Protein AF-A0A151I3L3-F1 (afdb_monomer_lite)

Radius of gyration: 30.47 Å; chains: 1; bounding box: 82×76×74 Å

Secondary structure (DSSP, 8-state):
-HHHHHHHHHHHHHHHHTTT----HHHHHHHHHHHHHHHHHHHHHHHHHHHHHHHHHH-----HHHHHHHHHHHHHHHHHHHHHHHHHHHHHHHGGG-TTHHHHHHHHHHHHHHHHHHHHHHHHHHHHHHHHHHHHHGGG--S---HHHHHHHHHHHHHHHHHHHHHHHHHHHHHHHHHHHHHHHHS-----HHHHHHHHHHHHHHHHT----SSTT----HHHHHHHHHHHHHHHHHHHHHHHHTT----HHHHHHHHHHHHHHHHHHHHHHHHHHHHHHHHHH-----HHHHHHHHHHHHHHHHHHHHHHHHHHHHHHHHHHHHHHHHHHHHHHHHHHGGGSSS-HHHHHHHHTTTT-HHHHHHHHHHHHHHHHHHHHHHHHHHHHHHHHHHHHHHHHHHHHHHHHHHHHHHHHHHTT------HHHHHHHHHHHHHHHHHHHHHHHHHHHHHHHHHHHHHHHHHHHHHHTTTS-HHHHHHHHHHTTTHHHHHHHHHHHHTT--

Sequence (506 aa):
ELKMCLHELSIVDDTLEALGVPKEYQQLRNWIIRIIIGWIVYIFFDIAPSFYHSFLMYNLPINFVTLYRLFMRFHAQFIIVLSALIWGSILRHVHLQLCLISRKLNKIFNIQMLSLMLWSFFHTVVSYANIYLILADENKQIEIWTFKLIYTILYKILLFILHSAFFLTLNYICQTIYLTILDELSNYNLDEVNLREQILQFMLQIKLKEVKFSIGFFHFGYNFVHAELKMCLHELSVIDDTLEALGAPKEYLRLRKWIIRIIIGWIAYIFCRVALGVYSMFLWFYIPINFVNIYQTFLIFYPEFVIILSSLIWATILRYTSSRFHQVNDRLQVLYSDLFENNADRRQNKCILVCQRMMGVKDCKQYIWIIMHVHLQLCLISRKLNKIFNVQMLLLMLWNFCLTLYFYMDIYTMLAKENKQIQIWTFKLFFNYLYSFSLFILISTFFLILNYICQIIYRKVNETVAILYKLSNCNLNKDLHEQVNNYDVTRNLTILCVILLAFMEV

Foldseek 3Di:
DVVVVLVVVVVVQVVVVVVVHDRPVVVLVVVLVVLVVVLVVVLCVLLVLVLVLCCVPPVDPPDPVVSVVSCVVCVVVSVLVSVVVNVLSCCLVCVVPDPPVLVVVLVVVLVVVVVVVVVLVVVLLVLVVVLVVVVVVCVVDPDDPDPSNVSSNVSSVVVNVVSVVVVVVVLVSVVVSVVVVVVVLVPPPDPDPVVVVVSVVVVVVCVVVPSDPDSQQDDPDPVVLVVLVVVLLVLVQVLLVLVVVVPDDRCSVVLVVVLVVLVVVLVVVLVVQLVVQLVLCCVPVVDDDDPVSSVVSSVVCVVVSVLVSVLSNLLSVLLVLLVSLVSLLVVLVVLVCLVPVVPPDDDPVVSVVVVVVVPDPVVNVVVVVSSVVSLVSSVVSVVSSCSSCVVSVVVLVVVLVSLVVVLVVVVVVVVVVCVPDVDDPDPSNVVVVVVSVVVNCVSVVSLVSSLVSLVSSVVSNVSVLVSLVVVLVPPSDPVSVVVSVVCVVVCVSVVSNCVSVVVVVD

Structure (mmCIF, N/CA/C/O backbone):
data_AF-A0A151I3L3-F1
#
_entry.id   AF-A0A151I3L3-F1
#
loop_
_atom_site.group_PDB
_atom_site.id
_atom_site.type_symbol
_atom_site.label_atom_id
_atom_site.label_alt_id
_atom_site.label_comp_id
_atom_site.label_asym_id
_atom_site.label_entity_id
_atom_site.label_seq_id
_atom_site.pdbx_PDB_ins_code
_atom_site.Cartn_x
_atom_site.Cartn_y
_atom_site.Cartn_z
_atom_site.occupancy
_atom_site.B_iso_or_equiv
_atom_site.auth_seq_id
_atom_site.auth_comp_id
_atom_site.auth_asym_id
_atom_site.auth_atom_id
_atom_site.pdbx_PDB_model_num
ATOM 1 N N . GLU A 1 1 ? 27.061 -22.843 19.562 1.00 46.72 1 GLU A N 1
ATOM 2 C CA . GLU A 1 1 ? 25.584 -22.757 19.601 1.00 46.72 1 GLU A CA 1
ATOM 3 C C . GLU A 1 1 ? 24.905 -23.845 18.768 1.00 46.72 1 GLU A C 1
ATOM 5 O O . GLU A 1 1 ? 24.276 -24.698 19.373 1.00 46.72 1 GLU A O 1
ATOM 10 N N . LEU A 1 2 ? 25.107 -23.935 17.441 1.00 48.75 2 LEU A N 1
ATOM 11 C CA . LEU A 1 2 ? 24.470 -24.976 16.599 1.00 48.75 2 LEU A CA 1
ATOM 12 C C . LEU A 1 2 ? 24.684 -26.419 17.104 1.00 48.75 2 LEU A C 1
ATOM 14 O O . LEU A 1 2 ? 23.735 -27.188 17.184 1.00 48.75 2 LEU A O 1
ATOM 18 N N . LYS A 1 3 ? 25.911 -26.775 17.510 1.00 58.38 3 LYS A N 1
ATOM 19 C CA . LYS A 1 3 ? 26.229 -28.100 18.082 1.00 58.38 3 LYS A CA 1
ATOM 20 C C . LYS A 1 3 ? 25.439 -28.405 19.366 1.00 58.38 3 LYS A C 1
ATOM 22 O O . LYS A 1 3 ? 25.111 -29.556 19.614 1.00 58.38 3 LYS A O 1
ATOM 27 N N . MET A 1 4 ? 25.139 -27.376 20.157 1.00 62.06 4 MET A N 1
ATOM 28 C CA . MET A 1 4 ? 24.379 -27.483 21.404 1.00 62.06 4 MET A CA 1
ATOM 29 C C . MET A 1 4 ? 22.884 -27.671 21.101 1.00 62.06 4 MET A C 1
ATOM 31 O O . MET A 1 4 ? 22.279 -28.591 21.629 1.00 62.06 4 MET A O 1
ATOM 35 N N . CYS A 1 5 ? 22.331 -26.910 20.145 1.00 55.47 5 CYS A N 1
ATOM 36 C CA . CYS A 1 5 ? 20.962 -27.122 19.655 1.00 55.47 5 CYS A CA 1
ATOM 37 C C . CYS A 1 5 ? 20.759 -28.510 19.036 1.00 55.47 5 CYS A C 1
ATOM 39 O O . CYS A 1 5 ? 19.732 -29.134 19.269 1.00 55.47 5 CYS A O 1
ATOM 41 N N . LEU A 1 6 ? 21.720 -29.002 18.247 1.00 57.16 6 LEU A N 1
ATOM 42 C CA . LEU A 1 6 ? 21.634 -30.339 17.650 1.00 57.16 6 LEU A CA 1
ATOM 43 C C . LEU A 1 6 ? 21.667 -31.449 18.711 1.00 57.16 6 LEU A C 1
ATOM 45 O O . LEU A 1 6 ? 21.012 -32.468 18.536 1.00 57.16 6 LEU A O 1
ATOM 49 N N . HIS A 1 7 ? 22.390 -31.236 19.811 1.00 75.56 7 HIS A N 1
ATOM 50 C CA . HIS A 1 7 ? 22.421 -32.157 20.946 1.00 75.56 7 HIS A CA 1
ATOM 51 C C . HIS A 1 7 ? 21.116 -32.125 21.758 1.00 75.56 7 HIS A C 1
ATOM 53 O O . HIS A 1 7 ? 20.612 -33.164 22.165 1.00 75.56 7 HIS A O 1
ATOM 59 N N . GLU A 1 8 ? 20.534 -30.947 21.989 1.00 67.38 8 GLU A N 1
ATOM 60 C CA . GLU A 1 8 ? 19.213 -30.846 22.627 1.00 67.38 8 GLU A CA 1
ATOM 61 C C . GLU A 1 8 ? 18.119 -31.491 21.766 1.00 67.38 8 GLU A C 1
ATOM 63 O O . GLU A 1 8 ? 17.262 -32.197 22.290 1.00 67.38 8 GLU A O 1
ATOM 68 N N . LEU A 1 9 ? 18.185 -31.323 20.441 1.00 57.88 9 LEU A N 1
ATOM 69 C CA . LEU A 1 9 ? 17.274 -31.983 19.504 1.00 57.88 9 LEU A CA 1
ATOM 70 C C . LEU A 1 9 ? 17.405 -33.504 19.518 1.00 57.88 9 LEU A C 1
ATOM 72 O O . LEU A 1 9 ? 16.382 -34.177 19.467 1.00 57.88 9 LEU A O 1
ATOM 76 N N . SER A 1 10 ? 18.620 -34.051 19.628 1.00 71.75 10 SER A N 1
ATOM 77 C CA . SER A 1 10 ? 18.784 -35.506 19.716 1.00 71.75 10 SER A CA 1
ATOM 78 C C . SER A 1 10 ? 18.201 -36.076 21.011 1.00 71.75 10 SER A C 1
ATOM 80 O O . SER A 1 10 ? 17.596 -37.136 20.968 1.00 71.75 10 SER A O 1
ATOM 82 N N . ILE A 1 11 ? 18.302 -35.355 22.137 1.00 72.81 11 ILE A N 1
ATOM 83 C CA . ILE A 1 11 ? 17.671 -35.765 23.407 1.00 72.81 11 ILE A CA 1
ATOM 84 C C . ILE A 1 11 ? 16.140 -35.801 23.279 1.00 72.81 11 ILE A C 1
ATOM 86 O O . ILE A 1 11 ? 15.496 -36.725 23.776 1.00 72.81 11 ILE A O 1
ATOM 90 N N . VAL A 1 12 ? 15.546 -34.804 22.614 1.00 65.75 12 VAL A N 1
ATOM 91 C CA . VAL A 1 12 ? 14.094 -34.765 22.366 1.00 65.75 12 VAL A CA 1
ATOM 92 C C . VAL A 1 12 ? 13.665 -35.927 21.469 1.00 65.75 12 VAL A C 1
ATOM 94 O O . VAL A 1 12 ? 12.661 -36.571 21.761 1.00 65.75 12 VAL A O 1
ATOM 97 N N . ASP A 1 13 ? 14.445 -36.239 20.434 1.00 61.97 13 ASP A N 1
ATOM 98 C CA . ASP A 1 13 ? 14.165 -37.354 19.523 1.00 61.97 13 ASP A CA 1
ATOM 99 C C . ASP A 1 13 ? 14.287 -38.720 20.224 1.00 61.97 13 ASP A C 1
ATOM 101 O O . ASP A 1 13 ? 13.432 -39.580 20.038 1.00 61.97 13 ASP A O 1
ATOM 105 N N . ASP A 1 14 ? 15.278 -38.903 21.107 1.00 76.31 14 ASP A N 1
ATOM 106 C CA . ASP A 1 14 ? 15.412 -40.113 21.939 1.00 76.31 14 ASP A CA 1
ATOM 107 C C . ASP A 1 14 ? 14.229 -40.264 22.921 1.00 76.31 14 ASP A C 1
ATOM 109 O O . ASP A 1 14 ? 13.777 -41.373 23.212 1.00 76.31 14 ASP A O 1
ATOM 113 N N . THR A 1 15 ? 13.675 -39.145 23.398 1.00 68.00 15 THR A N 1
ATOM 114 C CA . THR A 1 15 ? 12.481 -39.141 24.261 1.00 68.00 15 THR A CA 1
ATOM 115 C C . THR A 1 15 ? 11.208 -39.468 23.468 1.00 68.00 15 THR A C 1
ATOM 117 O O . THR A 1 15 ? 10.331 -40.165 23.972 1.00 68.00 15 THR A O 1
ATOM 120 N N . LEU A 1 16 ? 11.100 -38.997 22.221 1.00 53.22 16 LEU A N 1
ATOM 121 C CA . LEU A 1 16 ? 9.992 -39.313 21.310 1.00 53.22 16 LEU A CA 1
ATOM 122 C C . LEU A 1 16 ? 10.033 -40.770 20.826 1.00 53.22 16 LEU A C 1
ATOM 124 O O . LEU A 1 16 ? 8.985 -41.406 20.716 1.00 53.22 16 LEU A O 1
ATOM 128 N N . GLU A 1 17 ? 11.227 -41.329 20.623 1.00 74.44 17 GLU A N 1
ATOM 129 C CA . GLU A 1 17 ? 11.413 -42.749 20.312 1.00 74.44 17 GLU A CA 1
ATOM 130 C C . GLU A 1 17 ? 10.936 -43.644 21.461 1.00 74.44 17 GLU A C 1
ATOM 132 O O . GLU A 1 17 ? 10.231 -44.627 21.228 1.00 74.44 17 GLU A O 1
ATOM 137 N N . ALA A 1 18 ? 11.220 -43.264 22.712 1.00 71.19 18 ALA A N 1
ATOM 138 C CA . ALA A 1 18 ? 10.688 -43.954 23.888 1.00 71.19 18 ALA A CA 1
ATOM 139 C C . ALA A 1 18 ? 9.145 -43.908 23.976 1.00 71.19 18 ALA A C 1
ATOM 141 O O . ALA A 1 18 ? 8.545 -44.746 24.649 1.00 71.19 18 ALA A O 1
ATOM 142 N N . LEU A 1 19 ? 8.499 -42.968 23.272 1.00 50.97 19 LEU A N 1
ATOM 143 C CA . LEU A 1 19 ? 7.042 -42.843 23.136 1.00 50.97 19 LEU A CA 1
ATOM 144 C C . LEU A 1 19 ? 6.486 -43.533 21.873 1.00 50.97 19 LEU A C 1
ATOM 146 O O . LEU A 1 19 ? 5.305 -43.385 21.565 1.00 50.97 19 LEU A O 1
ATOM 150 N N . GLY A 1 20 ? 7.310 -44.298 21.148 1.00 62.66 20 GLY A N 1
ATOM 151 C CA . GLY A 1 20 ? 6.902 -45.059 19.964 1.00 62.66 20 GLY A CA 1
ATOM 152 C C . GLY A 1 20 ? 6.868 -44.257 18.659 1.00 62.66 20 GLY A C 1
ATOM 153 O O . GLY A 1 20 ? 6.372 -44.763 17.652 1.00 62.66 20 GLY A O 1
ATOM 154 N N . VAL A 1 21 ? 7.392 -43.026 18.647 1.00 54.91 21 VAL A N 1
ATOM 155 C CA . VAL A 1 21 ? 7.494 -42.198 17.437 1.00 54.91 21 VAL A CA 1
ATOM 156 C C . VAL A 1 21 ? 8.817 -42.513 16.717 1.00 54.91 21 VAL A C 1
ATOM 158 O O . VAL A 1 21 ? 9.872 -42.476 17.347 1.00 54.91 21 VAL A O 1
ATOM 161 N N . PRO A 1 22 ? 8.814 -42.851 15.414 1.00 62.38 22 PRO A N 1
ATOM 162 C CA . PRO A 1 22 ? 10.035 -43.215 14.696 1.00 62.38 22 PRO A CA 1
ATOM 163 C C . PRO A 1 22 ? 11.024 -42.042 14.588 1.00 62.38 22 PRO A C 1
ATOM 165 O O . PRO A 1 22 ? 10.622 -40.908 14.343 1.00 62.38 22 PRO A O 1
ATOM 168 N N . LYS A 1 23 ? 12.330 -42.336 14.712 1.00 65.56 23 LYS A N 1
ATOM 169 C CA . LYS A 1 23 ? 13.428 -41.351 14.671 1.00 65.56 23 LYS A CA 1
ATOM 170 C C . LYS A 1 23 ? 13.454 -40.545 13.378 1.00 65.56 23 LYS A C 1
ATOM 172 O O . LYS A 1 23 ? 13.909 -40.999 12.322 1.00 65.56 23 LYS A O 1
ATOM 177 N N . GLU A 1 24 ? 13.018 -39.305 13.493 1.00 66.38 24 GLU A N 1
ATOM 178 C CA . GLU A 1 24 ? 12.879 -38.364 12.396 1.00 66.38 24 GLU A CA 1
ATOM 179 C C . GLU A 1 24 ? 14.192 -37.574 12.178 1.00 66.38 24 GLU A C 1
ATOM 181 O O . GLU A 1 24 ? 14.548 -37.224 11.043 1.00 66.38 24 GLU A O 1
ATOM 186 N N . TYR A 1 25 ? 15.030 -37.457 13.218 1.00 65.56 25 TYR A N 1
ATOM 187 C CA . TYR A 1 25 ? 16.333 -36.787 13.173 1.00 65.56 25 TYR A CA 1
ATOM 188 C C . TYR A 1 25 ? 17.312 -37.389 12.155 1.00 65.56 25 TYR A C 1
ATOM 190 O O . TYR A 1 25 ? 18.069 -36.663 11.500 1.00 65.56 25 TYR A O 1
ATOM 198 N N . GLN A 1 26 ? 17.295 -38.713 11.967 1.00 68.62 26 GLN A N 1
ATOM 199 C CA . GLN A 1 26 ? 18.151 -39.385 10.981 1.00 68.62 26 GLN A CA 1
ATOM 200 C C . GLN A 1 26 ? 17.837 -38.884 9.557 1.00 68.62 26 GLN A C 1
ATOM 202 O O . GLN A 1 26 ? 18.741 -38.719 8.731 1.00 68.62 26 GLN A O 1
ATOM 207 N N . GLN A 1 27 ? 16.563 -38.585 9.277 1.00 72.19 27 GLN A N 1
ATOM 208 C CA . GLN A 1 27 ? 16.124 -38.042 7.995 1.00 72.19 27 GLN A CA 1
ATOM 209 C C . GLN A 1 27 ? 16.533 -36.575 7.836 1.00 72.19 27 GLN A C 1
ATOM 211 O O . GLN A 1 27 ? 17.043 -36.216 6.772 1.00 72.19 27 GLN A O 1
ATOM 216 N N . LEU A 1 28 ? 16.407 -35.749 8.886 1.00 72.62 28 LEU A N 1
ATOM 217 C CA . LEU A 1 28 ? 16.897 -34.364 8.877 1.00 72.62 28 LEU A CA 1
ATOM 218 C C . LEU A 1 28 ? 18.410 -34.307 8.648 1.00 72.62 28 LEU A C 1
ATOM 220 O O . LEU A 1 28 ? 18.882 -33.537 7.811 1.00 72.62 28 LEU A O 1
ATOM 224 N N . ARG A 1 29 ? 19.181 -35.148 9.346 1.00 76.38 29 ARG A N 1
ATOM 225 C CA . ARG A 1 29 ? 20.635 -35.242 9.172 1.00 76.38 29 ARG A CA 1
ATOM 226 C C . ARG A 1 29 ? 20.996 -35.591 7.729 1.00 76.38 29 ARG A C 1
ATOM 228 O O . ARG A 1 29 ? 21.852 -34.933 7.139 1.00 76.38 29 ARG A O 1
ATOM 235 N N . ASN A 1 30 ? 20.314 -36.570 7.137 1.00 77.94 30 ASN A N 1
ATOM 236 C CA . ASN A 1 30 ? 20.517 -36.943 5.735 1.00 77.94 30 ASN A CA 1
ATOM 237 C C . ASN A 1 30 ? 20.127 -35.811 4.768 1.00 77.94 30 ASN A C 1
ATOM 239 O O . ASN A 1 30 ? 20.805 -35.605 3.760 1.00 77.94 30 ASN A O 1
ATOM 243 N N . TRP A 1 31 ? 19.087 -35.038 5.083 1.00 77.25 31 TRP A N 1
ATOM 244 C CA . TRP A 1 31 ? 18.680 -33.859 4.313 1.00 77.25 31 TRP A CA 1
ATOM 245 C C . TRP A 1 31 ? 19.707 -32.728 4.371 1.00 77.25 31 TRP A C 1
ATOM 247 O O . TRP A 1 31 ? 20.084 -32.195 3.328 1.00 77.25 31 TRP A O 1
ATOM 257 N N . ILE A 1 32 ? 20.215 -32.400 5.561 1.00 75.56 32 ILE A N 1
ATOM 258 C CA . ILE A 1 32 ? 21.265 -31.388 5.744 1.00 75.56 32 ILE A CA 1
ATOM 259 C C . ILE A 1 32 ? 22.528 -31.796 4.977 1.00 75.56 32 ILE A C 1
ATOM 261 O O . ILE A 1 32 ? 23.110 -30.969 4.279 1.00 75.56 32 ILE A O 1
ATOM 265 N N . ILE A 1 33 ? 22.917 -33.075 5.031 1.00 80.31 33 ILE A N 1
ATOM 266 C CA . ILE A 1 33 ? 24.059 -33.594 4.264 1.00 80.31 33 ILE A CA 1
ATOM 267 C C . ILE A 1 33 ? 23.829 -33.422 2.754 1.00 80.31 33 ILE A C 1
ATOM 269 O O . ILE A 1 33 ? 24.718 -32.933 2.059 1.00 80.31 33 ILE A O 1
ATOM 273 N N . ARG A 1 34 ? 22.637 -33.751 2.237 1.00 77.88 34 ARG A N 1
ATOM 274 C CA . ARG A 1 34 ? 22.297 -33.557 0.813 1.00 77.88 34 ARG A CA 1
ATOM 275 C C . ARG A 1 34 ? 22.327 -32.085 0.398 1.00 77.88 34 ARG A C 1
ATOM 277 O O . ARG A 1 34 ? 22.833 -31.784 -0.679 1.00 77.88 34 ARG A O 1
ATOM 284 N N . ILE A 1 35 ? 21.845 -31.177 1.249 1.00 73.06 35 ILE A N 1
ATOM 285 C CA . ILE A 1 35 ? 21.904 -29.727 1.011 1.00 73.06 35 ILE A CA 1
ATOM 286 C C . ILE A 1 35 ? 23.351 -29.244 0.970 1.00 73.06 35 ILE A C 1
ATOM 288 O O . ILE A 1 35 ? 23.709 -28.521 0.049 1.00 73.06 35 ILE A O 1
ATOM 292 N N . ILE A 1 36 ? 24.196 -29.670 1.913 1.00 79.69 36 ILE A N 1
ATOM 293 C CA . ILE A 1 36 ? 25.615 -29.293 1.936 1.00 79.69 36 ILE A CA 1
ATOM 294 C C . ILE A 1 36 ? 26.322 -29.792 0.670 1.00 79.69 36 ILE A C 1
ATOM 296 O O . ILE A 1 36 ? 27.025 -29.018 0.027 1.00 79.69 36 ILE A O 1
ATOM 300 N N . ILE A 1 37 ? 26.102 -31.049 0.269 1.00 83.69 37 ILE A N 1
ATOM 301 C CA . ILE A 1 37 ? 26.701 -31.619 -0.949 1.00 83.69 37 ILE A CA 1
ATOM 302 C C . ILE A 1 37 ? 26.224 -30.865 -2.197 1.00 83.69 37 ILE A C 1
ATOM 304 O O . ILE A 1 37 ? 27.047 -30.438 -3.005 1.00 83.69 37 ILE A O 1
ATOM 308 N N . GLY A 1 38 ? 24.912 -30.651 -2.342 1.00 78.56 38 GLY A N 1
ATOM 309 C CA . GLY A 1 38 ? 24.350 -29.897 -3.465 1.00 78.56 38 GLY A CA 1
ATOM 310 C C . GLY A 1 38 ? 24.856 -28.455 -3.513 1.00 78.56 38 GLY A C 1
ATOM 311 O O . GLY A 1 38 ? 25.147 -27.937 -4.588 1.00 78.56 38 GLY A O 1
ATOM 312 N N . TRP A 1 39 ? 25.043 -27.828 -2.350 1.00 81.12 39 TRP A N 1
ATOM 313 C CA . TRP A 1 39 ? 25.572 -26.473 -2.253 1.00 81.12 39 TRP A CA 1
ATOM 314 C C . TRP A 1 39 ? 27.047 -26.386 -2.644 1.00 81.12 39 TRP A C 1
ATOM 316 O O . TRP A 1 39 ? 27.433 -25.459 -3.347 1.00 81.12 39 TRP A O 1
ATOM 326 N N . ILE A 1 40 ? 27.866 -27.370 -2.264 1.00 79.38 40 ILE A N 1
ATOM 327 C CA . ILE A 1 40 ? 29.263 -27.454 -2.710 1.00 79.38 40 ILE A CA 1
ATOM 328 C C . ILE A 1 40 ? 29.324 -27.545 -4.241 1.00 79.38 40 ILE A C 1
ATOM 330 O O . ILE A 1 40 ? 30.074 -26.798 -4.866 1.00 79.38 40 ILE A O 1
ATOM 334 N N . VAL A 1 41 ? 28.496 -28.397 -4.857 1.00 79.50 41 VAL A N 1
ATOM 335 C CA . VAL A 1 41 ? 28.412 -28.516 -6.326 1.00 79.50 41 VAL A CA 1
ATOM 336 C C . VAL A 1 41 ? 27.956 -27.201 -6.967 1.00 79.50 41 VAL A C 1
ATOM 338 O O . VAL A 1 41 ? 28.550 -26.765 -7.952 1.00 79.50 41 VAL A O 1
ATOM 341 N N . TYR A 1 42 ? 26.955 -26.535 -6.386 1.00 76.88 42 TYR A N 1
ATOM 342 C CA . TYR A 1 42 ? 26.481 -25.230 -6.847 1.00 76.88 42 TYR A CA 1
ATOM 343 C C . TYR A 1 42 ? 27.576 -24.156 -6.782 1.00 76.88 42 TYR A C 1
ATOM 345 O O . TYR A 1 42 ? 27.752 -23.422 -7.747 1.00 76.88 42 TYR A O 1
ATOM 353 N N . ILE A 1 43 ? 28.361 -24.092 -5.700 1.00 78.06 43 ILE A N 1
ATOM 354 C CA . ILE A 1 43 ? 29.484 -23.147 -5.572 1.00 78.06 43 ILE A CA 1
ATOM 355 C C . ILE A 1 43 ? 30.494 -23.354 -6.706 1.00 78.06 43 ILE A C 1
ATOM 357 O O . ILE A 1 43 ? 30.933 -22.385 -7.322 1.00 78.06 43 ILE A O 1
ATOM 361 N N . PHE A 1 44 ? 30.849 -24.603 -7.020 1.00 77.44 44 PHE A N 1
ATOM 362 C CA . PHE A 1 44 ? 31.750 -24.883 -8.141 1.00 77.44 44 PHE A CA 1
ATOM 363 C C . PHE A 1 44 ? 31.140 -24.478 -9.486 1.00 77.44 44 PHE A C 1
ATOM 365 O O . PHE A 1 44 ? 31.843 -23.914 -10.327 1.00 77.44 44 PHE A O 1
ATOM 372 N N . PHE A 1 45 ? 29.840 -24.711 -9.672 1.00 74.69 45 PHE A N 1
ATOM 373 C CA . PHE A 1 45 ? 29.119 -24.309 -10.875 1.00 74.69 45 PHE A CA 1
ATOM 374 C C . PHE A 1 45 ? 29.003 -22.784 -11.025 1.00 74.69 45 PHE A C 1
ATOM 376 O O . PHE A 1 45 ? 29.118 -22.291 -12.136 1.00 74.69 45 PHE A O 1
ATOM 383 N N . ASP A 1 46 ? 28.825 -22.032 -9.938 1.00 74.38 46 ASP A N 1
ATOM 384 C CA . ASP A 1 46 ? 28.704 -20.564 -9.936 1.00 74.38 46 ASP A CA 1
ATOM 385 C C . ASP A 1 46 ? 30.069 -19.867 -10.109 1.00 74.38 46 ASP A C 1
ATOM 387 O O . ASP A 1 46 ? 30.215 -18.868 -10.821 1.00 74.38 46 ASP A O 1
ATOM 391 N N . ILE A 1 47 ? 31.123 -20.445 -9.521 1.00 78.19 47 ILE A N 1
ATOM 392 C CA . ILE A 1 47 ? 32.496 -19.947 -9.661 1.00 78.19 47 ILE A CA 1
ATOM 393 C C . ILE A 1 47 ? 33.042 -20.214 -11.067 1.00 78.19 47 ILE A C 1
ATOM 395 O O . ILE A 1 47 ? 33.766 -19.367 -11.590 1.00 78.19 47 ILE A O 1
ATOM 399 N N . ALA A 1 48 ? 32.712 -21.342 -11.705 1.00 77.88 48 ALA A N 1
ATOM 400 C CA . ALA A 1 48 ? 33.294 -21.730 -12.994 1.00 77.88 48 ALA A CA 1
ATOM 401 C C . ALA A 1 48 ? 33.086 -20.689 -14.128 1.00 77.88 48 ALA A C 1
ATOM 403 O O . ALA A 1 48 ? 34.076 -20.338 -14.774 1.00 77.88 48 ALA A O 1
ATOM 404 N N . PRO A 1 49 ? 31.889 -20.105 -14.346 1.00 73.25 49 PRO A N 1
ATOM 405 C CA . PRO A 1 49 ? 31.671 -19.028 -15.315 1.00 73.25 49 PRO A CA 1
ATOM 406 C C . PRO A 1 49 ? 32.443 -17.749 -14.982 1.00 73.25 49 PRO A C 1
ATOM 408 O O . PRO A 1 49 ? 32.983 -17.103 -15.880 1.00 73.25 49 PRO A O 1
ATOM 411 N N . SER A 1 50 ? 32.524 -17.383 -13.699 1.00 74.19 50 SER A N 1
ATOM 412 C CA . SER A 1 50 ? 33.287 -16.212 -13.236 1.00 74.19 50 SER A CA 1
ATOM 413 C C . SER A 1 50 ? 34.799 -16.413 -13.389 1.00 74.19 50 SER A C 1
ATOM 415 O O . SER A 1 50 ? 35.548 -15.476 -13.688 1.00 74.19 50 SER A O 1
ATOM 417 N N . PHE A 1 51 ? 35.248 -17.653 -13.213 1.00 75.19 51 PHE A N 1
ATOM 418 C CA . PHE A 1 51 ? 36.624 -18.087 -13.394 1.00 75.19 51 PHE A CA 1
ATOM 419 C C . PHE A 1 51 ? 37.018 -18.088 -14.875 1.00 75.19 51 PHE A C 1
ATOM 421 O O . PHE A 1 51 ? 38.023 -17.483 -15.245 1.00 75.19 51 PHE A O 1
ATOM 428 N N . TYR A 1 52 ? 36.178 -18.671 -15.733 1.00 72.38 52 TYR A N 1
ATOM 429 C CA . TYR A 1 52 ? 36.347 -18.665 -17.187 1.00 72.38 52 TYR A CA 1
ATOM 430 C C . TYR A 1 52 ? 36.320 -17.241 -17.757 1.00 72.38 52 TYR A C 1
ATOM 432 O O . TYR A 1 52 ? 37.144 -16.887 -18.598 1.00 72.38 52 TYR A O 1
ATOM 440 N N . HIS A 1 53 ? 35.442 -16.383 -17.227 1.00 72.50 53 HIS A N 1
ATOM 441 C CA . HIS A 1 53 ? 35.423 -14.963 -17.562 1.00 72.50 53 HIS A CA 1
ATOM 442 C C . HIS A 1 53 ? 36.740 -14.282 -17.180 1.00 72.50 53 HIS A C 1
ATOM 444 O O . HIS A 1 53 ? 37.351 -13.620 -18.009 1.00 72.50 53 HIS A O 1
ATOM 450 N N . SER A 1 54 ? 37.222 -14.469 -15.950 1.00 74.56 54 SER A N 1
ATOM 451 C CA . SER A 1 54 ? 38.471 -13.847 -15.493 1.00 74.56 54 SER A CA 1
ATOM 452 C C . SER A 1 54 ? 39.689 -14.316 -16.304 1.00 74.56 54 SER A C 1
ATOM 454 O O . SER A 1 54 ? 40.575 -13.513 -16.595 1.00 74.56 54 SER A O 1
ATOM 456 N N . PHE A 1 55 ? 39.704 -15.581 -16.732 1.00 77.38 55 PHE A N 1
ATOM 457 C CA . PHE A 1 55 ? 40.710 -16.122 -17.646 1.00 77.38 55 PHE A CA 1
ATOM 458 C C . PHE A 1 55 ? 40.672 -15.430 -19.018 1.00 77.38 55 PHE A C 1
ATOM 460 O O . PHE A 1 55 ? 41.680 -14.865 -19.441 1.00 77.38 55 PHE A O 1
ATOM 467 N N . LEU A 1 56 ? 39.501 -15.389 -19.665 1.00 67.25 56 LEU A N 1
ATOM 468 C CA . LEU A 1 56 ? 39.322 -14.746 -20.973 1.00 67.25 56 LEU A CA 1
ATOM 469 C C . LEU A 1 56 ? 39.587 -13.234 -20.944 1.00 67.25 56 LEU A C 1
ATOM 471 O O . LEU A 1 56 ? 40.038 -12.667 -21.935 1.00 67.25 56 LEU A O 1
ATOM 475 N N . MET A 1 57 ? 39.291 -12.566 -19.824 1.00 70.19 57 MET A N 1
ATOM 476 C CA . MET A 1 57 ? 39.348 -11.105 -19.741 1.00 70.19 57 MET A CA 1
ATOM 477 C C . MET A 1 57 ? 40.711 -10.527 -19.422 1.00 70.19 57 MET A C 1
ATOM 479 O O . MET A 1 57 ? 40.941 -9.367 -19.770 1.00 70.19 57 MET A O 1
ATOM 483 N N . TYR A 1 58 ? 41.560 -11.279 -18.731 1.00 77.44 58 TYR A N 1
ATOM 484 C CA . TYR A 1 58 ? 42.801 -10.745 -18.177 1.00 77.44 58 TYR A CA 1
ATOM 485 C C . TYR A 1 58 ? 44.036 -11.555 -18.575 1.00 77.44 58 TYR A C 1
ATOM 487 O O . TYR A 1 58 ? 45.129 -11.198 -18.142 1.00 77.44 58 TYR A O 1
ATOM 495 N N . ASN A 1 59 ? 43.885 -12.636 -19.358 1.00 82.56 59 ASN A N 1
ATOM 496 C CA . ASN A 1 59 ? 44.956 -13.603 -19.645 1.00 82.56 59 ASN A CA 1
ATOM 497 C C . ASN A 1 59 ? 45.706 -14.042 -18.371 1.00 82.56 59 ASN A C 1
ATOM 499 O O . ASN A 1 59 ? 46.899 -14.345 -18.399 1.00 82.56 59 ASN A O 1
ATOM 503 N N . LEU A 1 60 ? 45.015 -14.043 -17.225 1.00 79.12 60 LEU A N 1
ATOM 504 C CA . LEU A 1 60 ? 45.609 -14.430 -15.955 1.00 79.12 60 LEU A CA 1
ATOM 505 C C . LEU A 1 60 ? 45.835 -15.946 -15.976 1.00 79.12 60 LEU A C 1
ATOM 507 O O . LEU A 1 60 ? 44.884 -16.688 -16.238 1.00 79.12 60 LEU A O 1
ATOM 511 N N . PRO A 1 61 ? 47.056 -16.430 -15.690 1.00 79.69 61 PRO A N 1
ATOM 512 C CA . PRO A 1 61 ? 47.312 -17.859 -15.628 1.00 79.69 61 PRO A CA 1
ATOM 513 C C . PRO A 1 61 ? 46.413 -18.497 -14.566 1.00 79.69 61 PRO A C 1
ATOM 515 O O . PRO A 1 61 ? 46.304 -18.002 -13.441 1.00 79.69 61 PRO A O 1
ATOM 518 N N . ILE A 1 62 ? 45.773 -19.607 -14.938 1.00 77.50 62 ILE A N 1
ATOM 519 C CA . ILE A 1 62 ? 44.920 -20.412 -14.060 1.00 77.50 62 ILE A CA 1
ATOM 520 C C . ILE A 1 62 ? 45.805 -20.999 -12.960 1.00 77.50 62 ILE A C 1
ATOM 522 O O . ILE A 1 62 ? 46.423 -22.047 -13.116 1.00 77.50 62 ILE A O 1
ATOM 526 N N . ASN A 1 63 ? 45.903 -20.285 -11.843 1.00 85.50 63 ASN A N 1
ATOM 527 C CA . ASN A 1 63 ? 46.607 -20.745 -10.660 1.00 85.50 63 ASN A CA 1
ATOM 528 C C . ASN A 1 63 ? 45.682 -20.736 -9.442 1.00 85.50 63 ASN A C 1
ATOM 530 O O . ASN A 1 63 ? 44.672 -20.028 -9.380 1.00 85.50 63 ASN A O 1
ATOM 534 N N . PHE A 1 64 ? 46.051 -21.544 -8.452 1.00 77.44 64 PHE A N 1
ATOM 535 C CA . PHE A 1 64 ? 45.283 -21.721 -7.222 1.00 77.44 64 PHE A CA 1
ATOM 536 C C . PHE A 1 64 ? 45.027 -20.395 -6.485 1.00 77.44 64 PHE A C 1
ATOM 538 O O . PHE A 1 64 ? 43.959 -20.199 -5.913 1.00 77.44 64 PHE A O 1
ATOM 545 N N . VAL A 1 65 ? 45.963 -19.442 -6.565 1.00 80.81 65 VAL A N 1
ATOM 546 C CA . VAL A 1 65 ? 45.842 -18.115 -5.936 1.00 80.81 65 VAL A CA 1
ATOM 547 C C . VAL A 1 65 ? 44.674 -17.316 -6.521 1.00 80.81 65 VAL A C 1
ATOM 549 O O . VAL A 1 65 ? 43.933 -16.670 -5.778 1.00 80.81 65 VAL A O 1
ATOM 552 N N . THR A 1 66 ? 44.473 -17.376 -7.838 1.00 78.62 66 THR A N 1
ATOM 553 C CA . THR A 1 66 ? 43.372 -16.681 -8.519 1.00 78.62 66 THR A CA 1
ATOM 554 C C . THR A 1 66 ? 42.029 -17.318 -8.175 1.00 78.62 66 THR A C 1
ATOM 556 O O . THR A 1 66 ? 41.080 -16.607 -7.843 1.00 78.62 66 THR A O 1
ATOM 559 N N . LEU A 1 67 ? 41.971 -18.655 -8.158 1.00 80.19 67 LEU A N 1
ATOM 560 C CA . LEU A 1 67 ? 40.780 -19.402 -7.749 1.00 80.19 67 LEU A CA 1
ATOM 561 C C . LEU A 1 67 ? 40.394 -19.076 -6.298 1.00 80.19 67 LEU A C 1
ATOM 563 O O . LEU A 1 67 ? 39.236 -18.775 -6.015 1.00 80.19 67 LEU A O 1
ATOM 567 N N . TYR A 1 68 ? 41.377 -19.052 -5.397 1.00 81.50 68 TYR A N 1
ATOM 568 C CA . TYR A 1 68 ? 41.168 -18.749 -3.986 1.00 81.50 68 TYR A CA 1
ATOM 569 C C . TYR A 1 68 ? 40.668 -17.317 -3.761 1.00 81.50 68 TYR A C 1
ATOM 571 O O . TYR A 1 68 ? 39.727 -17.109 -3.001 1.00 81.50 68 TYR A O 1
ATOM 579 N N . ARG A 1 69 ? 41.226 -16.313 -4.455 1.00 75.12 69 ARG A N 1
ATOM 580 C CA . ARG A 1 69 ? 40.734 -14.923 -4.360 1.00 75.12 69 ARG A CA 1
ATOM 581 C C . ARG A 1 69 ? 39.280 -14.793 -4.808 1.00 75.12 69 ARG A C 1
ATOM 583 O O . ARG A 1 69 ? 38.514 -14.061 -4.184 1.00 75.12 69 ARG A O 1
ATOM 590 N N . LEU A 1 70 ? 38.906 -15.495 -5.874 1.00 76.19 70 LEU A N 1
ATOM 591 C CA . LEU A 1 70 ? 37.552 -15.463 -6.417 1.00 76.19 70 LEU A CA 1
ATOM 592 C C . LEU A 1 70 ? 36.570 -16.162 -5.465 1.00 76.19 70 LEU A C 1
ATOM 594 O O . LEU A 1 70 ? 35.525 -15.601 -5.152 1.00 76.19 70 LEU A O 1
ATOM 598 N N . PHE A 1 71 ? 36.964 -17.305 -4.897 1.00 80.75 71 PHE A N 1
ATOM 599 C CA . PHE A 1 71 ? 36.222 -17.974 -3.828 1.00 80.75 71 PHE A CA 1
ATOM 600 C C . PHE A 1 71 ? 36.029 -17.066 -2.604 1.00 80.75 71 PHE A C 1
ATOM 602 O O . PHE A 1 71 ? 34.903 -16.886 -2.147 1.00 80.75 71 PHE A O 1
ATOM 609 N N . MET A 1 72 ? 37.091 -16.417 -2.114 1.00 75.62 72 MET A N 1
ATOM 610 C CA . MET A 1 72 ? 37.023 -15.519 -0.952 1.00 75.62 72 MET A CA 1
ATOM 611 C C . MET A 1 72 ? 36.113 -14.306 -1.181 1.00 75.62 72 MET A C 1
ATOM 613 O O . MET A 1 72 ? 35.473 -13.841 -0.240 1.00 75.62 72 MET A O 1
ATOM 617 N N . ARG A 1 73 ? 35.998 -13.822 -2.425 1.00 77.44 73 ARG A N 1
ATOM 618 C CA . ARG A 1 73 ? 35.089 -12.723 -2.786 1.00 77.44 73 ARG A CA 1
ATOM 619 C C . ARG A 1 73 ? 33.614 -13.094 -2.610 1.00 77.44 73 ARG A C 1
ATOM 621 O O . ARG A 1 73 ? 32.830 -12.248 -2.192 1.00 77.44 73 ARG A O 1
ATOM 628 N N . PHE A 1 74 ? 33.246 -14.339 -2.905 1.00 77.19 74 PHE A N 1
ATOM 629 C CA . PHE A 1 74 ? 31.864 -14.831 -2.805 1.00 77.19 74 PHE A CA 1
ATOM 630 C C . PHE A 1 74 ? 31.590 -15.633 -1.524 1.00 77.19 74 PHE A C 1
ATOM 632 O O . PHE A 1 74 ? 30.441 -15.927 -1.203 1.00 77.19 74 PHE A O 1
ATOM 639 N N . HIS A 1 75 ? 32.628 -15.934 -0.744 1.00 75.06 75 HIS A N 1
ATOM 640 C CA . HIS A 1 75 ? 32.565 -16.744 0.470 1.00 75.06 75 HIS A CA 1
ATOM 641 C C . HIS A 1 75 ? 31.487 -16.280 1.459 1.00 75.06 75 HIS A C 1
ATOM 643 O O . HIS A 1 75 ? 30.704 -17.094 1.946 1.00 75.06 75 HIS A O 1
ATOM 649 N N . ALA A 1 76 ? 31.388 -14.970 1.714 1.00 66.25 76 ALA A N 1
ATOM 650 C CA . ALA A 1 76 ? 30.366 -14.427 2.609 1.00 66.25 76 ALA A CA 1
ATOM 651 C C . ALA A 1 76 ? 28.942 -14.722 2.103 1.00 66.25 76 ALA A C 1
ATOM 653 O O . ALA A 1 76 ? 28.081 -15.133 2.878 1.00 66.25 76 ALA A O 1
ATOM 654 N N . GLN A 1 77 ? 28.709 -14.587 0.796 1.00 69.81 77 GLN A N 1
ATOM 655 C CA . GLN A 1 77 ? 27.418 -14.874 0.174 1.00 69.81 77 GLN A CA 1
ATOM 656 C C . GLN A 1 77 ? 27.083 -16.369 0.242 1.00 69.81 77 GLN A C 1
ATOM 658 O O . GLN A 1 77 ? 25.965 -16.730 0.609 1.00 69.81 77 GLN A O 1
ATOM 663 N N . PHE A 1 78 ? 28.054 -17.243 -0.032 1.00 79.12 78 PHE A N 1
ATOM 664 C CA . PHE A 1 78 ? 27.861 -18.690 0.054 1.00 79.12 78 PHE A CA 1
ATOM 665 C C . PHE A 1 78 ? 27.560 -19.164 1.474 1.00 79.12 78 PHE A C 1
ATOM 667 O O . PHE A 1 78 ? 26.693 -20.020 1.646 1.00 79.12 78 PHE A O 1
ATOM 674 N N . ILE A 1 79 ? 28.221 -18.591 2.486 1.00 75.62 79 ILE A N 1
ATOM 675 C CA . ILE A 1 79 ? 27.936 -18.889 3.895 1.00 75.62 79 ILE A CA 1
ATOM 676 C C . ILE A 1 79 ? 26.525 -18.441 4.271 1.00 75.62 79 ILE A C 1
ATOM 678 O O . ILE A 1 79 ? 25.806 -19.198 4.921 1.00 75.62 79 ILE A O 1
ATOM 682 N N . ILE A 1 80 ? 26.110 -17.239 3.862 1.00 68.81 80 ILE A N 1
ATOM 683 C CA . ILE A 1 80 ? 24.781 -16.706 4.190 1.00 68.81 80 ILE A CA 1
ATOM 684 C C . ILE A 1 80 ? 23.680 -17.590 3.596 1.00 68.81 80 ILE A C 1
ATOM 686 O O . ILE A 1 80 ? 22.738 -17.950 4.303 1.00 68.81 80 ILE A O 1
ATOM 690 N N . VAL A 1 81 ? 23.808 -17.990 2.328 1.00 71.81 81 VAL A N 1
ATOM 691 C CA . VAL A 1 81 ? 22.786 -18.814 1.667 1.00 71.81 81 VAL A CA 1
ATOM 692 C C . VAL A 1 81 ? 22.779 -20.248 2.203 1.00 71.81 81 VAL A C 1
ATOM 694 O O . VAL A 1 81 ? 21.705 -20.776 2.484 1.00 71.81 81 VAL A O 1
ATOM 697 N N . LEU A 1 82 ? 23.947 -20.862 2.436 1.00 78.69 82 LEU A N 1
ATOM 698 C CA . LEU A 1 82 ? 24.022 -22.189 3.060 1.00 78.69 82 LEU A CA 1
ATOM 699 C C . LEU A 1 82 ? 23.404 -22.183 4.460 1.00 78.69 82 LEU A C 1
ATOM 701 O O . LEU A 1 82 ? 22.641 -23.083 4.805 1.00 78.69 82 LEU A O 1
ATOM 705 N N . SER A 1 83 ? 23.707 -21.149 5.247 1.00 71.88 83 SER A N 1
ATOM 706 C CA . SER A 1 83 ? 23.115 -20.943 6.566 1.00 71.88 83 SER A CA 1
ATOM 707 C C . SER A 1 83 ? 21.591 -20.873 6.458 1.00 71.88 83 SER A C 1
ATOM 709 O O . SER A 1 83 ? 20.907 -21.632 7.137 1.00 71.88 83 SER A O 1
ATOM 711 N N . ALA A 1 84 ? 21.045 -20.065 5.542 1.00 70.25 84 ALA A N 1
ATOM 712 C CA . ALA A 1 84 ? 19.600 -19.959 5.330 1.00 70.25 84 ALA A CA 1
ATOM 713 C C . ALA A 1 84 ? 18.943 -21.293 4.919 1.00 70.25 84 ALA A C 1
ATOM 715 O O . ALA A 1 84 ? 17.877 -21.630 5.433 1.00 70.25 84 ALA A O 1
ATOM 716 N N . LEU A 1 85 ? 19.580 -22.079 4.042 1.00 71.12 85 LEU A N 1
ATOM 717 C CA . LEU A 1 85 ? 19.074 -23.384 3.593 1.00 71.12 85 LEU A CA 1
ATOM 718 C C . LEU A 1 85 ? 19.079 -24.437 4.711 1.00 71.12 85 LEU A C 1
ATOM 720 O O . LEU A 1 85 ? 18.085 -25.144 4.909 1.00 71.12 85 LEU A O 1
ATOM 724 N N . ILE A 1 86 ? 20.175 -24.526 5.470 1.00 75.19 86 ILE A N 1
ATOM 725 C CA . ILE A 1 86 ? 20.278 -25.416 6.634 1.00 75.19 86 ILE A CA 1
ATOM 726 C C . ILE A 1 86 ? 19.240 -25.004 7.684 1.00 75.19 86 ILE A C 1
ATOM 728 O O . ILE A 1 86 ? 18.524 -25.857 8.205 1.00 75.19 86 ILE A O 1
ATOM 732 N N . TRP A 1 87 ? 19.084 -23.702 7.933 1.00 65.19 87 TRP A N 1
ATOM 733 C CA . TRP A 1 87 ? 18.099 -23.186 8.879 1.00 65.19 87 TRP A CA 1
ATOM 734 C C . TRP A 1 87 ? 16.660 -23.450 8.452 1.00 65.19 87 TRP A C 1
ATOM 736 O O . TRP A 1 87 ? 15.887 -23.897 9.289 1.00 65.19 87 TRP A O 1
ATOM 746 N N . GLY A 1 88 ? 16.292 -23.248 7.184 1.00 65.81 88 GLY A N 1
ATOM 747 C CA . GLY A 1 88 ? 14.946 -23.566 6.691 1.00 65.81 88 GLY A CA 1
ATOM 748 C C . GLY A 1 88 ? 14.599 -25.051 6.840 1.00 65.81 88 GLY A C 1
ATOM 749 O O . GLY A 1 88 ? 13.467 -25.402 7.171 1.00 65.81 88 GLY A O 1
ATOM 750 N N . SER A 1 89 ? 15.597 -25.920 6.683 1.00 71.19 89 SER A N 1
ATOM 751 C CA . SER A 1 89 ? 15.455 -27.374 6.837 1.00 71.19 89 SER A CA 1
ATOM 752 C C . SER A 1 89 ? 15.291 -27.788 8.298 1.00 71.19 89 SER A C 1
ATOM 754 O O . SER A 1 89 ? 14.414 -28.584 8.620 1.00 71.19 89 SER A O 1
ATOM 756 N N . ILE A 1 90 ? 16.091 -27.198 9.192 1.00 67.69 90 ILE A N 1
ATOM 757 C CA . ILE A 1 90 ? 15.949 -27.369 10.642 1.00 67.69 90 ILE A CA 1
ATOM 758 C C . ILE A 1 90 ? 14.589 -26.821 11.093 1.00 67.69 90 ILE A C 1
ATOM 760 O O . ILE A 1 90 ? 13.871 -27.500 11.813 1.00 67.69 90 ILE A O 1
ATOM 764 N N . LEU A 1 91 ? 14.178 -25.642 10.617 1.00 57.44 91 LEU A N 1
ATOM 765 C CA . LEU A 1 91 ? 12.901 -25.017 10.971 1.00 57.44 91 LEU A CA 1
ATOM 766 C C . LEU A 1 91 ? 11.705 -25.900 10.593 1.00 57.44 91 LEU A C 1
ATOM 768 O O . LEU A 1 91 ? 10.781 -26.026 11.389 1.00 57.44 91 LEU A O 1
ATOM 772 N N . ARG A 1 92 ? 11.744 -26.538 9.415 1.00 64.06 92 ARG A N 1
ATOM 773 C CA . ARG A 1 92 ? 10.711 -27.480 8.955 1.00 64.06 92 ARG A CA 1
ATOM 774 C C . ARG A 1 92 ? 10.538 -28.666 9.907 1.00 64.06 92 ARG A C 1
ATOM 776 O O . ARG A 1 92 ? 9.418 -29.117 10.097 1.00 64.06 92 ARG A O 1
ATOM 783 N N . HIS A 1 93 ? 11.628 -29.160 10.484 1.00 59.47 93 HIS A N 1
ATOM 784 C CA . HIS A 1 93 ? 11.628 -30.375 11.300 1.00 59.47 93 HIS A CA 1
ATOM 785 C C . HIS A 1 93 ? 11.370 -30.101 12.782 1.00 59.47 93 HIS A C 1
ATOM 787 O O . HIS A 1 93 ? 10.594 -30.775 13.444 1.00 59.47 93 HIS A O 1
ATOM 793 N N . VAL A 1 94 ? 11.976 -29.035 13.294 1.00 55.47 94 VAL A N 1
ATOM 794 C CA . VAL A 1 94 ? 11.864 -28.627 14.692 1.00 55.47 94 VAL A CA 1
ATOM 795 C C . VAL A 1 94 ? 10.439 -28.143 15.015 1.00 55.47 94 VAL A C 1
ATOM 797 O O . VAL A 1 94 ? 10.025 -28.198 16.168 1.00 55.47 94 VAL A O 1
ATOM 800 N N . HIS A 1 95 ? 9.648 -27.736 14.014 1.00 53.38 95 HIS A N 1
ATOM 801 C CA . HIS A 1 95 ? 8.299 -27.177 14.167 1.00 53.38 95 HIS A CA 1
ATOM 802 C C . HIS A 1 95 ? 7.308 -28.058 14.957 1.00 53.38 95 HIS A C 1
ATOM 804 O O . HIS A 1 95 ? 6.438 -27.502 15.630 1.00 53.38 95 HIS A O 1
ATOM 810 N N . LEU A 1 96 ? 7.455 -29.392 14.967 1.00 50.75 96 LEU A N 1
ATOM 811 C CA . LEU A 1 96 ? 6.548 -30.282 15.713 1.00 50.75 96 LEU A CA 1
ATOM 812 C C . LEU A 1 96 ? 6.640 -30.105 17.248 1.00 50.75 96 LEU A C 1
ATOM 814 O O . LEU A 1 96 ? 5.705 -30.440 17.964 1.00 50.75 96 LEU A O 1
ATOM 818 N N . GLN A 1 97 ? 7.732 -29.523 17.763 1.00 54.12 97 GLN A N 1
ATOM 819 C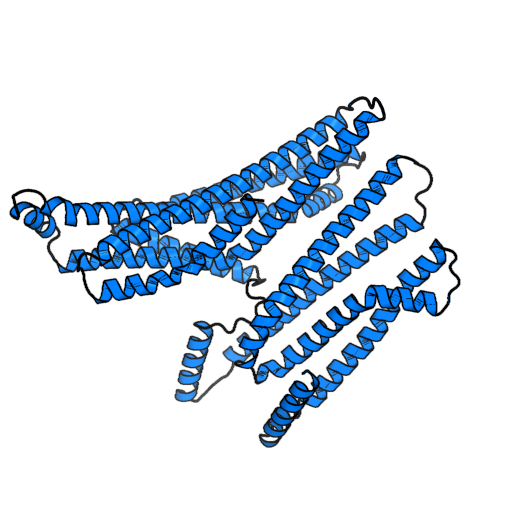 CA . GLN A 1 97 ? 8.011 -29.390 19.205 1.00 54.12 97 GLN A CA 1
ATOM 820 C C . GLN A 1 97 ? 8.054 -27.925 19.711 1.00 54.12 97 GLN A C 1
ATOM 822 O O . GLN A 1 97 ? 8.418 -27.674 20.859 1.00 54.12 97 GLN A O 1
ATOM 827 N N . LEU A 1 98 ? 7.709 -26.908 18.897 1.00 52.78 98 LEU A N 1
ATOM 828 C CA . LEU A 1 98 ? 8.344 -25.585 19.058 1.00 52.78 98 LEU A CA 1
ATOM 829 C C . LEU A 1 98 ? 7.503 -24.300 19.073 1.00 52.78 98 LEU A C 1
ATOM 831 O O . LEU A 1 98 ? 7.992 -23.235 18.676 1.00 52.78 98 LEU A O 1
ATOM 835 N N . CYS A 1 99 ? 6.304 -24.303 19.650 1.00 52.09 99 CYS A N 1
ATOM 836 C CA . CYS A 1 99 ? 5.602 -23.035 19.916 1.00 52.09 99 CYS A CA 1
ATOM 837 C C . CYS A 1 99 ? 6.408 -22.065 20.827 1.00 52.09 99 CYS A C 1
ATOM 839 O O . CYS A 1 99 ? 6.215 -20.848 20.767 1.00 52.09 99 CYS A O 1
ATOM 841 N N . LEU A 1 100 ? 7.353 -22.569 21.638 1.00 49.19 100 LEU A N 1
ATOM 842 C CA . LEU A 1 100 ? 8.139 -21.769 22.592 1.00 49.19 100 LEU A CA 1
ATOM 843 C C . LEU A 1 100 ? 9.456 -21.199 22.036 1.00 49.19 100 LEU A C 1
ATOM 845 O O . LEU A 1 100 ? 9.754 -20.028 22.279 1.00 49.19 100 LEU A O 1
ATOM 849 N N . ILE A 1 101 ? 10.235 -21.957 21.258 1.00 51.19 101 ILE A N 1
ATOM 850 C CA . ILE A 1 101 ? 11.496 -21.445 20.680 1.00 51.19 101 ILE A CA 1
ATOM 851 C C . ILE A 1 101 ? 11.223 -20.618 19.403 1.00 51.19 101 ILE A C 1
ATOM 853 O O . ILE A 1 101 ? 11.975 -19.683 19.125 1.00 51.19 101 ILE A O 1
ATOM 857 N N . SER A 1 102 ? 10.081 -20.824 18.724 1.00 45.19 102 SER A N 1
ATOM 858 C CA . SER A 1 102 ? 9.553 -19.942 17.662 1.00 45.19 102 SER A CA 1
ATOM 859 C C . SER A 1 102 ? 9.636 -18.454 18.024 1.00 45.19 102 SER A C 1
ATOM 861 O O . SER A 1 102 ? 10.145 -17.644 17.250 1.00 45.19 102 SER A O 1
ATOM 863 N N . ARG A 1 103 ? 9.218 -18.081 19.243 1.00 52.97 103 ARG A N 1
ATOM 864 C CA . ARG A 1 103 ? 9.209 -16.680 19.700 1.00 52.97 103 ARG A CA 1
ATOM 865 C C . ARG A 1 103 ? 10.607 -16.081 19.870 1.00 52.97 103 ARG A C 1
ATOM 867 O O . ARG A 1 103 ? 10.780 -14.891 19.610 1.00 52.97 103 ARG A O 1
ATOM 874 N N . LYS A 1 104 ? 11.600 -16.872 20.295 1.00 51.50 104 LYS A N 1
ATOM 875 C CA . LYS A 1 104 ? 12.996 -16.410 20.422 1.00 51.50 104 LYS A CA 1
ATOM 876 C C . LYS A 1 104 ? 13.665 -16.297 19.052 1.00 51.50 104 LYS A C 1
ATOM 878 O O . LYS A 1 104 ? 14.345 -15.308 18.792 1.00 51.50 104 LYS A O 1
ATOM 883 N N . LEU A 1 105 ? 13.400 -17.254 18.163 1.00 46.28 105 LEU A N 1
ATOM 884 C CA . LEU A 1 105 ? 13.931 -17.266 16.801 1.00 46.28 105 LEU A CA 1
ATOM 885 C C . LEU A 1 105 ? 13.340 -16.125 15.958 1.00 46.28 105 LEU A C 1
ATOM 887 O O . LEU A 1 105 ? 14.088 -15.405 15.302 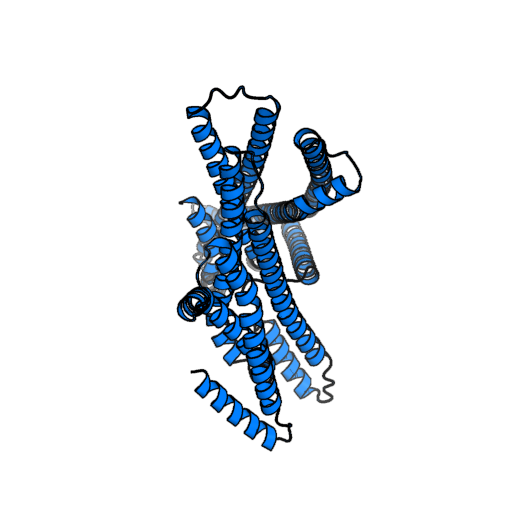1.00 46.28 105 LEU A O 1
ATOM 891 N N . ASN A 1 106 ? 12.035 -15.859 16.051 1.00 49.00 106 ASN A N 1
ATOM 892 C CA . ASN A 1 106 ? 11.386 -14.799 15.274 1.00 49.00 106 ASN A CA 1
ATOM 893 C C . ASN A 1 106 ? 11.955 -13.396 15.573 1.00 49.00 106 ASN A C 1
ATOM 895 O O . ASN A 1 106 ? 12.018 -12.541 14.695 1.00 49.00 106 ASN A O 1
ATOM 899 N N . LYS A 1 107 ? 12.451 -13.155 16.796 1.00 53.66 107 LYS A N 1
ATOM 900 C CA . LYS A 1 107 ? 13.083 -11.878 17.171 1.00 53.66 107 LYS A CA 1
ATOM 901 C C . LYS A 1 107 ? 14.446 -11.664 16.496 1.00 53.66 107 LYS A C 1
ATOM 903 O O . LYS A 1 107 ? 14.770 -10.535 16.141 1.00 53.66 107 LYS A O 1
ATOM 908 N N . ILE A 1 108 ? 15.224 -12.730 16.310 1.00 49.91 108 ILE A N 1
ATOM 909 C CA . ILE A 1 108 ? 16.556 -12.683 15.683 1.00 49.91 108 ILE A CA 1
ATOM 910 C C . ILE A 1 108 ? 16.423 -12.693 14.153 1.00 49.91 108 ILE A C 1
ATOM 912 O O . ILE A 1 108 ? 17.065 -11.904 13.458 1.00 49.91 108 ILE A O 1
ATOM 916 N N . PHE A 1 109 ? 15.531 -13.528 13.620 1.00 54.06 109 PHE A N 1
ATOM 917 C CA . PHE A 1 109 ? 15.419 -13.741 12.178 1.00 54.06 109 PHE A CA 1
ATOM 918 C C . PHE A 1 109 ? 14.638 -12.668 11.435 1.00 54.06 109 PHE A C 1
ATOM 920 O O . PHE A 1 109 ? 14.912 -12.449 10.259 1.00 54.06 109 PHE A O 1
ATOM 927 N N . ASN A 1 110 ? 13.721 -11.950 12.088 1.00 56.59 110 ASN A N 1
ATOM 928 C CA . ASN A 1 110 ? 12.999 -10.868 11.422 1.00 56.59 110 ASN A CA 1
ATOM 929 C C . ASN A 1 110 ? 13.960 -9.762 10.941 1.00 56.59 110 ASN A C 1
ATOM 931 O O . ASN A 1 110 ? 13.821 -9.251 9.835 1.00 56.59 110 ASN A O 1
ATOM 935 N N . ILE A 1 111 ? 15.004 -9.469 11.726 1.00 57.25 111 ILE A N 1
ATOM 936 C CA . ILE A 1 111 ? 16.050 -8.504 11.357 1.00 57.25 111 ILE A CA 1
ATOM 937 C C . ILE A 1 111 ? 16.969 -9.078 10.272 1.00 57.25 111 ILE A C 1
ATOM 939 O O . ILE A 1 111 ? 17.291 -8.376 9.319 1.00 57.25 111 ILE A O 1
ATOM 943 N N . GLN A 1 112 ? 17.370 -10.348 10.374 1.00 50.00 112 GLN A N 1
ATOM 944 C CA . GLN A 1 112 ? 18.258 -10.976 9.386 1.00 50.00 112 GLN A CA 1
ATOM 945 C C . GLN A 1 112 ? 17.587 -11.155 8.019 1.00 50.00 112 GLN A C 1
ATOM 947 O O . GLN A 1 112 ? 18.219 -10.897 7.000 1.00 50.00 112 GLN A O 1
ATOM 952 N N . MET A 1 113 ? 16.305 -11.521 7.980 1.00 55.91 113 MET A N 1
ATOM 953 C CA . MET A 1 113 ? 15.539 -11.641 6.738 1.00 55.91 113 MET A CA 1
ATOM 954 C C . MET A 1 113 ? 15.197 -10.281 6.133 1.00 55.91 113 MET A C 1
ATOM 956 O O . MET A 1 113 ? 15.304 -10.123 4.920 1.00 55.91 113 MET A O 1
ATOM 960 N N . LEU A 1 114 ? 14.858 -9.278 6.951 1.00 61.84 114 LEU A N 1
ATOM 961 C CA . LEU A 1 114 ? 14.693 -7.903 6.473 1.00 61.84 114 LEU A CA 1
ATOM 962 C C . LEU A 1 114 ? 16.014 -7.350 5.918 1.00 61.84 114 LEU A C 1
ATOM 964 O O . LEU A 1 114 ? 16.019 -6.731 4.859 1.00 61.84 114 LEU A O 1
ATOM 968 N N . SER A 1 115 ? 17.132 -7.623 6.595 1.00 63.81 115 SER A N 1
ATOM 969 C CA . SER A 1 115 ? 18.478 -7.278 6.132 1.00 63.81 115 SER A CA 1
ATOM 970 C C . SER A 1 115 ? 18.821 -7.993 4.823 1.00 63.81 115 SER A C 1
ATOM 972 O O . SER A 1 115 ? 19.303 -7.355 3.895 1.00 63.81 115 SER A O 1
ATOM 974 N N . LEU A 1 116 ? 18.483 -9.280 4.685 1.00 60.62 116 LEU A N 1
ATOM 975 C CA . LEU A 1 116 ? 18.679 -10.041 3.448 1.00 60.62 116 LEU A CA 1
ATOM 976 C C . LEU A 1 116 ? 17.823 -9.491 2.295 1.00 60.62 116 LEU A C 1
ATOM 978 O O . LEU A 1 116 ? 18.309 -9.379 1.171 1.00 60.62 116 LEU A O 1
ATOM 982 N N . MET A 1 117 ? 16.578 -9.092 2.572 1.00 57.06 117 MET A N 1
ATOM 983 C CA . MET A 1 117 ? 15.701 -8.441 1.595 1.00 57.06 117 MET A CA 1
ATOM 984 C C . MET A 1 117 ? 16.251 -7.077 1.167 1.00 57.06 117 MET A C 1
ATOM 986 O O . MET A 1 117 ? 16.406 -6.840 -0.030 1.00 57.06 117 MET A O 1
ATOM 990 N N . LEU A 1 118 ? 16.612 -6.213 2.120 1.00 65.88 118 LEU A N 1
ATOM 991 C CA . LEU A 1 118 ? 17.229 -4.910 1.851 1.00 65.88 118 LEU A CA 1
ATOM 992 C C . LEU A 1 118 ? 18.544 -5.058 1.080 1.00 65.88 118 LEU A C 1
ATOM 994 O O . LEU A 1 118 ? 18.778 -4.320 0.128 1.00 65.88 118 LEU A O 1
ATOM 998 N N . TRP A 1 119 ? 19.366 -6.047 1.435 1.00 70.50 119 TRP A N 1
ATOM 999 C CA . TRP A 1 119 ? 20.610 -6.366 0.743 1.00 70.50 119 TRP A CA 1
ATOM 1000 C C . TRP A 1 119 ? 20.364 -6.825 -0.695 1.00 70.50 119 TRP A C 1
ATOM 1002 O O . TRP A 1 119 ? 20.996 -6.315 -1.615 1.00 70.50 119 TRP A O 1
ATOM 1012 N N . SER A 1 120 ? 19.418 -7.744 -0.913 1.00 57.72 120 SER A N 1
ATOM 1013 C CA . SER A 1 120 ? 19.068 -8.222 -2.258 1.00 57.72 120 SER A CA 1
ATOM 1014 C C . SER A 1 120 ? 18.526 -7.097 -3.147 1.00 57.72 120 SER A C 1
ATOM 1016 O O . SER A 1 120 ? 18.889 -6.994 -4.322 1.00 57.72 120 SER A O 1
ATOM 1018 N N . PHE A 1 121 ? 17.734 -6.193 -2.569 1.00 59.84 121 PHE A N 1
ATOM 1019 C CA . PHE A 1 121 ? 17.210 -5.018 -3.252 1.00 59.84 121 PHE A CA 1
ATOM 1020 C C . PHE A 1 121 ? 18.321 -4.017 -3.581 1.00 59.84 121 PHE A C 1
ATOM 1022 O O . PHE A 1 121 ? 18.468 -3.617 -4.733 1.00 59.84 121 PHE A O 1
ATOM 1029 N N . PHE A 1 122 ? 19.166 -3.676 -2.606 1.00 68.06 122 PHE A N 1
ATOM 1030 C CA . PHE A 1 122 ? 20.311 -2.790 -2.806 1.00 68.06 122 PHE A CA 1
ATOM 1031 C C . PHE A 1 122 ? 21.266 -3.334 -3.874 1.00 68.06 122 PHE A C 1
ATOM 1033 O O . PHE A 1 122 ? 21.658 -2.613 -4.787 1.00 68.06 122 PHE A O 1
ATOM 1040 N N . HIS A 1 123 ? 21.578 -4.630 -3.823 1.00 62.19 123 HIS A N 1
ATOM 1041 C CA . HIS A 1 123 ? 22.424 -5.286 -4.815 1.00 62.19 123 HIS A CA 1
ATOM 1042 C C . HIS A 1 123 ? 21.798 -5.256 -6.218 1.00 62.19 123 HIS A C 1
ATOM 1044 O O . HIS A 1 123 ? 22.507 -5.080 -7.211 1.00 62.19 123 HIS A O 1
ATOM 1050 N N . THR A 1 124 ? 20.471 -5.366 -6.311 1.00 55.66 124 THR A N 1
ATOM 1051 C CA . THR A 1 124 ? 19.728 -5.207 -7.569 1.00 55.66 124 THR A CA 1
ATOM 1052 C C . THR A 1 124 ? 19.867 -3.782 -8.105 1.00 55.66 124 THR A C 1
ATOM 1054 O O . THR A 1 124 ? 20.262 -3.605 -9.255 1.00 55.66 124 THR A O 1
ATOM 1057 N N . VAL A 1 125 ? 19.641 -2.764 -7.271 1.00 61.56 125 VAL A N 1
ATOM 1058 C CA . VAL A 1 125 ? 19.776 -1.344 -7.648 1.00 61.56 125 VAL A CA 1
ATOM 1059 C C . VAL A 1 125 ? 21.204 -1.014 -8.093 1.00 61.56 125 VAL A C 1
ATOM 1061 O O . VAL A 1 125 ? 21.397 -0.414 -9.147 1.00 61.56 125 VAL A O 1
ATOM 1064 N N . VAL A 1 126 ? 22.217 -1.468 -7.350 1.00 66.94 126 VAL A N 1
ATOM 1065 C CA . VAL A 1 126 ? 23.634 -1.303 -7.716 1.00 66.94 126 VAL A CA 1
ATOM 1066 C C . VAL A 1 126 ? 23.954 -2.021 -9.029 1.00 66.94 126 VAL A C 1
ATOM 1068 O O . VAL A 1 126 ? 24.700 -1.500 -9.857 1.00 66.94 126 VAL A O 1
ATOM 1071 N N . SER A 1 127 ? 23.381 -3.202 -9.265 1.00 60.19 127 SER A N 1
ATOM 1072 C CA . SER A 1 127 ? 23.565 -3.931 -10.524 1.00 60.19 127 SER A CA 1
ATOM 1073 C C . SER A 1 127 ? 22.955 -3.179 -11.708 1.00 60.19 127 SER A C 1
ATOM 1075 O O . SER A 1 127 ? 23.615 -3.070 -12.742 1.00 60.19 127 SER A O 1
ATOM 1077 N N . TYR A 1 128 ? 21.767 -2.589 -11.539 1.00 57.41 128 TYR A N 1
ATOM 1078 C CA . TYR A 1 128 ? 21.132 -1.716 -12.533 1.00 57.41 128 TYR A CA 1
ATOM 1079 C C . TYR A 1 128 ? 21.952 -0.453 -12.801 1.00 57.41 128 TYR A C 1
ATOM 1081 O O . TYR A 1 128 ? 22.232 -0.151 -13.959 1.00 57.41 128 TYR A O 1
ATOM 1089 N N . ALA A 1 129 ? 22.401 0.242 -11.753 1.00 63.62 129 ALA A N 1
ATOM 1090 C CA . ALA A 1 129 ? 23.243 1.429 -11.882 1.00 63.62 129 ALA A CA 1
ATOM 1091 C C . ALA A 1 129 ? 24.555 1.111 -12.615 1.00 63.62 129 ALA A C 1
ATOM 1093 O O . ALA A 1 129 ? 24.976 1.860 -13.489 1.00 63.62 129 ALA A O 1
ATOM 1094 N N . ASN A 1 130 ? 25.166 -0.041 -12.331 1.00 62.25 130 ASN A N 1
ATOM 1095 C CA . ASN A 1 130 ? 26.374 -0.482 -13.021 1.00 62.25 130 ASN A CA 1
ATOM 1096 C C . ASN A 1 130 ? 26.120 -0.871 -14.483 1.00 62.25 130 ASN A C 1
ATOM 1098 O O . ASN A 1 130 ? 26.971 -0.604 -15.321 1.00 62.25 130 ASN A O 1
ATOM 1102 N N . ILE A 1 131 ? 24.996 -1.519 -14.810 1.00 59.94 131 ILE A N 1
ATOM 1103 C CA . ILE A 1 131 ? 24.619 -1.781 -16.213 1.00 59.94 131 ILE A CA 1
ATOM 1104 C C . ILE A 1 131 ? 24.411 -0.451 -16.942 1.00 59.94 131 ILE A C 1
ATOM 1106 O O . ILE A 1 131 ? 24.914 -0.277 -18.045 1.00 59.94 131 ILE A O 1
ATOM 1110 N N . TYR A 1 132 ? 23.741 0.506 -16.301 1.00 56.12 132 TYR A N 1
ATOM 1111 C CA . TYR A 1 132 ? 23.506 1.832 -16.858 1.00 56.12 132 TYR A CA 1
ATOM 1112 C C . TYR A 1 132 ? 24.803 2.616 -17.083 1.00 56.12 132 TYR A C 1
ATOM 1114 O O . TYR A 1 132 ? 24.992 3.159 -18.162 1.00 56.12 132 TYR A O 1
ATOM 1122 N N . LEU A 1 133 ? 25.720 2.636 -16.110 1.00 65.94 133 LEU A N 1
ATOM 1123 C CA . LEU A 1 133 ? 27.027 3.289 -16.249 1.00 65.94 133 LEU A CA 1
ATOM 1124 C C . LEU A 1 133 ? 27.846 2.680 -17.388 1.00 65.94 133 LEU A C 1
ATOM 1126 O O . LEU A 1 133 ? 28.433 3.417 -18.168 1.00 65.94 133 LEU A O 1
ATOM 1130 N N . ILE A 1 134 ? 27.828 1.352 -17.515 1.00 62.75 134 ILE A N 1
ATOM 1131 C CA . ILE A 1 134 ? 28.487 0.642 -18.615 1.00 62.75 134 ILE A CA 1
ATOM 1132 C C . ILE A 1 134 ? 27.883 1.059 -19.967 1.00 62.75 134 ILE A C 1
ATOM 1134 O O . ILE A 1 134 ? 28.617 1.440 -20.871 1.00 62.75 134 ILE A O 1
ATOM 1138 N N . LEU A 1 135 ? 26.552 1.074 -20.088 1.00 55.31 135 LEU A N 1
ATOM 1139 C CA . LEU A 1 135 ? 25.864 1.523 -21.305 1.00 55.31 135 LEU A CA 1
ATOM 1140 C C . LEU A 1 135 ? 26.079 3.022 -21.596 1.00 55.31 135 LEU A C 1
ATOM 1142 O O . LEU A 1 135 ? 26.069 3.444 -22.750 1.00 55.31 135 LEU A O 1
ATOM 1146 N N . ALA A 1 136 ? 26.253 3.844 -20.559 1.00 58.91 136 ALA A N 1
ATOM 1147 C CA . ALA A 1 136 ? 26.435 5.287 -20.681 1.00 58.91 136 ALA A CA 1
ATOM 1148 C C . ALA A 1 136 ? 27.862 5.682 -21.094 1.00 58.91 136 ALA A C 1
ATOM 1150 O O . ALA A 1 136 ? 28.020 6.705 -21.768 1.00 58.91 136 ALA A O 1
ATOM 1151 N N . ASP A 1 137 ? 28.872 4.899 -20.705 1.00 58.78 137 ASP A N 1
ATOM 1152 C CA . ASP A 1 137 ? 30.283 5.131 -21.046 1.00 58.78 137 ASP A CA 1
ATOM 1153 C C . ASP A 1 137 ? 30.593 4.717 -22.501 1.00 58.78 137 ASP A C 1
ATOM 1155 O O . ASP A 1 137 ? 31.354 5.385 -23.201 1.00 58.78 137 ASP A O 1
ATOM 1159 N N . GLU A 1 138 ? 29.902 3.694 -23.019 1.00 53.06 138 GLU A N 1
ATOM 1160 C CA . GLU A 1 138 ? 30.072 3.192 -24.395 1.00 53.06 138 GLU A CA 1
ATOM 1161 C C . GLU A 1 138 ? 29.530 4.117 -25.495 1.00 53.06 138 GLU A C 1
ATOM 1163 O O . GLU A 1 138 ? 29.907 3.994 -26.660 1.00 53.06 138 GLU A O 1
ATOM 1168 N N . ASN A 1 139 ? 28.736 5.131 -25.146 1.00 51.25 139 ASN A N 1
ATOM 1169 C CA . ASN A 1 139 ? 28.256 6.132 -26.107 1.00 51.25 139 ASN A CA 1
ATOM 1170 C C . ASN A 1 139 ? 29.366 7.061 -26.656 1.00 51.25 139 ASN A C 1
ATOM 1172 O O . ASN A 1 139 ? 29.075 7.948 -27.457 1.00 51.25 139 ASN A O 1
ATOM 1176 N N . LYS A 1 140 ? 30.630 6.889 -26.237 1.00 54.00 140 LYS A N 1
ATOM 1177 C CA . LYS A 1 140 ? 31.789 7.645 -26.750 1.00 54.00 140 LYS A CA 1
ATOM 1178 C C . LYS A 1 140 ? 32.665 6.895 -27.755 1.00 54.00 140 LYS A C 1
ATOM 1180 O O . LYS A 1 140 ? 33.457 7.551 -28.426 1.00 54.00 140 LYS A O 1
ATOM 1185 N N . GLN A 1 141 ? 32.521 5.579 -27.909 1.00 49.62 141 GLN A N 1
ATOM 1186 C CA . GLN A 1 141 ? 33.213 4.808 -28.948 1.00 49.62 141 GLN A CA 1
ATOM 1187 C C . GLN A 1 141 ? 32.270 3.731 -29.489 1.00 49.62 141 GLN A C 1
ATOM 1189 O O . GLN A 1 141 ? 32.193 2.621 -28.972 1.00 49.62 141 GLN A O 1
ATOM 1194 N N . ILE A 1 142 ? 31.541 4.085 -30.551 1.00 52.44 142 ILE A N 1
ATOM 1195 C CA . ILE A 1 142 ? 30.782 3.144 -31.379 1.00 52.44 142 ILE A CA 1
ATOM 1196 C C . ILE A 1 142 ? 31.801 2.341 -32.185 1.00 52.44 142 ILE A C 1
ATOM 1198 O O . ILE A 1 142 ? 32.009 2.616 -33.356 1.00 52.44 142 ILE A O 1
ATOM 1202 N N . GLU A 1 143 ? 32.487 1.385 -31.573 1.00 49.16 143 GLU A N 1
ATOM 1203 C CA . GLU A 1 143 ? 33.119 0.321 -32.344 1.00 49.16 143 GLU A CA 1
ATOM 1204 C C . GLU A 1 143 ? 33.326 -0.916 -31.470 1.00 49.16 143 GLU A C 1
ATOM 1206 O O . GLU A 1 143 ? 34.162 -0.963 -30.574 1.00 49.16 143 GLU A O 1
ATOM 1211 N N . ILE A 1 144 ? 32.529 -1.935 -31.806 1.00 53.59 144 ILE A N 1
ATOM 1212 C CA . ILE A 1 144 ? 32.605 -3.325 -31.357 1.00 53.59 144 ILE A CA 1
ATOM 1213 C C . ILE A 1 144 ? 32.109 -3.538 -29.918 1.00 53.59 144 ILE A C 1
ATOM 1215 O O . ILE A 1 144 ? 32.863 -3.502 -28.949 1.00 53.59 144 ILE A O 1
ATOM 1219 N N . TRP A 1 145 ? 30.824 -3.905 -29.809 1.00 51.62 145 TRP A N 1
ATOM 1220 C CA . TRP A 1 145 ? 30.291 -4.643 -28.661 1.00 51.62 145 TRP A CA 1
ATOM 1221 C C . TRP A 1 145 ? 31.117 -5.915 -28.494 1.00 51.62 145 TRP A C 1
ATOM 1223 O O . TRP A 1 145 ? 30.866 -6.938 -29.134 1.00 51.62 145 TRP A O 1
ATOM 1233 N N . THR A 1 146 ? 32.163 -5.846 -27.679 1.00 67.31 146 THR A N 1
ATOM 1234 C CA . THR A 1 146 ? 32.993 -7.016 -27.431 1.00 67.31 146 THR A CA 1
ATOM 1235 C C . THR A 1 146 ? 32.124 -8.071 -26.752 1.00 67.31 146 THR A C 1
ATOM 1237 O O . THR A 1 146 ? 31.322 -7.770 -25.866 1.00 67.31 146 THR A O 1
ATOM 1240 N N . PHE A 1 147 ? 32.288 -9.335 -27.144 1.00 56.81 147 PHE A N 1
ATOM 1241 C CA . PHE A 1 147 ? 31.625 -10.491 -26.525 1.00 56.81 147 PHE A CA 1
ATOM 1242 C C . PHE A 1 147 ? 31.673 -10.443 -24.980 1.00 56.81 147 PHE A C 1
ATOM 1244 O O . PHE A 1 147 ? 30.733 -10.840 -24.294 1.00 56.81 147 PHE A O 1
ATOM 1251 N N . LYS A 1 148 ? 32.742 -9.843 -24.438 1.00 58.09 148 LYS A N 1
ATOM 1252 C CA . LYS A 1 148 ? 32.951 -9.495 -23.027 1.00 58.09 148 LYS A CA 1
ATOM 1253 C C . LYS A 1 148 ? 31.809 -8.716 -22.384 1.00 58.09 148 LYS A C 1
ATOM 1255 O O . LYS A 1 148 ? 31.396 -9.053 -21.272 1.00 58.09 148 LYS A O 1
ATOM 1260 N N . LEU A 1 149 ? 31.309 -7.686 -23.051 1.00 61.62 149 LEU A N 1
ATOM 1261 C CA . LEU A 1 149 ? 30.273 -6.822 -22.511 1.00 61.62 149 LEU A CA 1
ATOM 1262 C C . LEU A 1 149 ? 28.915 -7.522 -22.494 1.00 61.62 149 LEU A C 1
ATOM 1264 O O . LEU A 1 149 ? 28.254 -7.563 -21.457 1.00 61.62 149 LEU A O 1
ATOM 1268 N N . ILE A 1 150 ? 28.553 -8.146 -23.619 1.00 67.31 150 ILE A N 1
ATOM 1269 C CA . ILE A 1 150 ? 27.311 -8.913 -23.761 1.00 67.31 150 ILE A CA 1
ATOM 1270 C C . ILE A 1 150 ? 27.264 -10.011 -22.696 1.00 67.31 150 ILE A C 1
ATOM 1272 O O . ILE A 1 150 ? 26.269 -10.136 -21.987 1.00 67.31 150 ILE A O 1
ATOM 1276 N N . TYR A 1 151 ? 28.367 -10.739 -22.505 1.00 66.25 151 TYR A N 1
ATOM 1277 C CA . TYR A 1 151 ? 28.484 -11.756 -21.464 1.00 66.25 151 TYR A CA 1
ATOM 1278 C C . TYR A 1 151 ? 28.338 -11.177 -20.047 1.00 66.25 151 TYR A C 1
ATOM 1280 O O . TYR A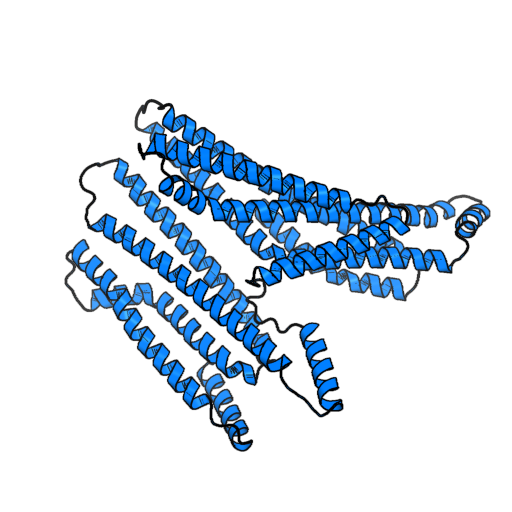 1 151 ? 27.661 -11.765 -19.206 1.00 66.25 151 TYR A O 1
ATOM 1288 N N . THR A 1 152 ? 28.925 -10.008 -19.769 1.00 62.62 152 THR A N 1
ATOM 1289 C CA . THR A 1 152 ? 28.817 -9.348 -18.454 1.00 62.62 152 THR A CA 1
ATOM 1290 C C . THR A 1 152 ? 27.380 -8.920 -18.151 1.00 62.62 152 THR A C 1
ATOM 1292 O O . THR A 1 152 ? 26.916 -9.061 -17.018 1.00 62.62 152 THR A O 1
ATOM 1295 N N . ILE A 1 153 ? 26.660 -8.422 -19.158 1.00 64.62 153 ILE A N 1
ATOM 1296 C CA . ILE A 1 153 ? 25.242 -8.064 -19.048 1.00 64.62 153 ILE A CA 1
ATOM 1297 C C . ILE A 1 153 ? 24.397 -9.327 -18.836 1.00 64.62 153 ILE A C 1
ATOM 1299 O O . ILE A 1 153 ? 23.602 -9.371 -17.898 1.00 64.62 153 ILE A O 1
ATOM 1303 N N . LEU A 1 154 ? 24.621 -10.382 -19.630 1.00 66.81 154 LEU A N 1
ATOM 1304 C CA . LEU A 1 154 ? 23.917 -11.662 -19.494 1.00 66.81 154 LEU A CA 1
ATOM 1305 C C . LEU A 1 154 ? 24.121 -12.296 -18.114 1.00 66.81 154 LEU A C 1
ATOM 1307 O O . LEU A 1 154 ? 23.154 -12.737 -17.501 1.00 66.81 154 LEU A O 1
ATOM 1311 N N . TYR A 1 155 ? 25.352 -12.296 -17.596 1.00 71.81 155 TYR A N 1
ATOM 1312 C CA . TYR A 1 155 ? 25.669 -12.824 -16.268 1.00 71.81 155 TYR A CA 1
ATOM 1313 C C . TYR A 1 155 ? 24.927 -12.067 -15.159 1.00 71.81 155 TYR A C 1
ATOM 1315 O O . TYR A 1 155 ? 24.340 -12.683 -14.271 1.00 71.81 155 TYR A O 1
ATOM 1323 N N . LYS A 1 156 ? 24.884 -10.729 -15.230 1.00 64.81 156 LYS A N 1
ATOM 1324 C CA . LYS A 1 156 ? 24.145 -9.907 -14.258 1.00 64.81 156 LYS A CA 1
ATOM 1325 C C . LYS A 1 156 ? 22.634 -10.153 -14.321 1.00 64.81 156 LYS A C 1
ATOM 1327 O O . LYS A 1 156 ? 21.993 -10.215 -13.274 1.00 64.81 156 LYS A O 1
ATOM 1332 N N . ILE A 1 157 ? 22.076 -10.330 -15.521 1.00 66.00 157 ILE A N 1
ATOM 1333 C CA . ILE A 1 157 ? 20.659 -10.678 -15.713 1.00 66.00 157 ILE A CA 1
ATOM 1334 C C . ILE A 1 157 ? 20.364 -12.075 -15.147 1.00 66.00 157 ILE A C 1
ATOM 1336 O O . ILE A 1 157 ? 19.389 -12.244 -14.418 1.00 66.00 157 ILE A O 1
ATOM 1340 N N . LEU A 1 158 ? 21.218 -13.066 -15.422 1.00 68.19 158 LEU A N 1
ATOM 1341 C CA . LEU A 1 158 ? 21.068 -14.429 -14.905 1.00 68.19 158 LEU A CA 1
ATOM 1342 C C . LEU A 1 158 ? 21.116 -14.457 -13.369 1.00 68.19 158 LEU A C 1
ATOM 1344 O O . LEU A 1 158 ? 20.272 -15.087 -12.735 1.00 68.19 158 LEU A O 1
ATOM 1348 N N . LEU A 1 159 ? 22.058 -13.721 -12.770 1.00 65.38 159 LEU A N 1
ATOM 1349 C CA . LEU A 1 159 ? 22.195 -13.595 -11.320 1.00 65.38 159 LEU A CA 1
ATOM 1350 C C . LEU A 1 159 ? 20.941 -12.963 -10.686 1.00 65.38 159 LEU A C 1
ATOM 1352 O O . LEU A 1 159 ? 20.460 -13.439 -9.659 1.00 65.38 159 LEU A O 1
ATOM 1356 N N . PHE A 1 160 ? 20.359 -11.951 -11.335 1.00 62.12 160 PHE A N 1
ATOM 1357 C CA . PHE A 1 160 ? 19.097 -11.339 -10.911 1.00 62.12 160 PHE A CA 1
ATOM 1358 C C . PHE A 1 160 ? 17.915 -12.320 -10.959 1.00 62.12 160 PHE A C 1
ATOM 1360 O O . PHE A 1 160 ? 17.136 -12.402 -10.003 1.00 62.12 160 PHE A O 1
ATOM 1367 N N . ILE A 1 161 ? 17.790 -13.083 -12.051 1.00 64.94 161 ILE A N 1
ATOM 1368 C CA . ILE A 1 161 ? 16.751 -14.114 -12.200 1.00 64.94 161 ILE A CA 1
ATOM 1369 C C . ILE A 1 161 ? 16.893 -15.157 -11.089 1.00 64.94 161 ILE A C 1
ATOM 1371 O O . ILE A 1 161 ? 15.901 -15.536 -10.468 1.00 64.94 161 ILE A O 1
ATOM 1375 N N . LEU A 1 162 ? 18.125 -15.569 -10.785 1.00 68.75 162 LEU A N 1
ATOM 1376 C CA . LEU A 1 162 ? 18.410 -16.560 -9.757 1.00 68.75 162 LEU A CA 1
ATOM 1377 C C . LEU A 1 162 ? 18.080 -16.057 -8.344 1.00 68.75 162 LEU A C 1
ATOM 1379 O O . LEU A 1 162 ? 17.428 -16.770 -7.581 1.00 68.75 162 LEU A O 1
ATOM 1383 N N . HIS A 1 163 ? 18.458 -14.820 -7.995 1.00 64.19 163 HIS A N 1
ATOM 1384 C CA . HIS A 1 163 ? 18.095 -14.214 -6.705 1.00 64.19 163 HIS A CA 1
ATOM 1385 C C . HIS A 1 163 ? 16.583 -14.041 -6.552 1.00 64.19 163 HIS A C 1
ATOM 1387 O O . HIS A 1 163 ? 16.038 -14.319 -5.483 1.00 64.19 163 HIS A O 1
ATOM 1393 N N . SER A 1 164 ? 15.895 -13.656 -7.627 1.00 58.62 164 SER A N 1
ATOM 1394 C CA . SER A 1 164 ? 14.434 -13.532 -7.643 1.00 58.62 164 SER A CA 1
ATOM 1395 C C . SER A 1 164 ? 13.744 -14.893 -7.489 1.00 58.62 164 SER A C 1
ATOM 1397 O O . SER A 1 164 ? 12.812 -15.028 -6.696 1.00 58.62 164 SER A O 1
ATOM 1399 N N . ALA A 1 165 ? 14.227 -15.928 -8.184 1.00 65.94 165 ALA A N 1
ATOM 1400 C CA . ALA A 1 165 ? 13.712 -17.291 -8.067 1.00 65.94 165 ALA A CA 1
ATOM 1401 C C . ALA A 1 165 ? 13.938 -17.869 -6.662 1.00 65.94 165 ALA A C 1
ATOM 1403 O O . ALA A 1 165 ? 13.031 -18.478 -6.093 1.00 65.94 165 ALA A O 1
ATOM 1404 N N . PHE A 1 166 ? 15.110 -17.631 -6.066 1.00 63.78 166 PHE A N 1
ATOM 1405 C CA . PHE A 1 166 ? 15.406 -18.030 -4.690 1.00 63.78 166 PHE A CA 1
ATOM 1406 C C . PHE A 1 166 ? 14.447 -17.365 -3.693 1.00 63.78 166 PHE A C 1
ATOM 1408 O O . PHE A 1 166 ? 13.859 -18.048 -2.856 1.00 63.78 166 PHE A O 1
ATOM 1415 N N . PHE A 1 167 ? 14.217 -16.056 -3.831 1.00 59.56 167 PHE A N 1
ATOM 1416 C CA . PHE A 1 167 ? 13.266 -15.312 -3.003 1.00 59.56 167 PHE A CA 1
ATOM 1417 C C . PHE A 1 167 ? 11.834 -15.860 -3.114 1.00 59.56 167 PHE A C 1
ATOM 1419 O O . PHE A 1 167 ? 11.173 -16.094 -2.100 1.00 59.56 167 PHE A O 1
ATOM 1426 N N . LEU A 1 168 ? 11.360 -16.112 -4.338 1.00 58.03 168 LEU A N 1
ATOM 1427 C CA . LEU A 1 168 ? 10.030 -16.676 -4.583 1.00 58.03 168 LEU A CA 1
ATOM 1428 C C . LEU A 1 168 ? 9.891 -18.091 -4.011 1.00 58.03 168 LEU A C 1
ATOM 1430 O O . LEU A 1 168 ? 8.877 -18.403 -3.391 1.00 58.03 168 LEU A O 1
ATOM 1434 N N . THR A 1 169 ? 10.924 -18.922 -4.161 1.00 66.12 169 THR A N 1
ATOM 1435 C CA . THR A 1 169 ? 10.943 -20.298 -3.642 1.00 66.12 169 THR A CA 1
ATOM 1436 C C . THR A 1 169 ? 10.891 -20.313 -2.117 1.00 66.12 169 THR A C 1
ATOM 1438 O O . THR A 1 169 ? 10.139 -21.087 -1.529 1.00 66.12 169 THR A O 1
ATOM 1441 N N . LEU A 1 170 ? 11.636 -19.422 -1.459 1.00 58.50 170 LEU A N 1
ATOM 1442 C CA . LEU A 1 170 ? 11.666 -19.334 -0.001 1.00 58.50 170 LEU A CA 1
ATOM 1443 C C . LEU A 1 170 ? 10.308 -18.878 0.559 1.00 58.50 170 LEU A C 1
ATOM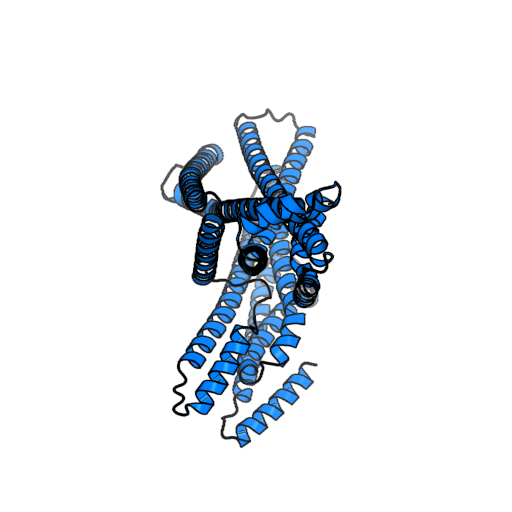 1445 O O . LEU A 1 170 ? 9.795 -19.489 1.496 1.00 58.50 170 LEU A O 1
ATOM 1449 N N . ASN A 1 171 ? 9.668 -17.893 -0.083 1.00 53.94 171 ASN A N 1
ATOM 1450 C CA . ASN A 1 171 ? 8.297 -17.487 0.246 1.00 53.94 171 ASN A CA 1
ATOM 1451 C C . ASN A 1 171 ? 7.281 -18.618 0.030 1.00 53.94 171 ASN A C 1
ATOM 1453 O O . ASN A 1 171 ? 6.427 -18.847 0.887 1.00 53.94 171 ASN A O 1
ATOM 1457 N N . TYR A 1 172 ? 7.386 -19.343 -1.086 1.00 60.31 172 TYR A N 1
ATOM 1458 C CA . TYR A 1 172 ? 6.500 -20.462 -1.404 1.00 60.31 172 TYR A CA 1
ATOM 1459 C C . TYR A 1 172 ? 6.608 -21.599 -0.378 1.00 60.31 172 TYR A C 1
ATOM 1461 O O . TYR A 1 172 ? 5.588 -22.121 0.075 1.00 60.31 172 TYR A O 1
ATOM 1469 N N . ILE A 1 173 ? 7.826 -21.948 0.048 1.00 64.06 173 ILE A N 1
ATOM 1470 C CA . ILE A 1 173 ? 8.059 -22.967 1.081 1.00 64.06 173 ILE A CA 1
ATOM 1471 C C . ILE A 1 173 ? 7.431 -22.533 2.410 1.00 64.06 173 ILE A C 1
ATOM 1473 O O . ILE A 1 173 ? 6.704 -23.315 3.022 1.00 64.06 173 ILE A O 1
ATOM 1477 N N . CYS A 1 174 ? 7.639 -21.281 2.834 1.00 54.22 174 CYS A N 1
ATOM 1478 C CA . CYS A 1 174 ? 7.030 -20.755 4.058 1.00 54.22 174 CYS A CA 1
ATOM 1479 C C . CYS A 1 174 ? 5.494 -20.794 4.009 1.00 54.22 174 CYS A C 1
ATOM 1481 O O . CYS A 1 174 ? 4.854 -21.182 4.987 1.00 54.22 174 CYS A O 1
ATOM 1483 N N . GLN A 1 175 ? 4.900 -20.428 2.871 1.00 52.84 175 GLN A N 1
ATOM 1484 C CA . GLN A 1 175 ? 3.449 -20.437 2.689 1.00 52.84 175 GLN A CA 1
ATOM 1485 C C . GLN A 1 175 ? 2.869 -21.857 2.680 1.00 52.84 175 GLN A C 1
ATOM 1487 O O . GLN A 1 175 ? 1.830 -22.098 3.294 1.00 52.84 175 GLN A O 1
ATOM 1492 N N . THR A 1 176 ? 3.539 -22.793 2.005 1.00 62.59 176 THR A N 1
ATOM 1493 C CA . THR A 1 176 ? 3.104 -24.194 1.920 1.00 62.59 176 THR A CA 1
ATOM 1494 C C . THR A 1 176 ? 3.115 -24.837 3.300 1.00 62.59 176 THR A C 1
ATOM 1496 O O . THR A 1 176 ? 2.115 -25.415 3.703 1.00 62.59 176 THR A O 1
ATOM 1499 N N . ILE A 1 177 ? 4.195 -24.645 4.066 1.00 58.09 177 ILE A N 1
ATOM 1500 C CA . ILE A 1 177 ? 4.303 -25.153 5.440 1.00 58.09 177 ILE A CA 1
ATOM 1501 C C . ILE A 1 177 ? 3.147 -24.622 6.303 1.00 58.09 177 ILE A C 1
ATOM 1503 O O . ILE A 1 177 ? 2.490 -25.404 6.982 1.00 58.09 177 ILE A O 1
ATOM 1507 N N . TYR A 1 178 ? 2.840 -23.321 6.225 1.00 56.16 178 TYR A N 1
ATOM 1508 C CA . TYR A 1 178 ? 1.727 -22.723 6.971 1.00 56.16 178 TYR A CA 1
ATOM 1509 C C . TYR A 1 178 ? 0.364 -23.338 6.618 1.00 56.16 178 TYR A C 1
ATOM 1511 O O . TYR A 1 178 ? -0.421 -23.644 7.515 1.00 56.16 178 TYR A O 1
ATOM 1519 N N . LEU A 1 179 ? 0.083 -23.521 5.324 1.00 62.56 179 LEU A N 1
ATOM 1520 C CA . LEU A 1 179 ? -1.178 -24.100 4.856 1.00 62.56 179 LEU A CA 1
ATOM 1521 C C . LEU A 1 179 ? -1.324 -25.563 5.278 1.00 62.56 179 LEU A C 1
ATOM 1523 O O . LEU A 1 179 ? -2.387 -25.934 5.762 1.00 62.56 179 LEU A O 1
ATOM 1527 N N . THR A 1 180 ? -0.263 -26.365 5.156 1.00 66.75 180 THR A N 1
ATOM 1528 C CA . THR A 1 180 ? -0.279 -27.776 5.563 1.00 66.75 180 THR A CA 1
ATOM 1529 C C . THR A 1 180 ? -0.549 -27.921 7.060 1.00 66.75 180 THR A C 1
ATOM 1531 O O . THR A 1 180 ? -1.391 -28.720 7.442 1.00 66.75 180 THR A O 1
ATOM 1534 N N . ILE A 1 181 ? 0.068 -27.086 7.903 1.00 57.34 181 ILE A N 1
ATOM 1535 C CA . ILE A 1 181 ? -0.165 -27.102 9.358 1.00 57.34 181 ILE A CA 1
ATOM 1536 C C . ILE A 1 181 ? -1.612 -26.733 9.702 1.00 57.34 181 ILE A C 1
ATOM 1538 O O . ILE A 1 181 ? -2.209 -27.326 10.598 1.00 57.34 181 ILE A O 1
ATOM 1542 N N . LEU A 1 182 ? -2.174 -25.731 9.021 1.00 54.53 182 LEU A N 1
ATOM 1543 C CA . LEU A 1 182 ? -3.544 -25.293 9.278 1.00 54.53 182 LEU A CA 1
ATOM 1544 C C . LEU A 1 182 ? -4.554 -26.382 8.902 1.00 54.53 182 LEU A C 1
ATOM 1546 O O . LEU A 1 182 ? -5.509 -26.604 9.642 1.00 54.53 182 LEU A O 1
ATOM 1550 N N . ASP A 1 183 ? -4.323 -27.048 7.773 1.00 65.19 183 ASP A N 1
ATOM 1551 C CA . ASP A 1 183 ? -5.186 -28.109 7.264 1.00 65.19 183 ASP A CA 1
ATOM 1552 C C . ASP A 1 183 ? -5.106 -29.359 8.157 1.00 65.19 183 ASP A C 1
ATOM 1554 O O . ASP A 1 183 ? -6.130 -29.889 8.587 1.00 65.19 183 ASP A O 1
ATOM 1558 N N . GLU A 1 184 ? -3.897 -29.755 8.560 1.00 66.31 184 GLU A N 1
ATOM 1559 C CA . GLU A 1 184 ? -3.652 -30.905 9.437 1.00 66.31 184 GLU A CA 1
ATOM 1560 C C . GLU A 1 184 ? -4.239 -30.691 10.843 1.00 66.31 184 GLU A C 1
ATOM 1562 O O . GLU A 1 184 ? -4.921 -31.569 11.364 1.00 66.31 184 GLU A O 1
ATOM 1567 N N . LEU A 1 185 ? -4.110 -29.487 11.419 1.00 55.81 185 LEU A N 1
ATOM 1568 C CA . LEU A 1 185 ? -4.773 -29.130 12.683 1.00 55.81 185 LEU A CA 1
ATOM 1569 C C . LEU A 1 185 ? -6.302 -29.064 12.566 1.00 55.81 185 LEU A C 1
ATOM 1571 O O . LEU A 1 185 ? -6.999 -29.291 13.554 1.00 55.81 185 LEU A O 1
ATOM 1575 N N . SER A 1 186 ? -6.835 -28.733 11.386 1.00 57.47 186 SER A N 1
ATOM 1576 C CA . SER A 1 186 ? -8.283 -28.647 11.167 1.00 57.47 186 SER A CA 1
ATOM 1577 C C . SER A 1 186 ? -8.954 -30.010 10.973 1.00 57.47 186 SER A C 1
ATOM 1579 O O . SER A 1 186 ? -10.136 -30.145 11.286 1.00 57.47 186 SER A O 1
ATOM 1581 N N . ASN A 1 187 ? -8.195 -31.014 10.519 1.00 63.31 187 ASN A N 1
ATOM 1582 C CA . ASN A 1 187 ? -8.690 -32.351 10.181 1.00 63.31 187 ASN A CA 1
ATOM 1583 C C . ASN A 1 187 ? -8.497 -33.398 11.295 1.00 63.31 187 ASN A C 1
ATOM 1585 O O . ASN A 1 187 ? -8.876 -34.556 11.113 1.00 63.31 187 ASN A O 1
ATOM 1589 N N . TYR A 1 188 ? -7.949 -33.025 12.457 1.00 60.84 188 TYR A N 1
ATOM 1590 C CA . TYR A 1 188 ? -7.878 -33.929 13.610 1.00 60.84 188 TYR A CA 1
ATOM 1591 C C . TYR A 1 188 ? -9.285 -34.200 14.174 1.00 60.84 188 TYR A C 1
ATOM 1593 O O . TYR A 1 188 ? -9.864 -33.379 14.891 1.00 60.84 188 TYR A O 1
ATOM 1601 N N . ASN A 1 189 ? -9.833 -35.376 13.851 1.00 52.34 189 ASN A N 1
ATOM 1602 C CA . ASN A 1 189 ? -11.064 -35.900 14.440 1.00 52.34 189 ASN A CA 1
ATOM 1603 C C . ASN A 1 189 ? -10.781 -36.327 15.885 1.00 52.34 189 ASN A C 1
ATOM 1605 O O . ASN A 1 189 ? -10.208 -37.382 16.144 1.00 52.34 189 ASN A O 1
ATOM 1609 N N . LEU A 1 190 ? -11.139 -35.457 16.825 1.00 55.62 190 LEU A N 1
ATOM 1610 C CA . LEU A 1 190 ? -11.032 -35.703 18.257 1.00 55.62 190 LEU A CA 1
ATOM 1611 C C . LEU A 1 190 ? -12.410 -36.101 18.791 1.00 55.62 190 LEU A C 1
ATOM 1613 O O . LEU A 1 190 ? -13.268 -35.240 18.990 1.00 55.62 190 LEU A O 1
ATOM 1617 N N . ASP A 1 191 ? -12.596 -37.402 19.023 1.00 59.09 191 ASP A N 1
ATOM 1618 C CA . ASP A 1 191 ? -13.830 -37.982 19.577 1.00 59.09 191 ASP A CA 1
ATOM 1619 C C . ASP A 1 191 ? -14.034 -37.637 21.069 1.00 59.09 191 ASP A C 1
ATOM 1621 O O . ASP A 1 191 ? -15.137 -37.755 21.603 1.00 59.09 191 ASP A O 1
ATOM 1625 N N . GLU A 1 192 ? -13.001 -37.129 21.750 1.00 59.69 192 GLU A N 1
ATOM 1626 C CA . GLU A 1 192 ? -13.097 -36.650 23.131 1.00 59.69 192 GLU A CA 1
ATOM 1627 C C . GLU A 1 192 ? -13.471 -35.166 23.211 1.00 59.69 192 GLU A C 1
ATOM 1629 O O . GLU A 1 192 ? -12.665 -34.267 22.961 1.00 59.69 192 GLU A O 1
ATOM 1634 N N . VAL A 1 193 ? -14.704 -34.906 23.652 1.00 68.69 193 VAL A N 1
ATOM 1635 C CA . VAL A 1 193 ? -15.298 -33.564 23.786 1.00 68.69 193 VAL A CA 1
ATOM 1636 C C . VAL A 1 193 ? -14.466 -32.629 24.680 1.00 68.69 193 VAL A C 1
ATOM 1638 O O . VAL A 1 193 ? -14.266 -31.469 24.324 1.00 68.69 193 VAL A O 1
ATOM 1641 N N . ASN A 1 194 ? -13.910 -33.130 25.789 1.00 64.06 194 ASN A N 1
ATOM 1642 C CA . ASN A 1 194 ? -13.096 -32.322 26.710 1.00 64.06 194 ASN A CA 1
ATOM 1643 C C . ASN A 1 194 ? -11.723 -31.959 26.129 1.00 64.06 194 ASN A C 1
ATOM 1645 O O . ASN A 1 194 ? -11.243 -30.840 26.317 1.00 64.06 194 ASN A O 1
ATOM 1649 N N . LEU A 1 195 ? -11.102 -32.884 25.394 1.00 58.16 195 LEU A N 1
ATOM 1650 C CA . LEU A 1 195 ? -9.833 -32.634 24.718 1.00 58.16 195 LEU A CA 1
ATOM 1651 C C . LEU A 1 195 ? -10.045 -31.662 23.548 1.00 58.16 195 LEU A C 1
ATOM 1653 O O . LEU A 1 195 ? -9.265 -30.731 23.360 1.00 58.16 195 LEU A O 1
ATOM 1657 N N . ARG A 1 196 ? -11.166 -31.804 22.827 1.00 62.84 196 ARG A N 1
ATOM 1658 C CA . ARG A 1 196 ? -11.591 -30.888 21.766 1.00 62.84 196 ARG A CA 1
ATOM 1659 C C . ARG A 1 196 ? -11.781 -29.469 22.284 1.00 62.84 196 ARG A C 1
ATOM 1661 O O . ARG A 1 196 ? -11.316 -28.546 21.632 1.00 62.84 196 ARG A O 1
ATOM 1668 N N . GLU A 1 197 ? -12.417 -29.276 23.436 1.00 64.25 197 GLU A N 1
ATOM 1669 C CA . GLU A 1 197 ? -12.663 -27.945 24.002 1.00 64.25 197 GLU A CA 1
ATOM 1670 C C . GLU A 1 197 ? -11.377 -27.274 24.510 1.00 64.25 197 GLU A C 1
ATOM 1672 O O . GLU A 1 197 ? -11.157 -26.091 24.244 1.00 64.25 197 GLU A O 1
ATOM 1677 N N . GLN A 1 198 ? -10.469 -28.032 25.133 1.00 62.78 198 GLN A N 1
ATOM 1678 C CA . GLN A 1 198 ? -9.147 -27.527 25.527 1.00 62.78 198 GLN A CA 1
ATOM 1679 C C . GLN A 1 198 ? -8.273 -27.194 24.313 1.00 62.78 198 GLN A C 1
ATOM 1681 O O . GLN A 1 198 ? -7.628 -26.145 24.291 1.00 62.78 198 GLN A O 1
ATOM 1686 N N . ILE A 1 199 ? -8.299 -28.024 23.267 1.00 60.25 199 ILE A N 1
ATOM 1687 C CA . ILE A 1 199 ? -7.606 -27.756 22.002 1.00 60.25 199 ILE A CA 1
ATOM 1688 C C . ILE A 1 199 ? -8.255 -26.576 21.271 1.00 60.25 199 ILE A C 1
ATOM 1690 O O . ILE A 1 199 ? -7.536 -25.760 20.703 1.00 60.25 199 ILE A O 1
ATOM 1694 N N . LEU A 1 200 ? -9.581 -26.401 21.333 1.00 59.81 200 LEU A N 1
ATOM 1695 C CA . LEU A 1 200 ? -10.272 -25.247 20.749 1.00 59.81 200 LEU A CA 1
ATOM 1696 C C . LEU A 1 200 ? -9.933 -23.956 21.498 1.00 59.81 200 LEU A C 1
ATOM 1698 O O . LEU A 1 200 ? -9.692 -22.934 20.862 1.00 59.81 200 LEU A O 1
ATOM 1702 N N . GLN A 1 201 ? -9.871 -23.992 22.832 1.00 60.38 201 GLN A N 1
ATOM 1703 C CA . GLN A 1 201 ? -9.434 -22.860 23.648 1.00 60.38 201 GLN A CA 1
ATOM 1704 C C . GLN A 1 201 ? -7.956 -22.540 23.425 1.00 60.38 201 GLN A C 1
ATOM 1706 O O . GLN A 1 201 ? -7.601 -21.369 23.306 1.00 60.38 201 GLN A O 1
ATOM 1711 N N . PHE A 1 202 ? -7.100 -23.551 23.295 1.00 56.81 202 PHE A N 1
ATOM 1712 C CA . PHE A 1 202 ? -5.691 -23.380 22.958 1.00 56.81 202 PHE A CA 1
ATOM 1713 C C . PHE A 1 202 ? -5.515 -22.834 21.532 1.00 56.81 202 PHE A C 1
ATOM 1715 O O . PHE A 1 202 ? -4.769 -21.879 21.332 1.00 56.81 202 PHE A O 1
ATOM 1722 N N . MET A 1 203 ? -6.277 -23.332 20.550 1.00 55.88 203 MET A N 1
ATOM 1723 C CA . MET A 1 203 ? -6.342 -22.792 19.187 1.00 55.88 203 MET A CA 1
ATOM 1724 C C . MET A 1 203 ? -6.891 -21.367 19.156 1.00 55.88 203 MET A C 1
ATOM 1726 O O . MET A 1 203 ? -6.395 -20.556 18.382 1.00 55.88 203 MET A O 1
ATOM 1730 N N . LEU A 1 204 ? -7.884 -21.029 19.984 1.00 57.00 204 LEU A N 1
ATOM 1731 C CA . LEU A 1 204 ? -8.416 -19.670 20.121 1.00 57.00 204 LEU A CA 1
ATOM 1732 C C . LEU A 1 204 ? -7.388 -18.745 20.770 1.00 57.00 204 LEU A C 1
ATOM 1734 O O . LEU A 1 204 ? -7.208 -17.625 20.303 1.00 57.00 204 LEU A O 1
ATOM 1738 N N . GLN A 1 205 ? -6.657 -19.209 21.784 1.00 54.78 205 GLN A N 1
ATOM 1739 C CA . GLN A 1 205 ? -5.556 -18.467 22.396 1.00 54.78 205 GLN A CA 1
ATOM 1740 C C . GLN A 1 205 ? -4.369 -18.302 21.441 1.00 54.78 205 GLN A C 1
ATOM 1742 O O . GLN A 1 205 ? -3.758 -17.237 21.437 1.00 54.78 205 GLN A O 1
ATOM 1747 N N . ILE A 1 206 ? -4.075 -19.288 20.588 1.00 51.31 206 ILE A N 1
ATOM 1748 C CA . ILE A 1 206 ? -3.082 -19.183 19.511 1.00 51.31 206 ILE A CA 1
ATOM 1749 C C . ILE A 1 206 ? -3.595 -18.288 18.377 1.00 51.31 206 ILE A C 1
ATOM 1751 O O . ILE A 1 206 ? -2.819 -17.495 17.871 1.00 51.31 206 ILE A O 1
ATOM 1755 N N . LYS A 1 207 ? -4.878 -18.316 18.000 1.00 50.69 207 LYS A N 1
ATOM 1756 C CA . LYS A 1 207 ? -5.465 -17.378 17.019 1.00 50.69 207 LYS A CA 1
ATOM 1757 C C . LYS A 1 207 ? -5.517 -15.942 17.544 1.00 50.69 207 LYS A C 1
ATOM 1759 O O . LYS A 1 207 ? -5.333 -15.006 16.776 1.00 50.69 207 LYS A O 1
ATOM 1764 N N . LEU A 1 208 ? -5.740 -15.750 18.845 1.00 47.69 208 LEU A N 1
ATOM 1765 C CA . LEU A 1 208 ? -5.735 -14.435 19.500 1.00 47.69 208 LEU A CA 1
ATOM 1766 C C . LEU A 1 208 ? -4.309 -13.930 19.779 1.00 47.69 208 LEU A C 1
ATOM 1768 O O . LEU A 1 208 ? -4.056 -12.729 19.702 1.00 47.69 208 LEU A O 1
ATOM 1772 N N . LYS A 1 209 ? -3.356 -14.833 20.050 1.00 46.38 209 LYS A N 1
ATOM 1773 C CA . LYS A 1 209 ? -1.908 -14.574 20.134 1.00 46.38 209 LYS A CA 1
ATOM 1774 C C . LYS A 1 209 ? -1.177 -15.329 19.025 1.00 46.38 209 LYS A C 1
ATOM 1776 O O . LYS A 1 209 ? -0.372 -16.211 19.325 1.00 46.38 209 LYS A O 1
ATOM 1781 N N . GLU A 1 210 ? -1.443 -14.980 17.763 1.00 41.44 210 GLU A N 1
ATOM 1782 C CA . GLU A 1 210 ? -0.817 -15.656 16.615 1.00 41.44 210 GLU A CA 1
ATOM 1783 C C . GLU A 1 210 ? 0.698 -15.759 16.825 1.00 41.44 210 GLU A C 1
ATOM 1785 O O . GLU A 1 210 ? 1.410 -14.748 16.831 1.00 41.44 210 GLU A O 1
ATOM 1790 N N . VAL A 1 211 ? 1.195 -16.988 17.000 1.00 42.72 211 VAL A N 1
ATOM 1791 C CA . VAL A 1 211 ? 2.615 -17.306 16.841 1.00 42.72 211 VAL A CA 1
ATOM 1792 C C . VAL A 1 211 ? 2.877 -17.228 15.344 1.00 42.72 211 VAL A C 1
ATOM 1794 O O . VAL A 1 211 ? 2.821 -18.203 14.604 1.00 42.72 211 VAL A O 1
ATOM 1797 N N . LYS A 1 212 ? 3.045 -15.992 14.879 1.00 48.25 212 LYS A N 1
ATOM 1798 C CA . LYS A 1 212 ? 3.303 -15.671 13.486 1.00 48.25 212 LYS A CA 1
ATOM 1799 C C . LYS A 1 212 ? 4.738 -16.049 13.169 1.00 48.25 212 LYS A C 1
ATOM 1801 O O . LYS A 1 212 ? 5.642 -15.277 13.469 1.00 48.25 212 LYS A O 1
ATOM 1806 N N . PHE A 1 213 ? 4.954 -17.175 12.504 1.00 39.34 213 PHE A N 1
ATOM 1807 C CA . PHE A 1 213 ? 6.139 -17.337 11.661 1.00 39.34 213 PHE A CA 1
ATOM 1808 C C . PHE A 1 213 ? 5.943 -16.537 10.369 1.00 39.34 213 PHE A C 1
ATOM 1810 O O . PHE A 1 213 ? 5.886 -17.070 9.269 1.00 39.34 213 PHE A O 1
ATOM 1817 N N . SER A 1 214 ? 5.778 -15.228 10.514 1.00 41.72 214 SER A N 1
ATOM 1818 C CA . SER A 1 214 ? 6.055 -14.297 9.439 1.00 41.72 214 SER A CA 1
ATOM 1819 C C . SER A 1 214 ? 7.395 -13.660 9.769 1.00 41.72 214 SER A C 1
ATOM 1821 O O . SER A 1 214 ? 7.657 -13.327 10.925 1.00 41.72 214 SER A O 1
ATOM 1823 N N . ILE A 1 215 ? 8.229 -13.435 8.753 1.00 44.41 215 ILE A N 1
ATOM 1824 C CA . ILE A 1 215 ? 9.079 -12.239 8.747 1.00 44.41 215 ILE A CA 1
ATOM 1825 C C . ILE A 1 215 ? 8.093 -11.127 9.105 1.00 44.41 215 ILE A C 1
ATOM 1827 O O . ILE A 1 215 ? 7.175 -10.912 8.320 1.00 44.41 215 ILE A O 1
ATOM 1831 N N . GLY A 1 216 ? 8.160 -10.587 10.325 1.00 43.88 216 GLY A N 1
ATOM 1832 C CA . GLY A 1 216 ? 7.062 -10.080 11.167 1.00 43.88 216 GLY A CA 1
ATOM 1833 C C . GLY A 1 216 ? 6.163 -8.970 10.610 1.00 43.88 216 GLY A C 1
ATOM 1834 O O . GLY A 1 216 ? 5.408 -8.364 11.364 1.00 43.88 216 GLY A O 1
ATOM 1835 N N . PHE A 1 217 ? 6.213 -8.719 9.308 1.00 45.88 217 PHE A N 1
ATOM 1836 C CA . PHE A 1 217 ? 5.430 -7.766 8.547 1.00 45.88 217 PHE A CA 1
ATOM 1837 C C . PHE A 1 217 ? 4.840 -8.317 7.227 1.00 45.88 217 PHE A C 1
ATOM 1839 O O . PHE A 1 217 ? 3.973 -7.661 6.663 1.00 45.88 217 PHE A O 1
ATOM 1846 N N . PHE A 1 218 ? 5.225 -9.502 6.732 1.00 47.06 218 PHE A N 1
ATOM 1847 C CA . PHE A 1 218 ? 4.866 -9.958 5.378 1.00 47.06 218 PHE A CA 1
ATOM 1848 C C . PHE A 1 218 ? 3.938 -11.185 5.396 1.00 47.06 218 PHE A C 1
ATOM 1850 O O . PHE A 1 218 ? 4.364 -12.288 5.731 1.00 47.06 218 PHE A O 1
ATOM 1857 N N . HIS A 1 219 ? 2.676 -11.012 4.991 1.00 49.50 219 HIS A N 1
ATOM 1858 C CA . HIS A 1 219 ? 1.810 -12.113 4.553 1.00 49.50 219 HIS A CA 1
ATOM 1859 C C . HIS A 1 219 ? 1.661 -12.019 3.031 1.00 49.50 219 HIS A C 1
ATOM 1861 O O . HIS A 1 219 ? 0.934 -11.164 2.526 1.00 49.50 219 HIS A O 1
ATOM 1867 N N . PHE A 1 220 ? 2.368 -12.873 2.289 1.00 48.25 220 PHE A N 1
ATOM 1868 C CA . PHE A 1 220 ? 2.222 -12.954 0.837 1.00 48.25 220 PHE A CA 1
ATOM 1869 C C . PHE A 1 220 ? 1.076 -13.905 0.489 1.00 48.25 220 PHE A C 1
ATOM 1871 O O . PHE A 1 220 ? 1.201 -15.121 0.559 1.00 48.25 220 PHE A O 1
ATOM 1878 N N . GLY A 1 221 ? -0.068 -13.327 0.137 1.00 56.34 221 GLY A N 1
ATOM 1879 C CA . GLY A 1 221 ? -1.203 -14.051 -0.419 1.00 56.34 221 GLY A CA 1
ATOM 1880 C C . GLY A 1 221 ? -2.303 -13.077 -0.813 1.00 56.34 221 GLY A C 1
ATOM 1881 O O . GLY A 1 221 ? -2.877 -12.417 0.051 1.00 56.34 221 GLY A O 1
ATOM 1882 N N . TYR A 1 222 ? -2.618 -12.991 -2.109 1.00 65.00 222 TYR A N 1
ATOM 1883 C CA . TYR A 1 222 ? -3.706 -12.138 -2.607 1.00 65.00 222 TYR A CA 1
ATOM 1884 C C . TYR A 1 222 ? -5.028 -12.429 -1.877 1.00 65.00 222 TYR A C 1
ATOM 1886 O O . TYR A 1 222 ? -5.715 -11.505 -1.453 1.00 65.00 222 TYR A O 1
ATOM 1894 N N . ASN A 1 223 ? -5.320 -13.710 -1.624 1.00 74.06 223 ASN A N 1
ATOM 1895 C CA . ASN A 1 223 ? -6.511 -14.141 -0.887 1.00 74.06 223 ASN A CA 1
ATOM 1896 C C . ASN A 1 223 ? -6.546 -13.604 0.550 1.00 74.06 223 ASN A C 1
ATOM 1898 O O . ASN A 1 223 ? -7.612 -13.223 1.026 1.00 74.06 223 ASN A O 1
ATOM 1902 N N . PHE A 1 224 ? -5.393 -13.528 1.221 1.00 74.62 224 PHE A N 1
ATOM 1903 C CA . PHE A 1 224 ? -5.295 -12.979 2.573 1.00 74.62 224 PHE A CA 1
ATOM 1904 C C . PHE A 1 224 ? -5.553 -11.470 2.572 1.00 74.62 224 PHE A C 1
ATOM 1906 O O . PHE A 1 224 ? -6.419 -10.997 3.302 1.00 74.62 224 PHE A O 1
ATOM 1913 N N . VAL A 1 225 ? -4.862 -10.724 1.701 1.00 74.00 225 VAL A N 1
ATOM 1914 C CA . VAL A 1 225 ? -5.043 -9.268 1.573 1.00 74.00 225 VAL A CA 1
ATOM 1915 C C . VAL A 1 225 ? -6.491 -8.933 1.219 1.00 74.00 225 VAL A C 1
ATOM 1917 O O . VAL A 1 225 ? -7.085 -8.042 1.821 1.00 74.00 225 VAL A O 1
ATOM 1920 N N . HIS A 1 226 ? -7.084 -9.676 0.285 1.00 83.06 226 HIS A N 1
ATOM 1921 C CA . HIS A 1 226 ? -8.474 -9.502 -0.112 1.00 83.06 226 HIS A CA 1
ATOM 1922 C C . HIS A 1 226 ? -9.452 -9.801 1.036 1.00 83.06 226 HIS A C 1
ATOM 1924 O O . HIS A 1 226 ? -10.366 -9.012 1.272 1.00 83.06 226 HIS A O 1
ATOM 1930 N N . ALA A 1 227 ? -9.265 -10.904 1.769 1.00 85.69 227 ALA A N 1
ATOM 1931 C CA . ALA A 1 227 ? -10.129 -11.264 2.894 1.00 85.69 227 ALA A CA 1
ATOM 1932 C C . ALA A 1 227 ? -10.054 -10.232 4.029 1.00 85.69 227 ALA A C 1
ATOM 1934 O O . ALA A 1 227 ? -11.087 -9.759 4.500 1.00 85.69 227 ALA A O 1
ATOM 1935 N N . GLU A 1 228 ? -8.846 -9.829 4.419 1.00 85.31 228 GLU A N 1
ATOM 1936 C CA . GLU A 1 228 ? -8.619 -8.823 5.460 1.00 85.31 228 GLU A CA 1
ATOM 1937 C C . GLU A 1 228 ? -9.165 -7.448 5.065 1.00 85.31 228 GLU A C 1
ATOM 1939 O O . GLU A 1 228 ? -9.843 -6.792 5.858 1.00 85.31 228 GLU A O 1
ATOM 1944 N N . LEU A 1 229 ? -8.950 -7.023 3.816 1.00 85.81 229 LEU A N 1
ATOM 1945 C CA . LEU A 1 229 ? -9.505 -5.770 3.311 1.00 85.81 229 LEU A CA 1
ATOM 1946 C C . LEU A 1 229 ? -11.037 -5.808 3.284 1.00 85.81 229 LEU A C 1
ATOM 1948 O O . LEU A 1 229 ? -11.680 -4.844 3.697 1.00 85.81 229 LEU A O 1
ATOM 1952 N N . LYS A 1 230 ? -11.633 -6.925 2.848 1.00 91.00 230 LYS A N 1
ATOM 1953 C CA . LYS A 1 230 ? -13.088 -7.123 2.853 1.00 91.00 230 LYS A CA 1
ATOM 1954 C C . LYS A 1 230 ? -13.657 -7.041 4.272 1.00 91.00 230 LYS A C 1
ATOM 1956 O O . LYS A 1 230 ? -14.679 -6.386 4.464 1.00 91.00 230 LYS A O 1
ATOM 1961 N N . MET A 1 231 ? -12.991 -7.648 5.256 1.00 89.88 231 MET A N 1
ATOM 1962 C CA . MET A 1 231 ? -13.378 -7.533 6.667 1.00 89.88 231 MET A CA 1
ATOM 1963 C C . MET A 1 231 ? -13.272 -6.088 7.165 1.00 89.88 231 MET A C 1
ATOM 1965 O O . MET A 1 231 ? -14.231 -5.584 7.740 1.00 89.88 231 MET A O 1
ATOM 1969 N N . CYS A 1 232 ? -12.172 -5.384 6.878 1.00 89.00 232 CYS A N 1
ATOM 1970 C CA . CYS A 1 232 ? -12.014 -3.977 7.261 1.00 89.00 232 CYS A CA 1
ATOM 1971 C C . CYS A 1 232 ? -13.115 -3.091 6.655 1.00 89.00 232 CYS A C 1
ATOM 1973 O O . CYS A 1 232 ? -13.671 -2.233 7.335 1.00 89.00 232 CYS A O 1
ATOM 1975 N N . LEU A 1 233 ? -13.459 -3.305 5.381 1.00 90.81 233 LEU A N 1
ATOM 1976 C CA . LEU A 1 233 ? -14.524 -2.560 4.706 1.00 90.81 233 LEU A CA 1
ATOM 1977 C C . LEU A 1 233 ? -15.911 -2.850 5.290 1.00 90.81 233 LEU A C 1
ATOM 1979 O O . LEU A 1 233 ? -16.745 -1.948 5.293 1.00 90.81 233 LEU A O 1
ATOM 1983 N N . HIS A 1 234 ? -16.155 -4.069 5.771 1.00 94.81 234 HIS A N 1
ATOM 1984 C CA . HIS A 1 234 ? -17.383 -4.427 6.480 1.00 94.81 234 HIS A CA 1
ATOM 1985 C C . HIS A 1 234 ? -17.432 -3.800 7.883 1.00 94.81 234 HIS A C 1
ATOM 1987 O O . HIS A 1 234 ? -18.444 -3.234 8.281 1.00 94.81 234 HIS A O 1
ATOM 1993 N N . GLU A 1 235 ? -16.333 -3.829 8.638 1.00 92.31 235 GLU A N 1
ATOM 1994 C CA . GLU A 1 235 ? -16.267 -3.160 9.946 1.00 92.31 235 GLU A CA 1
ATOM 1995 C C . GLU A 1 235 ? -16.483 -1.641 9.808 1.00 92.31 235 GLU A C 1
ATOM 1997 O O . GLU A 1 235 ? -17.210 -1.041 10.598 1.00 92.31 235 GLU A O 1
ATOM 2002 N N . LEU A 1 236 ? -15.943 -1.022 8.749 1.00 89.62 236 LEU A N 1
ATOM 2003 C CA . LEU A 1 236 ? -16.194 0.388 8.437 1.00 89.62 236 LEU A CA 1
ATOM 2004 C C . LEU A 1 236 ? -17.662 0.688 8.107 1.00 89.62 236 LEU A C 1
ATOM 2006 O O . LEU A 1 236 ? -18.116 1.786 8.432 1.00 89.62 236 LEU A O 1
ATOM 2010 N N . SER A 1 237 ? -18.402 -0.233 7.475 1.00 94.31 237 SER A N 1
ATOM 2011 C CA . SER A 1 237 ? -19.833 -0.017 7.220 1.00 94.31 237 SER A CA 1
ATOM 2012 C C . SER A 1 237 ? -20.649 -0.086 8.508 1.00 94.31 237 SER A C 1
ATOM 2014 O O . SER A 1 237 ? -21.493 0.772 8.725 1.00 94.31 237 SER A O 1
ATOM 2016 N N . VAL A 1 238 ? -20.332 -1.023 9.409 1.00 94.44 238 VAL A N 1
ATOM 2017 C CA . VAL A 1 238 ? -20.990 -1.127 10.727 1.00 94.44 238 VAL A CA 1
ATOM 2018 C C . VAL A 1 238 ? -20.751 0.129 11.574 1.00 94.44 238 VAL A C 1
ATOM 2020 O O . VAL A 1 238 ? -21.659 0.623 12.246 1.00 94.44 238 VAL A O 1
ATOM 2023 N N . ILE A 1 239 ? -19.536 0.682 11.532 1.00 92.62 239 ILE A N 1
ATOM 2024 C CA . ILE A 1 239 ? -19.233 1.951 12.206 1.00 92.62 239 ILE A CA 1
ATOM 2025 C C . ILE A 1 239 ? -20.038 3.105 11.604 1.00 92.62 239 ILE A C 1
ATOM 2027 O O . ILE A 1 239 ? -20.523 3.950 12.353 1.00 92.62 239 ILE A O 1
ATOM 2031 N N . ASP A 1 240 ? -20.189 3.151 10.278 1.00 92.62 240 ASP A N 1
ATOM 2032 C CA . ASP A 1 240 ? -20.994 4.180 9.614 1.00 92.62 240 ASP A CA 1
ATOM 2033 C C . ASP A 1 240 ? -22.464 4.101 10.045 1.00 92.62 240 ASP A C 1
ATOM 2035 O O . ASP A 1 240 ? -23.027 5.123 10.425 1.00 92.62 240 ASP A O 1
ATOM 2039 N N . ASP A 1 241 ? -23.041 2.895 10.102 1.00 95.19 241 ASP A N 1
ATOM 2040 C CA . ASP A 1 241 ? -24.408 2.662 10.593 1.00 95.19 241 ASP A CA 1
ATOM 2041 C C . ASP A 1 241 ? -24.566 3.089 12.066 1.00 95.19 241 ASP A C 1
ATOM 2043 O O . ASP A 1 241 ? -25.565 3.693 12.458 1.00 95.19 241 ASP A O 1
ATOM 2047 N N . THR A 1 242 ? -23.548 2.834 12.895 1.00 93.69 242 THR A N 1
ATOM 2048 C CA . THR A 1 242 ? -23.546 3.257 14.306 1.00 93.69 242 THR A CA 1
ATOM 2049 C C . THR A 1 242 ? -23.463 4.780 14.434 1.00 93.69 242 THR A C 1
ATOM 2051 O O . THR A 1 242 ? -24.162 5.383 15.247 1.00 93.69 242 THR A O 1
ATOM 2054 N N . LEU A 1 243 ? -22.624 5.432 13.625 1.00 89.88 243 LEU A N 1
ATOM 2055 C CA . LEU A 1 243 ? -22.527 6.891 13.595 1.00 89.88 243 LEU A CA 1
ATOM 2056 C C . LEU A 1 243 ? -23.817 7.535 13.075 1.00 89.88 243 LEU A C 1
ATOM 2058 O O . LEU A 1 243 ? -24.199 8.592 13.588 1.00 89.88 243 LEU A O 1
ATOM 2062 N N . GLU A 1 244 ? -24.488 6.898 12.115 1.00 94.56 244 GLU A N 1
ATOM 2063 C CA . GLU A 1 244 ? -25.802 7.287 11.597 1.00 94.56 244 GLU A CA 1
ATOM 2064 C C . GLU A 1 244 ? -26.879 7.225 12.681 1.00 94.56 244 GLU A C 1
ATOM 2066 O O . GLU A 1 244 ? -27.595 8.206 12.869 1.00 94.56 244 GLU A O 1
ATOM 2071 N N . ALA A 1 245 ? -26.920 6.153 13.481 1.00 93.00 245 ALA A N 1
ATOM 2072 C CA . ALA A 1 245 ? -27.822 6.048 14.633 1.00 93.00 245 ALA A CA 1
ATOM 2073 C C . ALA A 1 245 ? -27.577 7.143 15.691 1.00 93.00 245 ALA A C 1
ATOM 2075 O O . ALA A 1 245 ? -28.498 7.578 16.375 1.00 93.00 245 ALA A O 1
ATOM 2076 N N . LEU A 1 246 ? -26.340 7.635 15.787 1.00 87.38 246 LEU A N 1
ATOM 2077 C CA . LEU A 1 246 ? -25.964 8.781 16.618 1.00 87.38 246 LEU A CA 1
ATOM 2078 C C . LEU A 1 246 ? -26.228 10.142 15.925 1.00 87.38 246 LEU A C 1
ATOM 2080 O O . LEU A 1 246 ? -25.823 11.184 16.436 1.00 87.38 246 LEU A O 1
ATOM 2084 N N . GLY A 1 247 ? -26.857 10.149 14.743 1.00 90.62 247 GLY A N 1
ATOM 2085 C CA . GLY A 1 247 ? -27.292 11.331 13.987 1.00 90.62 247 GLY A CA 1
ATOM 2086 C C . GLY A 1 247 ? -26.330 11.814 12.893 1.00 90.62 247 GLY A C 1
ATOM 2087 O O . GLY A 1 247 ? -26.348 12.995 12.557 1.00 90.62 247 GLY A O 1
ATOM 2088 N N . ALA A 1 248 ? -25.387 10.980 12.422 1.00 92.25 248 ALA A N 1
ATOM 2089 C CA . ALA A 1 248 ? -24.363 11.403 11.447 1.00 92.25 248 ALA A CA 1
ATOM 2090 C C . ALA A 1 248 ? -24.846 11.082 10.036 1.00 92.25 248 ALA A C 1
ATOM 2092 O O . ALA A 1 248 ? -25.530 10.080 9.843 1.00 92.25 248 ALA A O 1
ATOM 2093 N N . PRO A 1 249 ? -24.452 11.851 9.014 1.00 93.56 249 PRO A N 1
ATOM 2094 C CA . PRO A 1 249 ? -24.717 11.437 7.650 1.00 93.56 249 PRO A CA 1
ATOM 2095 C C . PRO A 1 249 ? -23.918 10.169 7.302 1.00 93.56 249 PRO A C 1
ATOM 2097 O O . PRO A 1 249 ? -22.694 10.105 7.478 1.00 93.56 249 PRO A O 1
ATOM 2100 N N . LYS A 1 250 ? -24.619 9.185 6.734 1.00 92.12 250 LYS A N 1
ATOM 2101 C CA . LYS A 1 250 ? -24.045 7.966 6.156 1.00 92.12 250 LYS A CA 1
ATOM 2102 C C . LYS A 1 250 ? -23.150 8.320 4.963 1.00 92.12 250 LYS A C 1
ATOM 2104 O O . LYS A 1 250 ? -23.648 8.766 3.926 1.00 92.12 250 LYS A O 1
ATOM 2109 N N . GLU A 1 251 ? -21.830 8.136 5.062 1.00 92.62 251 GLU A N 1
ATOM 2110 C CA . GLU A 1 251 ? -20.913 8.415 3.935 1.00 92.62 251 GLU A CA 1
ATOM 2111 C C . GLU A 1 251 ? -20.207 7.172 3.388 1.00 92.62 251 GLU A C 1
ATOM 2113 O O . GLU A 1 251 ? -19.463 7.283 2.410 1.00 92.62 251 GLU A O 1
ATOM 2118 N N . TYR A 1 252 ? -20.448 5.974 3.916 1.00 92.19 252 TYR A N 1
ATOM 2119 C CA . TYR A 1 252 ? -19.836 4.757 3.381 1.00 92.19 252 TYR A CA 1
ATOM 2120 C C . TYR A 1 252 ? -20.187 4.535 1.898 1.00 92.19 252 TYR A C 1
ATOM 2122 O O . TYR A 1 252 ? -19.339 4.184 1.074 1.00 92.19 252 TYR A O 1
ATOM 2130 N N . LEU A 1 253 ? -21.425 4.851 1.500 1.00 90.94 253 LEU A N 1
ATOM 2131 C CA . LEU A 1 253 ? -21.838 4.828 0.090 1.00 90.94 253 LEU A CA 1
ATOM 2132 C C . LEU A 1 253 ? -21.033 5.811 -0.770 1.00 90.94 253 LEU A C 1
ATOM 2134 O O . LEU A 1 253 ? -20.756 5.536 -1.941 1.00 90.94 253 LEU A O 1
ATOM 2138 N N . ARG A 1 254 ? -20.635 6.951 -0.196 1.00 92.94 254 ARG A N 1
ATOM 2139 C CA . ARG A 1 254 ? -19.770 7.933 -0.853 1.00 92.94 254 ARG A CA 1
ATOM 2140 C C . ARG A 1 254 ? -18.371 7.351 -1.048 1.00 92.94 254 ARG A C 1
ATOM 2142 O O . ARG A 1 254 ? -17.860 7.443 -2.161 1.00 92.94 254 ARG A O 1
ATOM 2149 N N . LEU A 1 255 ? -17.793 6.698 -0.033 1.00 91.44 255 LEU A N 1
ATOM 2150 C CA . LEU A 1 255 ? -16.512 5.983 -0.143 1.00 91.44 255 LEU A CA 1
ATOM 2151 C C . LEU A 1 255 ? -16.546 4.945 -1.275 1.00 91.44 255 LEU A C 1
ATOM 2153 O O . LEU A 1 255 ? -15.674 4.955 -2.143 1.00 91.44 255 LEU A O 1
ATOM 2157 N N . ARG A 1 256 ? -17.585 4.102 -1.330 1.00 90.69 256 ARG A N 1
ATOM 2158 C CA . ARG A 1 256 ? -17.738 3.100 -2.398 1.00 90.69 256 ARG A CA 1
ATOM 2159 C C . ARG A 1 256 ? -17.781 3.744 -3.788 1.00 90.69 256 ARG A C 1
ATOM 2161 O O . ARG A 1 256 ? -17.105 3.274 -4.701 1.00 90.69 256 ARG A O 1
ATOM 2168 N N . LYS A 1 257 ? -18.529 4.844 -3.950 1.00 92.81 257 LYS A N 1
ATOM 2169 C CA . LYS A 1 257 ? -18.572 5.614 -5.208 1.00 92.81 257 LYS A CA 1
ATOM 2170 C C . LYS A 1 257 ? -17.202 6.195 -5.578 1.00 92.81 257 LYS A C 1
ATOM 2172 O O . LYS A 1 257 ? -16.851 6.186 -6.755 1.00 92.81 257 LYS A O 1
ATOM 2177 N N . TRP A 1 258 ? -16.423 6.671 -4.604 1.00 93.69 258 TRP A N 1
ATOM 2178 C CA . TRP A 1 258 ? -15.057 7.154 -4.837 1.00 93.69 258 TRP A CA 1
ATOM 2179 C C . TRP A 1 258 ? -14.122 6.045 -5.311 1.00 93.69 258 TRP A C 1
ATOM 2181 O O . TRP A 1 258 ? -13.445 6.236 -6.316 1.00 93.69 258 TRP A O 1
ATOM 2191 N N . ILE A 1 259 ? -14.133 4.880 -4.658 1.00 88.12 259 ILE A N 1
ATOM 2192 C CA . ILE A 1 259 ? -13.303 3.734 -5.061 1.00 88.12 259 ILE A CA 1
ATOM 2193 C C . ILE A 1 259 ? -13.631 3.310 -6.501 1.00 88.12 259 ILE A C 1
ATOM 2195 O O . ILE A 1 259 ? -12.722 3.129 -7.306 1.00 88.12 259 ILE A O 1
ATOM 2199 N N . ILE A 1 260 ? -14.916 3.235 -6.867 1.00 89.25 260 ILE A N 1
ATOM 2200 C CA . ILE A 1 260 ? -15.332 2.905 -8.242 1.00 89.25 260 ILE A CA 1
ATOM 2201 C C . ILE A 1 260 ? -14.810 3.943 -9.248 1.00 89.25 260 ILE A C 1
ATOM 2203 O O . ILE A 1 260 ? -14.268 3.571 -10.286 1.00 89.25 260 ILE A O 1
ATOM 2207 N N . ARG A 1 261 ? -14.923 5.244 -8.943 1.00 92.38 261 ARG A N 1
ATOM 2208 C CA . ARG A 1 261 ? -14.397 6.316 -9.809 1.00 92.38 261 ARG A CA 1
ATOM 2209 C C . ARG A 1 261 ? -12.879 6.237 -9.975 1.00 92.38 261 ARG A C 1
ATOM 2211 O O . ARG A 1 261 ? -12.395 6.443 -11.083 1.00 92.38 261 ARG A O 1
ATOM 2218 N N . ILE A 1 262 ? -12.150 5.914 -8.905 1.00 86.31 262 ILE A N 1
ATOM 2219 C CA . ILE A 1 262 ? -10.696 5.708 -8.944 1.00 86.31 262 ILE A CA 1
ATOM 2220 C C . ILE A 1 262 ? -10.355 4.542 -9.870 1.00 86.31 262 ILE A C 1
ATOM 2222 O O . ILE A 1 262 ? -9.499 4.703 -10.727 1.00 86.31 262 ILE A O 1
ATOM 2226 N N . ILE A 1 263 ? -11.056 3.410 -9.760 1.00 87.25 263 ILE A N 1
ATOM 2227 C CA . ILE A 1 263 ? -10.824 2.245 -10.628 1.00 87.25 263 ILE A CA 1
ATOM 2228 C C . ILE A 1 263 ? -11.062 2.604 -12.102 1.00 87.25 263 ILE A C 1
ATOM 2230 O O . ILE A 1 263 ? -10.222 2.295 -12.942 1.00 87.25 263 ILE A O 1
ATOM 2234 N N . ILE A 1 264 ? -12.158 3.301 -12.422 1.00 89.31 264 ILE A N 1
ATOM 2235 C CA . ILE A 1 264 ? -12.466 3.721 -13.801 1.00 89.31 264 ILE A CA 1
ATOM 2236 C C . ILE A 1 264 ? -11.386 4.667 -14.345 1.00 89.31 264 ILE A C 1
ATOM 2238 O O . ILE A 1 264 ? -10.864 4.444 -15.438 1.00 89.31 264 ILE A O 1
ATOM 2242 N N . GLY A 1 265 ? -11.020 5.701 -13.580 1.00 86.94 265 GLY A N 1
ATOM 2243 C CA . GLY A 1 265 ? -9.960 6.633 -13.970 1.00 86.94 265 GLY A CA 1
ATOM 2244 C C . GLY A 1 265 ? -8.603 5.942 -14.121 1.00 86.94 265 GLY A C 1
ATOM 2245 O O . GLY A 1 265 ? -7.836 6.271 -15.022 1.00 86.94 265 GLY A O 1
ATOM 2246 N N . TRP A 1 266 ? -8.334 4.935 -13.291 1.00 91.56 266 TRP A N 1
ATOM 2247 C CA . TRP A 1 266 ? -7.101 4.163 -13.346 1.00 91.56 266 TRP A CA 1
ATOM 2248 C C . TRP A 1 266 ? -7.007 3.280 -14.587 1.00 91.56 266 TRP A C 1
ATOM 2250 O O . TRP A 1 266 ? -5.959 3.231 -15.223 1.00 91.56 266 TRP A O 1
ATOM 2260 N N . ILE A 1 267 ? -8.107 2.639 -14.985 1.00 82.12 267 ILE A N 1
ATOM 2261 C CA . ILE A 1 267 ? -8.169 1.877 -16.238 1.00 82.12 267 ILE A CA 1
ATOM 2262 C C . ILE A 1 267 ? -7.834 2.791 -17.425 1.00 82.12 267 ILE A C 1
ATOM 2264 O O . ILE A 1 267 ? -7.000 2.433 -18.256 1.00 82.12 267 ILE A O 1
ATOM 2268 N N . ALA A 1 268 ? -8.413 3.996 -17.475 1.00 88.19 268 ALA A N 1
ATOM 2269 C CA . ALA A 1 268 ? -8.089 4.976 -18.512 1.00 88.19 268 ALA A CA 1
ATOM 2270 C C . ALA A 1 268 ? -6.606 5.395 -18.474 1.00 88.19 268 ALA A C 1
ATOM 2272 O O . ALA A 1 268 ? -5.954 5.437 -19.517 1.00 88.19 268 ALA A O 1
ATOM 2273 N N . TYR A 1 269 ? -6.050 5.638 -17.281 1.00 86.81 269 TYR A N 1
ATOM 2274 C CA . TYR A 1 269 ? -4.630 5.955 -17.104 1.00 86.81 269 TYR A CA 1
ATOM 2275 C C . TYR A 1 269 ? -3.709 4.845 -17.632 1.00 86.81 269 TYR A C 1
ATOM 2277 O O . TYR A 1 269 ? -2.762 5.149 -18.355 1.00 86.81 269 TYR A O 1
ATOM 2285 N N . ILE A 1 270 ? -4.005 3.574 -17.335 1.00 85.88 270 ILE A N 1
ATOM 2286 C CA . ILE A 1 270 ? -3.238 2.419 -17.829 1.00 85.88 270 ILE A CA 1
ATOM 2287 C C . ILE A 1 270 ? -3.185 2.433 -19.360 1.00 85.88 270 ILE A C 1
ATOM 2289 O O . ILE A 1 270 ? -2.098 2.354 -19.932 1.00 85.88 270 ILE A O 1
ATOM 2293 N N . PHE A 1 271 ? -4.331 2.587 -20.032 1.00 83.06 271 PHE A N 1
ATOM 2294 C CA . PHE A 1 271 ? -4.373 2.625 -21.496 1.00 83.06 271 PHE A CA 1
ATOM 2295 C C . PHE A 1 271 ? -3.584 3.803 -22.068 1.00 83.06 271 PHE A C 1
ATOM 2297 O O . PHE A 1 271 ? -2.767 3.607 -22.969 1.00 83.06 271 PHE A O 1
ATOM 2304 N N . CYS A 1 272 ? -3.764 5.005 -21.512 1.00 84.75 272 CYS A N 1
ATOM 2305 C CA . CYS A 1 272 ? -2.993 6.180 -21.912 1.00 84.75 272 CYS A CA 1
ATOM 2306 C C . CYS A 1 272 ? -1.489 5.949 -21.737 1.00 84.75 272 CYS A C 1
ATOM 2308 O O . CYS A 1 272 ? -0.697 6.284 -22.617 1.00 84.75 272 CYS A O 1
ATOM 2310 N N . ARG A 1 273 ? -1.078 5.344 -20.618 1.00 86.25 273 ARG A N 1
ATOM 2311 C CA . ARG A 1 273 ? 0.332 5.123 -20.310 1.00 86.25 273 ARG A CA 1
ATOM 2312 C C . ARG A 1 273 ? 0.975 4.090 -21.225 1.00 86.25 273 ARG A C 1
ATOM 2314 O O . ARG A 1 273 ? 2.074 4.330 -21.721 1.00 86.25 273 ARG A O 1
ATOM 2321 N N . VAL A 1 274 ? 0.284 2.983 -21.489 1.00 85.56 274 VAL A N 1
ATOM 2322 C CA . VAL A 1 274 ? 0.736 1.956 -22.437 1.00 85.56 274 VAL A CA 1
ATOM 2323 C C . VAL A 1 274 ? 0.844 2.542 -23.842 1.00 85.56 274 VAL A C 1
ATOM 2325 O O . VAL A 1 274 ? 1.868 2.349 -24.490 1.00 85.56 274 VAL A O 1
ATOM 2328 N N . ALA A 1 275 ? -0.154 3.309 -24.294 1.00 82.94 275 ALA A N 1
ATOM 2329 C CA . ALA A 1 275 ? -0.125 3.957 -25.605 1.00 82.94 275 ALA A CA 1
ATOM 2330 C C . ALA A 1 275 ? 1.073 4.911 -25.747 1.00 82.94 275 ALA A C 1
ATOM 2332 O O . ALA A 1 275 ? 1.797 4.844 -26.739 1.00 82.94 275 ALA A O 1
ATOM 2333 N N . LEU A 1 276 ? 1.334 5.741 -24.730 1.00 85.12 276 LEU A N 1
ATOM 2334 C CA . LEU A 1 276 ? 2.511 6.615 -24.692 1.00 85.12 276 LEU A CA 1
ATOM 2335 C C . LEU A 1 276 ? 3.824 5.821 -24.694 1.00 85.12 276 LEU A C 1
ATOM 2337 O O . LEU A 1 276 ? 4.765 6.208 -25.381 1.00 85.12 276 LEU A O 1
ATOM 2341 N N . GLY A 1 277 ? 3.892 4.713 -23.953 1.00 85.19 277 GLY A N 1
ATOM 2342 C CA . GLY A 1 277 ? 5.059 3.832 -23.928 1.00 85.19 277 GLY A CA 1
ATOM 2343 C C . GLY A 1 277 ? 5.354 3.211 -25.294 1.00 85.19 277 GLY A C 1
ATOM 2344 O O . GLY A 1 277 ? 6.482 3.289 -25.773 1.00 85.19 277 GLY A O 1
ATOM 2345 N N . VAL A 1 278 ? 4.329 2.672 -25.958 1.00 86.50 278 VAL A N 1
ATOM 2346 C CA . VAL A 1 278 ? 4.439 2.078 -27.301 1.00 86.50 278 VAL A CA 1
ATOM 2347 C C . VAL A 1 278 ? 4.839 3.131 -28.332 1.00 86.50 278 VAL A C 1
ATOM 2349 O O . VAL A 1 278 ? 5.735 2.896 -29.141 1.00 86.50 278 VAL A O 1
ATOM 2352 N N . TYR A 1 279 ? 4.221 4.313 -28.279 1.00 85.56 279 TYR A N 1
ATOM 2353 C CA . TYR A 1 279 ? 4.563 5.426 -29.162 1.00 85.56 279 TYR A CA 1
ATOM 2354 C C . TYR A 1 279 ? 6.006 5.901 -28.952 1.00 85.56 279 TYR A C 1
ATOM 2356 O O . TYR A 1 279 ? 6.732 6.134 -29.918 1.00 85.56 279 TYR A O 1
ATOM 2364 N N . SER A 1 280 ? 6.453 5.973 -27.695 1.00 83.56 280 SER A N 1
ATOM 2365 C CA . SER A 1 280 ? 7.847 6.268 -27.367 1.00 83.56 280 SER A CA 1
ATOM 2366 C C . SER A 1 280 ? 8.784 5.212 -27.959 1.00 83.56 280 SER A C 1
ATOM 2368 O O . SER A 1 280 ? 9.707 5.568 -28.684 1.00 83.56 280 SER A O 1
ATOM 2370 N N . MET A 1 281 ? 8.517 3.915 -27.769 1.00 84.56 281 MET A N 1
ATOM 2371 C CA . MET A 1 281 ? 9.345 2.853 -28.361 1.00 84.56 281 MET A CA 1
ATOM 2372 C C . MET A 1 281 ? 9.428 2.950 -29.890 1.00 84.56 281 MET A C 1
ATOM 2374 O O . MET A 1 281 ? 10.514 2.796 -30.453 1.00 84.56 281 MET A O 1
ATOM 2378 N N . PHE A 1 282 ? 8.311 3.258 -30.554 1.00 85.19 282 PHE A N 1
ATOM 2379 C CA . PHE A 1 282 ? 8.267 3.471 -32.000 1.00 85.19 282 PHE A CA 1
ATOM 2380 C C . PHE A 1 282 ? 9.171 4.636 -32.435 1.00 85.19 282 PHE A C 1
ATOM 2382 O O . PHE A 1 282 ? 10.029 4.457 -33.297 1.00 85.19 282 PHE A O 1
ATOM 2389 N N . LEU A 1 283 ? 9.056 5.806 -31.796 1.00 79.75 283 LEU A N 1
ATOM 2390 C CA . LEU A 1 283 ? 9.908 6.965 -32.098 1.00 79.75 283 LEU A CA 1
ATOM 2391 C C . LEU A 1 283 ? 11.385 6.743 -31.738 1.00 79.75 283 LEU A C 1
ATOM 2393 O O . LEU A 1 283 ? 12.288 7.343 -32.336 1.00 79.75 283 LEU A O 1
ATOM 2397 N N . TRP A 1 284 ? 11.651 5.926 -30.717 1.00 79.00 284 TRP A N 1
ATOM 2398 C CA . TRP A 1 284 ? 12.999 5.726 -30.204 1.00 79.00 284 TRP A CA 1
ATOM 2399 C C . TRP A 1 284 ? 13.812 4.744 -31.018 1.00 79.00 284 TRP A C 1
ATOM 2401 O O . TRP A 1 284 ? 14.943 5.070 -31.386 1.00 79.00 284 TRP A O 1
ATOM 2411 N N . PHE A 1 285 ? 13.214 3.601 -31.319 1.00 83.62 285 PHE A N 1
ATOM 2412 C CA . PHE A 1 285 ? 13.910 2.443 -31.855 1.00 83.62 285 PHE A CA 1
ATOM 2413 C C . PHE A 1 285 ? 13.433 2.058 -33.259 1.00 83.62 285 PHE A C 1
ATOM 2415 O O . PHE A 1 285 ? 13.911 1.066 -33.797 1.00 83.62 285 PHE A O 1
ATOM 2422 N N . TYR A 1 286 ? 12.484 2.809 -33.841 1.00 89.38 286 TYR A N 1
ATOM 2423 C CA . TYR A 1 286 ? 11.809 2.459 -35.098 1.00 89.38 286 TYR A CA 1
ATOM 2424 C C . TYR A 1 286 ? 11.198 1.048 -35.065 1.00 89.38 286 TYR A C 1
ATOM 2426 O O . TYR A 1 286 ? 11.044 0.389 -36.092 1.00 89.38 286 TYR A O 1
ATOM 2434 N N . ILE A 1 287 ? 10.851 0.570 -33.864 1.00 84.00 287 ILE A N 1
ATOM 2435 C CA . ILE A 1 287 ? 10.258 -0.748 -33.661 1.00 84.00 287 ILE A CA 1
ATOM 2436 C C . ILE A 1 287 ? 8.802 -0.691 -34.145 1.00 84.00 287 ILE A C 1
ATOM 2438 O O . ILE A 1 287 ? 8.047 0.155 -33.660 1.00 84.00 287 ILE A O 1
ATOM 2442 N N . PRO A 1 288 ? 8.369 -1.581 -35.057 1.00 89.69 288 PRO A N 1
ATOM 2443 C CA . PRO A 1 288 ? 7.005 -1.569 -35.571 1.00 89.69 288 PRO A CA 1
ATOM 2444 C C . PRO A 1 288 ? 5.987 -1.814 -34.452 1.00 89.69 288 PRO A C 1
ATOM 2446 O O . PRO A 1 288 ? 6.180 -2.662 -33.578 1.00 89.69 288 PRO A O 1
ATOM 2449 N N . ILE A 1 289 ? 4.867 -1.093 -34.497 1.00 92.75 289 ILE A N 1
ATOM 2450 C CA . ILE A 1 289 ? 3.773 -1.264 -33.538 1.00 92.75 289 ILE A CA 1
ATOM 2451 C C . ILE A 1 289 ? 3.058 -2.576 -33.866 1.00 92.75 289 ILE A C 1
ATOM 2453 O O . ILE A 1 289 ? 2.310 -2.669 -34.836 1.00 92.75 289 ILE A O 1
ATOM 2457 N N . ASN A 1 290 ? 3.300 -3.605 -33.061 1.00 93.31 290 ASN A N 1
ATOM 2458 C CA . ASN A 1 290 ? 2.620 -4.890 -33.155 1.00 93.31 290 ASN A CA 1
ATOM 2459 C C . ASN A 1 290 ? 2.128 -5.332 -31.768 1.00 93.31 290 ASN A C 1
ATOM 2461 O O . ASN A 1 290 ? 2.493 -4.752 -30.742 1.00 93.31 290 ASN A O 1
ATOM 2465 N N . PHE A 1 291 ? 1.292 -6.369 -31.735 1.00 86.19 291 PHE A N 1
ATOM 2466 C CA . PHE A 1 291 ? 0.689 -6.863 -30.495 1.00 86.19 291 PHE A CA 1
ATOM 2467 C C . PHE A 1 291 ? 1.727 -7.297 -29.447 1.00 86.19 291 PHE A C 1
ATOM 2469 O O . PHE A 1 291 ? 1.553 -7.026 -28.260 1.00 86.19 291 PHE A O 1
ATOM 2476 N N . VAL A 1 292 ? 2.832 -7.914 -29.883 1.00 88.50 292 VAL A N 1
ATOM 2477 C CA . VAL A 1 292 ? 3.908 -8.378 -28.993 1.00 88.50 292 VAL A CA 1
ATOM 2478 C C . VAL A 1 292 ? 4.541 -7.199 -28.253 1.00 88.50 292 VAL A C 1
ATOM 2480 O O . VAL A 1 292 ? 4.688 -7.251 -27.034 1.00 88.50 292 VAL A O 1
ATOM 2483 N N . ASN A 1 293 ? 4.833 -6.108 -28.960 1.00 85.25 293 ASN A N 1
ATOM 2484 C CA . ASN A 1 293 ? 5.450 -4.913 -28.384 1.00 85.25 293 ASN A CA 1
ATOM 2485 C C . ASN A 1 293 ? 4.498 -4.174 -27.434 1.00 85.25 293 ASN A C 1
ATOM 2487 O O . ASN A 1 293 ? 4.919 -3.704 -26.377 1.00 85.25 293 ASN A O 1
ATOM 2491 N N . ILE A 1 294 ? 3.202 -4.123 -27.760 1.00 86.56 294 ILE A N 1
ATOM 2492 C CA . ILE A 1 294 ? 2.173 -3.573 -26.863 1.00 86.56 294 ILE A CA 1
ATOM 2493 C C . ILE A 1 294 ? 2.112 -4.386 -25.563 1.00 86.56 294 ILE A C 1
ATOM 2495 O O . ILE A 1 294 ? 2.135 -3.812 -24.473 1.00 86.56 294 ILE A O 1
ATOM 2499 N N . TYR A 1 295 ? 2.087 -5.717 -25.665 1.00 81.31 295 TYR A N 1
ATOM 2500 C CA . TYR A 1 295 ? 2.029 -6.605 -24.506 1.00 81.31 295 TYR A CA 1
ATOM 2501 C C . TYR A 1 295 ? 3.291 -6.524 -23.637 1.00 81.31 295 TYR A C 1
ATOM 2503 O O . TYR A 1 295 ? 3.19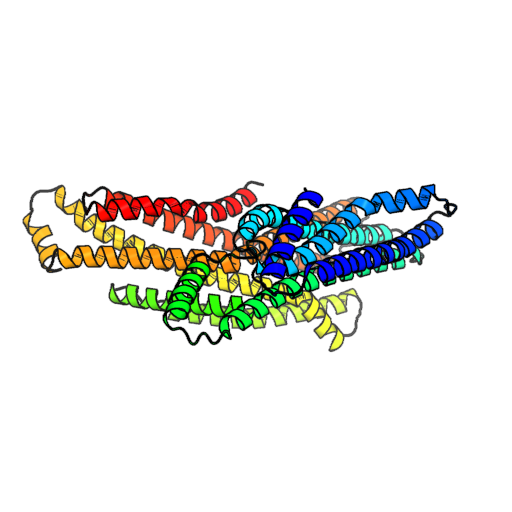2 -6.405 -22.417 1.00 81.31 295 TYR A O 1
ATOM 2511 N N . GLN A 1 296 ? 4.478 -6.514 -24.247 1.00 81.25 296 GLN A N 1
ATOM 2512 C CA . GLN A 1 296 ? 5.740 -6.329 -23.523 1.00 81.25 296 GLN A CA 1
ATOM 2513 C C . GLN A 1 296 ? 5.776 -4.983 -22.796 1.00 81.25 296 GLN A C 1
ATOM 2515 O O . GLN A 1 296 ? 6.123 -4.931 -21.618 1.00 81.25 296 GLN A O 1
ATOM 2520 N N . THR A 1 297 ? 5.346 -3.908 -23.462 1.00 85.44 297 THR A N 1
ATOM 2521 C CA . THR A 1 297 ? 5.245 -2.577 -22.849 1.00 85.44 297 THR A CA 1
ATOM 2522 C C . THR A 1 297 ? 4.307 -2.596 -21.643 1.00 85.44 297 THR A C 1
ATOM 2524 O O . THR A 1 297 ? 4.645 -2.071 -20.584 1.00 85.44 297 THR A O 1
ATOM 2527 N N . PHE A 1 298 ? 3.147 -3.244 -21.767 1.00 81.75 298 PHE A N 1
ATOM 2528 C CA . PHE A 1 298 ? 2.211 -3.407 -20.658 1.00 81.75 298 PHE A CA 1
ATOM 2529 C C . PHE A 1 298 ? 2.833 -4.163 -19.477 1.00 81.75 298 PHE A C 1
ATOM 2531 O O . PHE A 1 298 ? 2.714 -3.704 -18.344 1.00 81.75 298 PHE A O 1
ATOM 2538 N N . LEU A 1 299 ? 3.532 -5.277 -19.724 1.00 76.19 299 LEU A N 1
ATOM 2539 C CA . LEU A 1 299 ? 4.190 -6.057 -18.670 1.00 76.19 299 LEU A CA 1
ATOM 2540 C C . LEU A 1 299 ? 5.276 -5.266 -17.936 1.00 76.19 299 LEU A C 1
ATOM 2542 O O . LEU A 1 299 ? 5.409 -5.410 -16.723 1.00 76.19 299 LEU A O 1
ATOM 2546 N N . ILE A 1 300 ? 6.016 -4.416 -18.651 1.00 82.62 300 ILE A N 1
ATOM 2547 C CA . ILE A 1 300 ? 7.037 -3.542 -18.057 1.00 82.62 300 ILE A CA 1
ATOM 2548 C C . ILE A 1 300 ? 6.400 -2.556 -17.068 1.00 82.62 300 ILE A C 1
ATOM 2550 O O . ILE A 1 300 ? 6.928 -2.363 -15.975 1.00 82.62 300 ILE A O 1
ATOM 2554 N N . PHE A 1 301 ? 5.248 -1.970 -17.409 1.00 82.81 301 PHE A N 1
ATOM 2555 C CA . PHE A 1 301 ? 4.551 -1.011 -16.541 1.00 82.81 301 PHE A CA 1
ATOM 2556 C C . PHE A 1 301 ? 3.603 -1.656 -15.517 1.00 82.81 301 PHE A C 1
ATOM 2558 O O . PHE A 1 301 ? 3.146 -0.991 -14.589 1.00 82.81 301 PHE A O 1
ATOM 2565 N N . TYR A 1 302 ? 3.303 -2.949 -15.642 1.00 81.56 302 TYR A N 1
ATOM 2566 C CA . TYR A 1 302 ? 2.325 -3.625 -14.789 1.00 81.56 302 TYR A CA 1
ATOM 2567 C C . TYR A 1 302 ? 2.604 -3.501 -13.277 1.00 81.56 302 TYR A C 1
ATOM 2569 O O . TYR A 1 302 ? 1.669 -3.179 -12.537 1.00 81.56 302 TYR A O 1
ATOM 2577 N N . PRO A 1 303 ? 3.846 -3.681 -12.777 1.00 78.94 303 PRO A N 1
ATOM 2578 C CA . PRO A 1 303 ? 4.133 -3.511 -11.352 1.00 78.94 303 PRO A CA 1
ATOM 2579 C C . PRO A 1 303 ? 3.822 -2.097 -10.849 1.00 78.94 303 PRO A C 1
ATOM 2581 O O . PRO A 1 303 ? 3.212 -1.942 -9.791 1.00 78.94 303 PRO A O 1
ATOM 2584 N N . GLU A 1 304 ? 4.172 -1.072 -11.633 1.00 80.31 304 GLU A N 1
ATOM 2585 C CA . GLU A 1 304 ? 3.851 0.330 -11.341 1.00 80.31 304 GLU A CA 1
ATOM 2586 C C . GLU A 1 304 ? 2.331 0.514 -11.219 1.00 80.31 304 GLU A C 1
ATOM 2588 O O . GLU A 1 304 ? 1.844 1.120 -10.260 1.00 80.31 304 GLU A O 1
ATOM 2593 N N . PHE A 1 305 ? 1.566 -0.091 -12.135 1.00 83.38 305 PHE A N 1
ATOM 2594 C CA . PHE A 1 305 ? 0.111 0.009 -12.129 1.00 83.38 305 PHE A CA 1
ATOM 2595 C C . PHE A 1 305 ? -0.535 -0.570 -10.871 1.00 83.38 305 PHE A C 1
ATOM 2597 O O . PHE A 1 305 ? -1.449 0.037 -10.305 1.00 83.38 305 PHE A O 1
ATOM 2604 N N . VAL A 1 306 ? -0.062 -1.734 -10.426 1.00 81.88 306 VAL A N 1
ATOM 2605 C CA . VAL A 1 306 ? -0.573 -2.410 -9.226 1.00 81.88 306 VAL A CA 1
ATOM 2606 C C . VAL A 1 306 ? -0.236 -1.616 -7.966 1.00 81.88 306 VAL A C 1
ATOM 2608 O O . VAL A 1 306 ? -1.090 -1.450 -7.088 1.00 81.88 306 VAL A O 1
ATOM 2611 N N . ILE A 1 307 ? 0.992 -1.105 -7.882 1.00 80.12 307 ILE A N 1
ATOM 2612 C CA . ILE A 1 307 ? 1.481 -0.353 -6.726 1.00 80.12 307 ILE A CA 1
ATOM 2613 C C . ILE A 1 307 ? 0.689 0.948 -6.554 1.00 80.12 307 ILE A C 1
ATOM 2615 O O . ILE A 1 307 ? 0.166 1.208 -5.465 1.00 80.12 307 ILE A O 1
ATOM 2619 N N . ILE A 1 308 ? 0.535 1.747 -7.614 1.00 82.56 308 ILE A N 1
ATOM 2620 C CA . ILE A 1 308 ? -0.167 3.034 -7.516 1.00 82.56 308 ILE A CA 1
ATOM 2621 C C . ILE A 1 308 ? -1.659 2.825 -7.217 1.00 82.56 308 ILE A C 1
ATOM 2623 O O . ILE A 1 308 ? -2.199 3.505 -6.343 1.00 82.56 308 ILE A O 1
ATOM 2627 N N . LEU A 1 309 ? -2.323 1.849 -7.852 1.00 86.38 309 LEU A N 1
ATOM 2628 C CA . LEU A 1 309 ? -3.733 1.548 -7.565 1.00 86.38 309 LEU A CA 1
ATOM 2629 C C . LEU A 1 309 ? -3.953 1.157 -6.102 1.00 86.38 309 LEU A C 1
ATOM 2631 O O . LEU A 1 309 ? -4.862 1.674 -5.450 1.00 86.38 309 LEU A O 1
ATOM 2635 N N . SER A 1 310 ? -3.111 0.261 -5.582 1.00 84.94 310 SER A N 1
ATOM 2636 C CA . SER A 1 310 ? -3.186 -0.188 -4.187 1.00 84.94 310 SER A CA 1
ATOM 2637 C C . SER A 1 310 ? -3.038 0.994 -3.227 1.00 84.94 310 SER A C 1
ATOM 2639 O O . SER A 1 310 ? -3.799 1.130 -2.268 1.00 84.94 310 SER A O 1
ATOM 2641 N N . SER A 1 311 ? -2.119 1.903 -3.549 1.00 83.19 311 SER A N 1
ATOM 2642 C CA . SER A 1 311 ? -1.842 3.106 -2.767 1.00 83.19 311 SER A CA 1
ATOM 2643 C C . SER A 1 311 ? -2.997 4.113 -2.815 1.00 83.19 311 SER A C 1
ATOM 2645 O O . SER A 1 311 ? -3.357 4.678 -1.785 1.00 83.19 311 SER A O 1
ATOM 2647 N N . LEU A 1 312 ? -3.632 4.307 -3.978 1.00 87.12 312 LEU A N 1
ATOM 2648 C CA . LEU A 1 312 ? -4.813 5.166 -4.140 1.00 87.12 312 LEU A CA 1
ATOM 2649 C C . LEU A 1 312 ? -6.020 4.645 -3.350 1.00 87.12 312 LEU A C 1
ATOM 2651 O O . LEU A 1 312 ? -6.709 5.421 -2.679 1.00 87.12 312 LEU A O 1
ATOM 2655 N N . ILE A 1 313 ? -6.276 3.334 -3.405 1.00 87.94 313 ILE A N 1
ATOM 2656 C CA . ILE A 1 313 ? -7.353 2.695 -2.636 1.00 87.94 313 ILE A CA 1
ATOM 2657 C C . ILE A 1 313 ? -7.093 2.883 -1.141 1.00 87.94 313 ILE A C 1
ATOM 2659 O O . ILE A 1 313 ? -7.982 3.331 -0.413 1.00 87.94 313 ILE A O 1
ATOM 2663 N N . TRP A 1 314 ? -5.867 2.615 -0.695 1.00 88.12 314 TRP A N 1
ATOM 2664 C CA . TRP A 1 314 ? -5.480 2.786 0.700 1.00 88.12 314 TRP A CA 1
ATOM 2665 C C . TRP A 1 314 ? -5.620 4.235 1.178 1.00 88.12 314 TRP A C 1
ATOM 2667 O O . TRP A 1 314 ? -6.276 4.479 2.190 1.00 88.12 314 TRP A O 1
ATOM 2677 N N . ALA A 1 315 ? -5.100 5.204 0.418 1.00 86.75 315 ALA A N 1
ATOM 2678 C CA . ALA A 1 315 ? -5.219 6.630 0.720 1.00 86.75 315 ALA A CA 1
ATOM 2679 C C . ALA A 1 315 ? -6.685 7.065 0.870 1.00 86.75 315 ALA A C 1
ATOM 2681 O O . ALA A 1 315 ? -7.030 7.860 1.746 1.00 86.75 315 ALA A O 1
ATOM 2682 N N . THR A 1 316 ? -7.568 6.512 0.035 1.00 90.19 316 THR A N 1
ATOM 2683 C CA . THR A 1 316 ? -9.005 6.805 0.065 1.00 90.19 316 THR A CA 1
ATOM 2684 C C . THR A 1 316 ? -9.672 6.237 1.318 1.00 90.19 316 THR A C 1
ATOM 2686 O O . THR A 1 316 ? -10.459 6.937 1.958 1.00 90.19 316 THR A O 1
ATOM 2689 N N . ILE A 1 317 ? -9.335 5.002 1.704 1.00 89.38 317 ILE A N 1
ATOM 2690 C CA . ILE A 1 317 ? -9.829 4.381 2.943 1.00 89.38 317 ILE A CA 1
ATOM 2691 C C . ILE A 1 317 ? -9.334 5.167 4.157 1.00 89.38 317 ILE A C 1
ATOM 2693 O O . ILE A 1 317 ? -10.123 5.502 5.034 1.00 89.38 317 ILE A O 1
ATOM 2697 N N . LEU A 1 318 ? -8.051 5.526 4.184 1.00 85.38 318 LEU A N 1
ATOM 2698 C CA . LEU A 1 318 ? -7.470 6.346 5.240 1.00 85.38 318 LEU A CA 1
ATOM 2699 C C . LEU A 1 318 ? -8.164 7.703 5.370 1.00 85.38 318 LEU A C 1
ATOM 2701 O O . LEU A 1 318 ? -8.540 8.102 6.473 1.00 85.38 318 LEU A O 1
ATOM 2705 N N . ARG A 1 319 ? -8.391 8.398 4.251 1.00 90.06 319 ARG A N 1
ATOM 2706 C CA . ARG A 1 319 ? -9.116 9.673 4.239 1.00 90.06 319 ARG A CA 1
ATOM 2707 C C . ARG A 1 319 ? -10.535 9.530 4.792 1.00 90.06 319 ARG A C 1
ATOM 2709 O O . ARG A 1 319 ? -10.991 10.413 5.512 1.00 90.06 319 ARG A O 1
ATOM 2716 N N . TYR A 1 320 ? -11.220 8.431 4.485 1.00 91.06 320 TYR A N 1
ATOM 2717 C CA . TYR A 1 320 ? -12.534 8.135 5.056 1.00 91.06 320 TYR A CA 1
ATOM 2718 C C . TYR A 1 320 ? -12.461 7.875 6.564 1.00 91.06 320 TYR A C 1
ATOM 2720 O O . TYR A 1 320 ? -13.199 8.485 7.331 1.00 91.06 320 TYR A O 1
ATOM 2728 N N . THR A 1 321 ? -11.529 7.038 7.021 1.00 86.88 321 THR A N 1
ATOM 2729 C CA . THR A 1 321 ? -11.313 6.801 8.455 1.00 86.88 321 THR A CA 1
ATOM 2730 C C . THR A 1 321 ? -11.009 8.112 9.193 1.00 86.88 321 THR A C 1
ATOM 2732 O O . THR A 1 321 ? -11.532 8.348 10.279 1.00 86.88 321 THR A O 1
ATOM 2735 N N . SER A 1 322 ? -10.238 9.014 8.574 1.00 86.38 322 SER A N 1
ATOM 2736 C CA . SER A 1 322 ? -9.972 10.362 9.089 1.00 86.38 322 SER A CA 1
ATOM 2737 C C . SER A 1 322 ? -11.243 11.190 9.287 1.00 86.38 322 SER A C 1
ATOM 2739 O O . SER A 1 322 ? -11.425 11.789 10.347 1.00 86.38 322 SER A O 1
ATOM 2741 N N . SER A 1 323 ? -12.142 11.211 8.293 1.00 90.00 323 SER A N 1
ATOM 2742 C CA . SER A 1 323 ? -13.393 11.969 8.405 1.00 90.00 323 SER A CA 1
ATOM 2743 C C . SER A 1 323 ? -14.292 11.410 9.507 1.00 90.00 323 SER A C 1
ATOM 2745 O O . SER A 1 323 ? -14.925 12.177 10.228 1.00 90.00 323 SER A O 1
ATOM 2747 N N . ARG A 1 324 ? -14.284 10.087 9.708 1.00 90.38 324 ARG A N 1
ATOM 2748 C CA . ARG A 1 324 ? -15.011 9.432 10.803 1.00 90.38 324 ARG A CA 1
ATOM 2749 C C . ARG A 1 324 ? -14.452 9.802 12.176 1.00 90.38 324 ARG A C 1
ATOM 2751 O O . ARG A 1 324 ? -15.231 10.127 13.066 1.00 90.38 324 ARG A O 1
ATOM 2758 N N . PHE A 1 325 ? -13.127 9.833 12.339 1.00 85.06 325 PHE A N 1
ATOM 2759 C CA . PHE A 1 325 ? -12.512 10.343 13.571 1.00 85.06 325 PHE A CA 1
ATOM 2760 C C . PHE A 1 325 ? -12.885 11.802 13.838 1.00 85.06 325 PHE A C 1
ATOM 2762 O O . PHE A 1 325 ? -13.196 12.151 14.972 1.00 85.06 325 PHE A O 1
ATOM 2769 N N . HIS A 1 326 ? -12.909 12.647 12.806 1.00 89.94 326 HIS A N 1
ATOM 2770 C CA . HIS A 1 326 ? -13.319 14.041 12.964 1.00 89.94 326 HIS A CA 1
ATOM 2771 C C . HIS A 1 326 ? -14.763 14.167 13.469 1.00 89.94 326 HIS A C 1
ATOM 2773 O O . HIS A 1 326 ? -14.992 14.889 14.431 1.00 89.94 326 HIS A O 1
ATOM 2779 N N . GLN A 1 327 ? -15.707 13.405 12.908 1.00 90.94 327 GLN A N 1
ATOM 2780 C CA . GLN A 1 327 ? -17.099 13.400 13.377 1.00 90.94 327 GLN A CA 1
ATOM 2781 C C . GLN A 1 327 ? -17.237 12.904 14.823 1.00 90.94 327 GLN A C 1
ATOM 2783 O O . GLN A 1 327 ? -18.043 13.431 15.589 1.00 90.94 327 GLN A O 1
ATOM 2788 N N . VAL A 1 328 ? -16.455 11.890 15.207 1.00 88.00 328 VAL A N 1
ATOM 2789 C CA . VAL A 1 328 ? -16.385 11.421 16.598 1.00 88.00 328 VAL A CA 1
ATOM 2790 C C . VAL A 1 328 ? -15.887 12.540 17.517 1.00 88.00 328 VAL A C 1
ATOM 2792 O O . VAL A 1 328 ? -16.484 12.766 18.568 1.00 88.00 328 VAL A O 1
ATOM 2795 N N . ASN A 1 329 ? -14.848 13.273 17.108 1.00 88.31 329 ASN A N 1
ATOM 2796 C CA . ASN A 1 329 ? -14.288 14.379 17.887 1.00 88.31 329 ASN A CA 1
ATOM 2797 C C . ASN A 1 329 ? -15.284 15.519 18.064 1.00 88.31 329 ASN A C 1
ATOM 2799 O O . ASN A 1 329 ? -15.466 15.979 19.186 1.00 88.31 329 ASN A O 1
ATOM 2803 N N . ASP A 1 330 ? -15.963 15.928 16.993 1.00 91.62 330 ASP A N 1
ATOM 2804 C CA . ASP A 1 330 ? -16.937 17.019 17.042 1.00 91.62 330 ASP A CA 1
ATOM 2805 C C . ASP A 1 330 ? -18.069 16.688 18.029 1.00 91.62 330 ASP A C 1
ATOM 2807 O O . ASP A 1 330 ? -18.491 17.529 18.820 1.00 91.62 330 ASP A O 1
ATOM 2811 N N . ARG A 1 331 ? -18.507 15.424 18.066 1.00 89.44 331 ARG A N 1
ATOM 2812 C CA . ARG A 1 331 ? -19.528 14.950 19.015 1.00 89.44 331 ARG A CA 1
ATOM 2813 C C . ARG A 1 331 ? -19.046 14.884 20.448 1.00 89.44 331 ARG A C 1
ATOM 2815 O O . ARG A 1 331 ? -19.790 15.267 21.347 1.00 89.44 331 ARG A O 1
ATOM 2822 N N . LEU A 1 332 ? -17.830 14.386 20.665 1.00 86.62 332 LEU A N 1
ATOM 2823 C CA . LEU A 1 332 ? -17.218 14.392 21.992 1.00 86.62 332 LEU A CA 1
ATOM 2824 C C . LEU A 1 332 ? -17.046 15.820 22.502 1.00 86.62 332 LEU A C 1
ATOM 2826 O O . LEU A 1 332 ? -17.243 16.061 23.686 1.00 86.62 332 LEU A O 1
ATOM 2830 N N . GLN A 1 333 ? -16.714 16.759 21.617 1.00 90.19 333 GLN A N 1
ATOM 2831 C CA . GLN A 1 333 ? -16.547 18.160 21.968 1.00 90.19 333 GLN A CA 1
ATOM 2832 C C . GLN A 1 333 ? -17.878 18.827 22.324 1.00 90.19 333 GLN A C 1
ATOM 2834 O O . GLN A 1 333 ? -17.931 19.501 23.345 1.00 90.19 333 GLN A O 1
ATOM 2839 N N . VAL A 1 334 ? -18.951 18.602 21.554 1.00 88.38 334 VAL A N 1
ATOM 2840 C CA . VAL A 1 334 ? -20.301 19.083 21.911 1.00 88.38 334 VAL A CA 1
ATOM 2841 C C . VAL A 1 334 ? -20.720 18.533 23.274 1.00 88.38 334 VAL A C 1
ATOM 2843 O O . VAL A 1 334 ? -21.097 19.299 24.154 1.00 88.38 334 VAL A O 1
ATOM 2846 N N . LEU A 1 335 ? -20.550 17.225 23.492 1.00 84.81 335 LEU A N 1
ATOM 2847 C CA . LEU A 1 335 ? -20.864 16.589 24.772 1.00 84.81 335 LEU A CA 1
ATOM 2848 C C . LEU A 1 335 ? -20.022 17.155 25.924 1.00 84.81 335 LEU A C 1
ATOM 2850 O O . LEU A 1 335 ? -20.532 17.365 27.021 1.00 84.81 335 LEU A O 1
ATOM 2854 N N . TYR A 1 336 ? -18.737 17.414 25.685 1.00 84.75 336 TYR A N 1
ATOM 2855 C CA . TYR A 1 336 ? -17.859 18.045 26.664 1.00 84.75 336 TYR A CA 1
ATOM 2856 C C . TYR A 1 336 ? -18.326 19.469 27.000 1.00 84.75 336 TYR A C 1
ATOM 2858 O O . TYR A 1 336 ? -18.451 19.800 28.177 1.00 84.75 336 TYR A O 1
ATOM 2866 N N . SER A 1 337 ? -18.627 20.300 25.999 1.00 85.38 337 SER A N 1
ATOM 2867 C CA . SER A 1 337 ? -19.134 21.661 26.214 1.00 85.38 337 SER A CA 1
ATOM 2868 C C . SER A 1 337 ? -20.449 21.661 26.995 1.00 85.38 337 SER A C 1
ATOM 2870 O O . SER A 1 337 ? -20.557 22.377 27.988 1.00 85.38 337 SER A O 1
ATOM 2872 N N . ASP A 1 338 ? -21.397 20.787 26.645 1.00 82.50 338 ASP A N 1
ATOM 2873 C CA . ASP A 1 338 ? -22.685 20.671 27.342 1.00 82.50 338 ASP A CA 1
ATOM 2874 C C . ASP A 1 338 ? -22.521 20.300 28.831 1.00 82.50 338 ASP A C 1
ATOM 2876 O O . ASP A 1 338 ? -23.274 20.782 29.687 1.00 82.50 338 ASP A O 1
ATOM 2880 N N . LEU A 1 339 ? -21.513 19.482 29.161 1.00 76.75 339 LEU A N 1
ATOM 2881 C CA . LEU A 1 339 ? -21.186 19.102 30.540 1.00 76.75 339 LEU A CA 1
ATOM 2882 C C . LEU A 1 339 ? -20.503 20.229 31.337 1.00 76.75 339 LEU A C 1
ATOM 2884 O O . LEU A 1 339 ? -20.733 20.340 32.543 1.00 76.75 339 LEU A O 1
ATOM 2888 N N . PHE A 1 340 ? -19.658 21.046 30.697 1.00 74.12 340 PHE A N 1
ATOM 2889 C CA . PHE A 1 340 ? -18.779 22.006 31.381 1.00 74.12 340 PHE A CA 1
ATOM 2890 C C . PHE A 1 340 ? -19.280 23.450 31.395 1.00 74.12 340 PHE A C 1
ATOM 2892 O O . PHE A 1 340 ? -19.157 24.130 32.415 1.00 74.12 340 PHE A O 1
ATOM 2899 N N . GLU A 1 341 ? -19.857 23.925 30.294 1.00 69.12 341 GLU A N 1
ATOM 2900 C CA . GLU A 1 341 ? -20.234 25.332 30.108 1.00 69.12 341 GLU A CA 1
ATOM 2901 C C . GLU A 1 341 ? -21.418 25.738 31.011 1.00 69.12 341 GLU A C 1
ATOM 2903 O O . GLU A 1 341 ? -21.584 26.902 31.366 1.00 69.12 341 GLU A O 1
ATOM 2908 N N . ASN A 1 342 ? -22.176 24.758 31.515 1.00 58.59 342 ASN A N 1
ATOM 2909 C CA . ASN A 1 342 ? -23.300 24.962 32.432 1.00 58.59 342 ASN A CA 1
ATOM 2910 C C . ASN A 1 342 ? -22.918 25.209 33.908 1.00 58.59 342 ASN A C 1
ATOM 2912 O O . ASN A 1 342 ? -23.803 25.492 34.717 1.00 58.59 342 ASN A O 1
ATOM 2916 N N . ASN A 1 343 ? -21.637 25.106 34.285 1.00 60.12 343 ASN A N 1
ATOM 2917 C CA . ASN A 1 343 ? -21.210 25.243 35.687 1.00 60.12 343 ASN A CA 1
ATOM 2918 C C . ASN A 1 343 ? -20.683 26.641 36.054 1.00 60.12 343 ASN A C 1
ATOM 2920 O O . ASN A 1 343 ? -20.509 26.920 37.239 1.00 60.12 343 ASN A O 1
ATOM 2924 N N . ALA A 1 344 ? -20.426 27.515 35.076 1.00 61.75 344 ALA A N 1
ATOM 2925 C CA . ALA A 1 344 ? -19.758 28.794 35.323 1.00 61.75 344 ALA A CA 1
ATOM 2926 C C . ALA A 1 344 ? -20.706 29.950 35.688 1.00 61.75 344 ALA A C 1
ATOM 2928 O O . ALA A 1 344 ? -20.251 30.907 36.309 1.00 61.75 344 ALA A O 1
ATOM 2929 N N . ASP A 1 345 ? -22.006 29.873 35.366 1.00 60.81 345 ASP A N 1
ATOM 2930 C CA . ASP A 1 345 ? -22.921 30.999 35.584 1.00 60.81 345 ASP A CA 1
ATOM 2931 C C . ASP A 1 345 ? -24.308 30.568 36.098 1.00 60.81 345 ASP A C 1
ATOM 2933 O O . ASP A 1 345 ? -24.966 29.670 35.576 1.00 60.81 345 ASP A O 1
ATOM 2937 N N . ARG A 1 346 ? -24.745 31.213 37.181 1.00 53.81 346 ARG A N 1
ATOM 2938 C CA . ARG A 1 346 ? -26.020 31.055 37.911 1.00 53.81 346 ARG A CA 1
ATOM 2939 C C . ARG A 1 346 ? -27.233 30.573 37.076 1.00 53.81 346 ARG A C 1
ATOM 2941 O O . ARG A 1 346 ? -28.000 31.394 36.580 1.00 53.81 346 ARG A O 1
ATOM 2948 N N . ARG A 1 347 ? -27.518 29.260 37.055 1.00 48.31 347 ARG A N 1
ATOM 2949 C CA . ARG A 1 347 ? -28.867 28.629 37.156 1.00 48.31 347 ARG A CA 1
ATOM 2950 C C . ARG A 1 347 ? -28.766 27.116 36.902 1.00 48.31 347 ARG A C 1
ATOM 2952 O O . ARG A 1 347 ? -28.930 26.643 35.780 1.00 48.31 347 ARG A O 1
ATOM 2959 N N . GLN A 1 348 ? -28.627 26.349 37.984 1.00 52.09 348 GLN A N 1
ATOM 2960 C CA . GLN A 1 348 ? -28.667 24.875 38.010 1.00 52.09 348 GLN A CA 1
ATOM 2961 C C . GLN A 1 348 ? -29.897 24.240 37.319 1.00 52.09 348 GLN A C 1
ATOM 2963 O O . GLN A 1 348 ? -29.869 23.060 36.988 1.00 52.09 348 GLN A O 1
ATOM 2968 N N . ASN A 1 349 ? -30.961 24.996 37.029 1.00 54.62 349 ASN A N 1
ATOM 2969 C CA . ASN A 1 349 ? -32.208 24.443 36.490 1.00 54.62 349 ASN A CA 1
ATOM 2970 C C . ASN A 1 349 ? -32.222 24.194 34.969 1.00 54.62 349 ASN A C 1
ATOM 2972 O O . ASN A 1 349 ? -33.100 23.472 34.506 1.00 54.62 349 ASN A O 1
ATOM 2976 N N . LYS A 1 350 ? -31.292 24.744 34.169 1.00 50.50 350 LYS A N 1
ATOM 2977 C CA . LYS A 1 350 ? -31.345 24.581 32.696 1.00 50.50 350 LYS A CA 1
ATOM 2978 C C . LYS A 1 350 ? -30.569 23.360 32.186 1.00 50.50 350 LYS A C 1
ATOM 2980 O O . LYS A 1 350 ? -31.044 22.687 31.277 1.00 50.50 350 LYS A O 1
ATOM 2985 N N . CYS A 1 351 ? -29.448 23.023 32.828 1.00 45.69 351 CYS A N 1
ATOM 2986 C CA . CYS A 1 351 ? -28.695 21.793 32.553 1.00 45.69 351 CYS A CA 1
ATOM 2987 C C . CYS A 1 351 ? -29.501 20.550 32.957 1.00 45.69 351 CYS A C 1
ATOM 2989 O O . CYS A 1 351 ? -29.576 19.579 32.207 1.00 45.69 351 CYS A O 1
ATOM 2991 N N . ILE A 1 352 ? -30.230 20.641 34.078 1.00 52.53 352 ILE A N 1
ATOM 2992 C CA . ILE A 1 352 ? -31.223 19.636 34.467 1.00 52.53 352 ILE A CA 1
ATOM 2993 C C . ILE A 1 352 ? -32.285 19.496 33.376 1.00 52.53 352 ILE A C 1
ATOM 2995 O O . ILE A 1 352 ? -32.619 18.374 33.049 1.00 52.53 352 ILE A O 1
ATOM 2999 N N . LEU A 1 353 ? -32.743 20.578 32.739 1.00 55.12 353 LEU A N 1
ATOM 3000 C CA . LEU A 1 353 ? -33.785 20.509 31.712 1.00 55.12 353 LEU A CA 1
ATOM 3001 C C . LEU A 1 353 ? -33.316 19.904 30.375 1.00 55.12 353 LEU A C 1
ATOM 3003 O O . LEU A 1 353 ? -34.117 19.264 29.705 1.00 55.12 353 LEU A O 1
ATOM 3007 N N . VAL A 1 354 ? -32.052 20.087 29.970 1.00 51.19 354 VAL A N 1
ATOM 3008 C CA . VAL A 1 354 ? -31.499 19.487 28.733 1.00 51.19 354 VAL A CA 1
ATOM 3009 C C . VAL A 1 354 ? -31.099 18.025 28.966 1.00 51.19 354 VAL A C 1
ATOM 3011 O O . VAL A 1 354 ? -31.483 17.163 28.177 1.00 51.19 354 VAL A O 1
ATOM 3014 N N . CYS A 1 355 ? -30.482 17.705 30.110 1.00 46.97 355 CYS A N 1
ATOM 3015 C CA . CYS A 1 355 ? -30.244 16.322 30.544 1.00 46.97 355 CYS A CA 1
ATOM 3016 C C . CYS A 1 355 ? -31.549 15.569 30.876 1.00 46.97 355 CYS A C 1
ATOM 3018 O O . CYS A 1 355 ? -31.638 14.366 30.646 1.00 46.97 355 CYS A O 1
ATOM 3020 N N . GLN A 1 356 ? -32.591 16.263 31.353 1.00 50.94 356 GLN A N 1
ATOM 3021 C CA . GLN A 1 356 ? -33.958 15.736 31.464 1.00 50.94 356 GLN A CA 1
ATOM 3022 C C . GLN A 1 356 ? -34.687 15.721 30.124 1.00 50.94 356 GLN A C 1
ATOM 3024 O O . GLN A 1 356 ? -35.675 15.019 30.026 1.00 50.94 356 GLN A O 1
ATOM 3029 N N . ARG A 1 357 ? -34.251 16.426 29.074 1.00 53.28 357 ARG A N 1
ATOM 3030 C CA . ARG A 1 357 ? -34.805 16.222 27.721 1.00 53.28 357 ARG A CA 1
ATOM 3031 C C . ARG A 1 357 ? -34.176 15.014 27.026 1.00 53.28 357 ARG A C 1
ATOM 3033 O O . ARG A 1 357 ? -34.818 14.421 26.170 1.00 53.28 357 ARG A O 1
ATOM 3040 N N . MET A 1 358 ? -32.975 14.623 27.455 1.00 51.59 358 MET A N 1
ATOM 3041 C CA . MET A 1 358 ? -32.315 13.350 27.134 1.00 51.59 358 MET A CA 1
ATOM 3042 C C . MET A 1 358 ? -32.645 12.212 28.133 1.00 51.59 358 MET A C 1
ATOM 3044 O O . MET A 1 358 ? -31.992 11.181 28.090 1.00 51.59 358 MET A O 1
ATOM 3048 N N . MET A 1 359 ? -33.626 12.411 29.033 1.00 42.59 359 MET A N 1
ATOM 3049 C CA . MET A 1 359 ? -34.168 11.504 30.074 1.00 42.59 359 MET A CA 1
ATOM 3050 C C . MET A 1 359 ? -33.394 10.214 30.411 1.00 42.59 359 MET A C 1
ATOM 3052 O O . MET A 1 359 ? -33.916 9.110 30.303 1.00 42.59 359 MET A O 1
ATOM 3056 N N . GLY A 1 360 ? -32.231 10.377 31.043 1.00 53.34 360 GLY A N 1
ATOM 3057 C CA . GLY A 1 360 ? -31.670 9.358 31.926 1.00 53.34 360 GLY A CA 1
ATOM 3058 C C . GLY A 1 360 ? -30.171 9.516 32.131 1.00 53.34 360 GLY A C 1
ATOM 3059 O O . GLY A 1 360 ? -29.401 9.488 31.183 1.00 53.34 360 GLY A O 1
ATOM 3060 N N . VAL A 1 361 ? -29.698 9.578 33.381 1.00 60.00 361 VAL A N 1
ATOM 3061 C CA . VAL A 1 361 ? -28.252 9.467 33.697 1.00 60.00 361 VAL A CA 1
ATOM 3062 C C . VAL A 1 361 ? -27.647 8.168 33.119 1.00 60.00 361 VAL A C 1
ATOM 3064 O O . VAL A 1 361 ? -26.447 8.103 32.845 1.00 60.00 361 VAL A O 1
ATOM 3067 N N . LYS A 1 362 ? -28.484 7.144 32.880 1.00 64.38 362 LYS A N 1
ATOM 3068 C CA . LYS A 1 362 ? -28.128 5.926 32.134 1.00 64.38 362 LYS A CA 1
ATOM 3069 C C . LYS A 1 362 ? -27.764 6.204 30.667 1.00 64.38 362 LYS A C 1
ATOM 3071 O O . LYS A 1 362 ? -26.793 5.623 30.187 1.00 64.38 362 LYS A O 1
ATOM 3076 N N . ASP A 1 363 ? -28.447 7.130 30.007 1.00 68.50 363 ASP A N 1
ATOM 3077 C CA . ASP A 1 363 ? -28.325 7.357 28.564 1.00 68.50 363 ASP A CA 1
ATOM 3078 C C . ASP A 1 363 ? -27.055 8.140 28.219 1.00 68.50 363 ASP A C 1
ATOM 3080 O O . ASP A 1 363 ? -26.387 7.824 27.239 1.00 68.50 363 ASP A O 1
ATOM 3084 N N . CYS A 1 364 ? -26.624 9.080 29.070 1.00 73.50 364 CYS A N 1
ATOM 3085 C CA . CYS A 1 364 ? -25.350 9.787 28.875 1.00 73.50 364 CYS A CA 1
ATOM 3086 C C . CYS A 1 364 ? -24.141 8.843 29.015 1.00 73.50 364 CYS A C 1
ATOM 3088 O O . CYS A 1 364 ? -23.236 8.851 28.177 1.00 73.50 364 CYS A O 1
ATOM 3090 N N . LYS A 1 365 ? -24.151 7.953 30.022 1.00 78.00 365 LYS A N 1
ATOM 3091 C CA .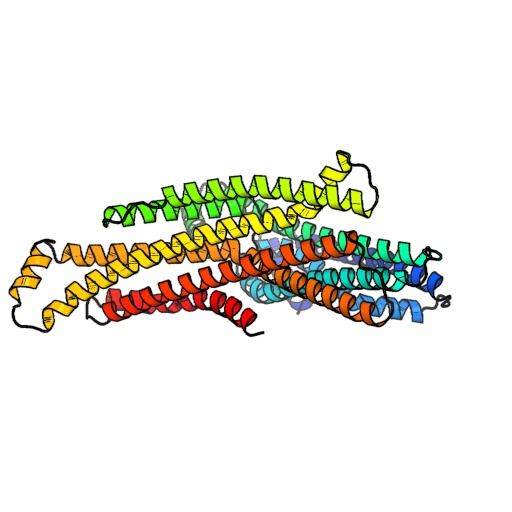 LYS A 1 365 ? -23.115 6.914 30.164 1.00 78.00 365 LYS A CA 1
ATOM 3092 C C . LYS A 1 365 ? -23.103 5.971 28.964 1.00 78.00 365 LYS A C 1
ATOM 3094 O O . LYS A 1 365 ? -22.032 5.659 28.450 1.00 78.00 365 LYS A O 1
ATOM 3099 N N . GLN A 1 366 ? -24.281 5.550 28.505 1.00 84.12 366 GLN A N 1
ATOM 3100 C CA . GLN A 1 366 ? -24.416 4.705 27.324 1.00 84.12 366 GLN A CA 1
ATOM 3101 C C . GLN A 1 366 ? -23.905 5.412 26.062 1.00 84.12 366 GLN A C 1
ATOM 3103 O O . GLN A 1 366 ? -23.178 4.807 25.283 1.00 84.12 366 GLN A O 1
ATOM 3108 N N . TYR A 1 367 ? -24.200 6.699 25.888 1.00 83.12 367 TYR A N 1
ATOM 3109 C CA . TYR A 1 367 ? -23.752 7.487 24.743 1.00 83.12 367 TYR A CA 1
ATOM 3110 C C . TYR A 1 367 ? -22.225 7.652 24.707 1.00 83.12 367 TYR A C 1
ATOM 3112 O O . TYR A 1 367 ? -21.600 7.379 23.680 1.00 83.12 367 TYR A O 1
ATOM 3120 N N . ILE A 1 368 ? -21.600 8.002 25.840 1.00 81.00 368 ILE A N 1
ATOM 3121 C CA . ILE A 1 368 ? -20.132 8.061 25.965 1.00 81.00 368 ILE A CA 1
ATOM 3122 C C . ILE A 1 368 ? -19.516 6.690 25.665 1.00 81.00 368 ILE A C 1
ATOM 3124 O O . ILE A 1 368 ? -18.524 6.601 24.940 1.00 81.00 368 ILE A O 1
ATOM 3128 N N . TRP A 1 369 ? -20.125 5.614 26.171 1.00 85.62 369 TRP A N 1
ATOM 3129 C CA . TRP A 1 369 ? -19.656 4.252 25.933 1.00 85.62 369 TRP A CA 1
ATOM 3130 C C . TRP A 1 369 ? -19.740 3.854 24.454 1.00 85.62 369 TRP A C 1
ATOM 3132 O O . TRP A 1 369 ? -18.773 3.314 23.918 1.00 85.62 369 TRP A O 1
ATOM 3142 N N . ILE A 1 370 ? -20.839 4.183 23.762 1.00 88.06 370 ILE A N 1
ATOM 3143 C CA . ILE A 1 370 ? -20.986 3.936 22.318 1.00 88.06 370 ILE A CA 1
ATOM 3144 C C . ILE A 1 370 ? -19.915 4.706 21.539 1.00 88.06 370 ILE A C 1
ATOM 3146 O O . ILE A 1 370 ? -19.261 4.126 20.673 1.00 88.06 370 ILE A O 1
ATOM 3150 N N . ILE A 1 371 ? -19.686 5.987 21.851 1.00 84.44 371 ILE A N 1
ATOM 3151 C CA . ILE A 1 371 ? -18.664 6.782 21.157 1.00 84.44 371 ILE A CA 1
ATOM 3152 C C . ILE A 1 371 ? -17.261 6.213 21.391 1.00 84.44 371 ILE A C 1
ATOM 3154 O O . ILE A 1 371 ? -16.485 6.077 20.443 1.00 84.44 371 ILE A O 1
ATOM 3158 N N . MET A 1 372 ? -16.937 5.844 22.630 1.00 81.69 372 MET A N 1
ATOM 3159 C CA . MET A 1 372 ? -15.650 5.234 22.963 1.00 81.69 372 MET A CA 1
ATOM 3160 C C . MET A 1 372 ? -15.461 3.900 22.230 1.00 81.69 372 MET A C 1
ATOM 3162 O O . MET A 1 372 ? -14.385 3.638 21.691 1.00 81.69 372 MET A O 1
ATOM 3166 N N . HIS A 1 373 ? -16.515 3.086 22.138 1.00 85.81 373 HIS A N 1
ATOM 3167 C CA . HIS A 1 373 ? -16.497 1.848 21.366 1.00 85.81 373 HIS A CA 1
ATOM 3168 C C . HIS A 1 373 ? -16.266 2.113 19.868 1.00 85.81 373 HIS A C 1
ATOM 3170 O O . HIS A 1 373 ? -15.413 1.469 19.261 1.00 85.81 373 HIS A O 1
ATOM 3176 N N . VAL A 1 374 ? -16.951 3.095 19.269 1.00 86.81 374 VAL A N 1
ATOM 3177 C CA . VAL A 1 374 ? -16.728 3.491 17.866 1.00 86.81 374 VAL A CA 1
ATOM 3178 C C . VAL A 1 374 ? -15.285 3.953 17.640 1.00 86.81 374 VAL A C 1
ATOM 3180 O O . VAL A 1 374 ? -14.648 3.523 16.677 1.00 86.81 374 VAL A O 1
ATOM 3183 N N . HIS A 1 375 ? -14.738 4.774 18.539 1.00 83.44 375 HIS A N 1
ATOM 3184 C CA . HIS A 1 375 ? -13.343 5.208 18.477 1.00 83.44 375 HIS A CA 1
ATOM 3185 C C . HIS A 1 375 ? -12.372 4.016 18.524 1.00 83.44 375 HIS A C 1
ATOM 3187 O O . HIS A 1 375 ? -11.454 3.934 17.704 1.00 83.44 375 HIS A O 1
ATOM 3193 N N . LEU A 1 376 ? -12.600 3.057 19.428 1.00 81.12 376 LEU A N 1
ATOM 3194 C CA . LEU A 1 376 ? -11.787 1.845 19.529 1.00 81.12 376 LEU A CA 1
ATOM 3195 C C . LEU A 1 376 ? -11.826 1.030 18.237 1.00 81.12 376 LEU A C 1
ATOM 3197 O O . LEU A 1 376 ? -10.779 0.603 17.754 1.00 81.12 376 LEU A O 1
ATOM 3201 N N . GLN A 1 377 ? -13.014 0.834 17.667 1.00 86.81 377 GLN A N 1
ATOM 3202 C CA . GLN A 1 377 ? -13.178 0.090 16.422 1.00 86.81 377 GLN A CA 1
ATOM 3203 C C . GLN A 1 377 ? -12.449 0.782 15.262 1.00 86.81 377 GLN A C 1
ATOM 3205 O O . GLN A 1 377 ? -11.710 0.127 14.528 1.00 86.81 377 GLN A O 1
ATOM 3210 N N . LEU A 1 378 ? -12.535 2.113 15.147 1.00 79.06 378 LEU A N 1
ATOM 3211 C CA . LEU A 1 378 ? -11.762 2.875 14.156 1.00 79.06 378 LEU A CA 1
ATOM 3212 C C . LEU A 1 378 ? -10.244 2.718 14.358 1.00 79.06 378 LEU A C 1
ATOM 3214 O O . LEU A 1 378 ? -9.497 2.560 13.387 1.00 79.06 378 LEU A O 1
ATOM 3218 N N . CYS A 1 379 ? -9.772 2.708 15.607 1.00 81.81 379 CYS A N 1
ATOM 3219 C CA . CYS A 1 379 ? -8.371 2.450 15.945 1.00 81.81 379 CYS A CA 1
ATOM 3220 C C . CYS A 1 379 ? -7.937 1.019 15.585 1.00 81.81 379 CYS A C 1
ATOM 3222 O O . CYS A 1 379 ? -6.845 0.820 15.046 1.00 81.81 379 CYS A O 1
ATOM 3224 N N . LEU A 1 380 ? -8.783 0.016 15.839 1.00 82.88 380 LEU A N 1
ATOM 3225 C CA . LEU A 1 380 ? -8.524 -1.380 15.481 1.00 82.88 380 LEU A CA 1
ATOM 3226 C C . LEU A 1 380 ? -8.457 -1.567 13.965 1.00 82.88 380 LEU A C 1
ATOM 3228 O O . LEU A 1 380 ? -7.494 -2.160 13.477 1.00 82.88 380 LEU A O 1
ATOM 3232 N N . ILE A 1 381 ? -9.406 -1.002 13.218 1.00 84.19 381 ILE A N 1
ATOM 3233 C CA . ILE A 1 381 ? -9.391 -1.011 11.750 1.00 84.19 381 ILE A CA 1
ATOM 3234 C C . ILE A 1 381 ? -8.128 -0.329 11.232 1.00 84.19 381 ILE A C 1
ATOM 3236 O O . ILE A 1 381 ? -7.441 -0.881 10.379 1.00 84.19 381 ILE A O 1
ATOM 3240 N N . SER A 1 382 ? -7.760 0.827 11.788 1.00 80.19 382 SER A N 1
ATOM 3241 C CA . SER A 1 382 ? -6.533 1.534 11.402 1.00 80.19 382 SER A CA 1
ATOM 3242 C C . SER A 1 382 ? -5.286 0.672 11.620 1.00 80.19 382 SER A C 1
ATOM 3244 O O . SER A 1 382 ? -4.404 0.634 10.765 1.00 80.19 382 SER A O 1
ATOM 3246 N N . ARG A 1 383 ? -5.220 -0.089 12.722 1.00 81.25 383 ARG A N 1
ATOM 3247 C CA . ARG A 1 383 ? -4.129 -1.045 12.979 1.00 81.25 383 ARG A CA 1
ATOM 3248 C C . ARG A 1 383 ? -4.141 -2.227 12.010 1.00 81.25 383 ARG A C 1
ATOM 3250 O O . ARG A 1 383 ? -3.069 -2.624 11.560 1.00 81.25 383 ARG A O 1
ATOM 3257 N N . LYS A 1 384 ? -5.312 -2.785 11.680 1.00 84.56 384 LYS A N 1
ATOM 3258 C CA . LYS A 1 384 ? -5.445 -3.866 10.686 1.00 84.56 384 LYS A CA 1
ATOM 3259 C C . LYS A 1 384 ? -5.011 -3.391 9.303 1.00 84.56 384 LYS A C 1
ATOM 3261 O O . LYS A 1 384 ? -4.160 -4.023 8.686 1.00 84.56 384 LYS A O 1
ATOM 3266 N N . LEU A 1 385 ? -5.499 -2.231 8.868 1.00 80.50 385 LEU A N 1
ATOM 3267 C CA . LEU A 1 385 ? -5.075 -1.583 7.628 1.00 80.50 385 LEU A CA 1
ATOM 3268 C C . LEU A 1 385 ? -3.570 -1.321 7.635 1.00 80.50 385 LEU A C 1
ATOM 3270 O O . LEU A 1 385 ? -2.896 -1.638 6.661 1.00 80.50 385 LEU A O 1
ATOM 3274 N N . ASN A 1 386 ? -3.014 -0.823 8.739 1.00 80.94 386 ASN A N 1
ATOM 3275 C CA . ASN A 1 386 ? -1.572 -0.654 8.849 1.00 80.94 386 ASN A CA 1
ATOM 3276 C C . ASN A 1 386 ? -0.841 -1.997 8.707 1.00 80.94 386 ASN A C 1
ATOM 3278 O O . ASN A 1 386 ? 0.104 -2.099 7.946 1.00 80.94 386 ASN A O 1
ATOM 3282 N N . LYS A 1 387 ? -1.300 -3.073 9.350 1.00 81.56 387 LYS A N 1
ATOM 3283 C CA . LYS A 1 387 ? -0.695 -4.405 9.187 1.00 81.56 387 LYS A CA 1
ATOM 3284 C C . LYS A 1 387 ? -0.715 -4.885 7.726 1.00 81.56 387 LYS A C 1
ATOM 3286 O O . LYS A 1 387 ? 0.269 -5.468 7.285 1.00 81.56 387 LYS A O 1
ATOM 3291 N N . ILE A 1 388 ? -1.803 -4.639 6.991 1.00 82.12 388 ILE A N 1
ATOM 3292 C CA . ILE A 1 388 ? -1.951 -5.037 5.579 1.00 82.12 388 ILE A CA 1
ATOM 3293 C C . ILE A 1 388 ? -1.019 -4.216 4.677 1.00 82.12 388 ILE A C 1
ATOM 3295 O O . ILE A 1 388 ? -0.332 -4.770 3.822 1.00 82.12 388 ILE A O 1
ATOM 3299 N N . PHE A 1 389 ? -0.993 -2.896 4.871 1.00 77.31 389 PHE A N 1
ATOM 3300 C CA . PHE A 1 389 ? -0.378 -1.968 3.925 1.00 77.31 389 PHE A CA 1
ATOM 3301 C C . PHE A 1 389 ? 1.007 -1.465 4.338 1.00 77.31 389 PHE A C 1
ATOM 3303 O O . PHE A 1 389 ? 1.714 -0.965 3.477 1.00 77.31 389 PHE A O 1
ATOM 3310 N N . ASN A 1 390 ? 1.448 -1.615 5.591 1.00 81.25 390 ASN A N 1
ATOM 3311 C CA . ASN A 1 390 ? 2.718 -1.054 6.084 1.00 81.25 390 ASN A CA 1
ATOM 3312 C C . ASN A 1 390 ? 3.914 -1.479 5.227 1.00 81.25 390 ASN A C 1
ATOM 3314 O O . ASN A 1 390 ? 4.725 -0.654 4.827 1.00 81.25 390 ASN A O 1
ATOM 3318 N N . VAL A 1 391 ? 3.992 -2.762 4.876 1.00 76.81 391 VAL A N 1
ATOM 3319 C CA . VAL A 1 391 ? 5.040 -3.258 3.980 1.00 76.81 391 VAL A CA 1
ATOM 3320 C C . VAL A 1 391 ? 4.958 -2.622 2.605 1.00 76.81 391 VAL A C 1
ATOM 3322 O O . VAL A 1 391 ? 5.970 -2.174 2.075 1.00 76.81 391 VAL A O 1
ATOM 3325 N N . GLN A 1 392 ? 3.767 -2.627 2.007 1.00 75.19 392 GLN A N 1
ATOM 3326 C CA . GLN A 1 392 ? 3.568 -2.096 0.661 1.00 75.19 392 GLN A CA 1
ATOM 3327 C C . GLN A 1 392 ? 3.916 -0.609 0.629 1.00 75.19 392 GLN A C 1
ATOM 3329 O O . GLN A 1 392 ? 4.579 -0.155 -0.293 1.00 75.19 392 GLN A O 1
ATOM 3334 N N . MET A 1 393 ? 3.552 0.109 1.688 1.00 72.38 393 MET A N 1
ATOM 3335 C CA . MET A 1 393 ? 3.901 1.499 1.926 1.00 72.38 393 MET A CA 1
ATOM 3336 C C . MET A 1 393 ? 5.406 1.699 2.071 1.00 72.38 393 MET A C 1
ATOM 3338 O O . MET A 1 393 ? 5.960 2.562 1.404 1.00 72.38 393 MET A O 1
ATOM 3342 N N . LEU A 1 394 ? 6.092 0.890 2.877 1.00 78.12 394 LEU A N 1
ATOM 3343 C CA . LEU A 1 394 ? 7.545 0.973 3.026 1.00 78.12 394 LEU A CA 1
ATOM 3344 C C . LEU A 1 394 ? 8.266 0.710 1.697 1.00 78.12 394 LEU A C 1
ATOM 3346 O O . LEU A 1 394 ? 9.171 1.454 1.328 1.00 78.12 394 LEU A O 1
ATOM 3350 N N . LEU A 1 395 ? 7.843 -0.322 0.964 1.00 76.94 395 LEU A N 1
ATOM 3351 C CA . LEU A 1 395 ? 8.393 -0.654 -0.349 1.00 76.94 395 LEU A CA 1
ATOM 3352 C C . LEU A 1 395 ? 8.112 0.449 -1.370 1.00 76.94 395 LEU A C 1
ATOM 3354 O O . LEU A 1 395 ? 8.999 0.787 -2.144 1.00 76.94 395 LEU A O 1
ATOM 3358 N N . LEU A 1 396 ? 6.918 1.042 -1.344 1.00 77.88 396 LEU A N 1
ATOM 3359 C CA . LEU A 1 396 ? 6.566 2.189 -2.174 1.00 77.88 396 LEU A CA 1
ATOM 3360 C C . LEU A 1 396 ? 7.441 3.401 -1.864 1.00 77.88 396 LEU A C 1
ATOM 3362 O O . LEU A 1 396 ? 7.916 4.059 -2.782 1.00 77.88 396 LEU A O 1
ATOM 3366 N N . MET A 1 397 ? 7.667 3.700 -0.585 1.00 75.06 397 MET A N 1
ATOM 3367 C CA . MET A 1 397 ? 8.537 4.805 -0.187 1.00 75.06 397 MET A CA 1
ATOM 3368 C C . MET A 1 397 ? 9.970 4.577 -0.652 1.00 75.06 397 MET A C 1
ATOM 3370 O O . MET A 1 397 ? 10.564 5.467 -1.252 1.00 75.06 397 MET A O 1
ATOM 3374 N N . LEU A 1 398 ? 10.500 3.373 -0.434 1.00 79.62 398 LEU A N 1
ATOM 3375 C CA . LEU A 1 398 ? 11.840 3.010 -0.878 1.00 79.62 398 LEU A CA 1
ATOM 3376 C C . LEU A 1 398 ? 11.960 3.086 -2.406 1.00 79.62 398 LEU A C 1
ATOM 3378 O O . LEU A 1 398 ? 12.925 3.640 -2.923 1.00 79.62 398 LEU A O 1
ATOM 3382 N N . TRP A 1 399 ? 10.955 2.585 -3.125 1.00 80.38 399 TRP A N 1
ATOM 3383 C CA . TRP A 1 399 ? 10.878 2.674 -4.579 1.00 80.38 399 TRP A CA 1
ATOM 3384 C C . TRP A 1 399 ? 10.862 4.127 -5.059 1.00 80.38 399 TRP A C 1
ATOM 3386 O O . TRP A 1 399 ? 11.672 4.495 -5.905 1.00 80.38 399 TRP A O 1
ATOM 3396 N N . ASN A 1 400 ? 9.997 4.968 -4.486 1.00 74.31 400 ASN A N 1
ATOM 3397 C CA . ASN A 1 400 ? 9.900 6.385 -4.836 1.00 74.31 400 ASN A CA 1
ATOM 3398 C C . ASN A 1 400 ? 11.205 7.131 -4.549 1.00 74.31 400 ASN A C 1
ATOM 3400 O O . ASN A 1 400 ? 11.616 7.969 -5.349 1.00 74.31 400 ASN A O 1
ATOM 3404 N N . PHE A 1 401 ? 11.882 6.809 -3.447 1.00 76.38 401 PHE A N 1
ATOM 3405 C CA . PHE A 1 401 ? 13.190 7.368 -3.121 1.00 76.38 401 PHE A CA 1
ATOM 3406 C C . PHE A 1 401 ? 14.251 6.967 -4.153 1.00 76.38 401 PHE A C 1
ATOM 3408 O O . PHE A 1 401 ? 14.938 7.829 -4.699 1.00 76.38 401 PHE A O 1
ATOM 3415 N N . CYS A 1 402 ? 14.342 5.679 -4.498 1.00 81.12 402 CYS A N 1
ATOM 3416 C CA . CYS A 1 402 ? 15.254 5.203 -5.539 1.00 81.12 402 CYS A CA 1
ATOM 3417 C C . CYS A 1 402 ? 14.964 5.847 -6.900 1.00 81.12 402 CYS A C 1
ATOM 3419 O O . CYS A 1 402 ? 15.891 6.240 -7.603 1.00 81.12 402 CYS A O 1
ATOM 3421 N N . LEU A 1 403 ? 13.687 5.987 -7.256 1.00 78.31 403 LEU A N 1
ATOM 3422 C CA . LEU A 1 403 ? 13.254 6.621 -8.496 1.00 78.31 403 LEU A CA 1
ATOM 3423 C C . LEU A 1 403 ? 13.609 8.116 -8.518 1.00 78.31 403 LEU A C 1
ATOM 3425 O O . LEU A 1 403 ? 14.075 8.629 -9.530 1.00 78.31 403 LEU A O 1
ATOM 3429 N N . THR A 1 404 ? 13.455 8.800 -7.387 1.00 76.81 404 THR A N 1
ATOM 3430 C CA . THR A 1 404 ? 13.841 10.205 -7.212 1.00 76.81 404 THR A CA 1
ATOM 3431 C C . THR A 1 404 ? 15.349 10.392 -7.364 1.00 76.81 404 THR A C 1
ATOM 3433 O O . THR A 1 404 ? 15.790 11.248 -8.127 1.00 76.81 404 THR A O 1
ATOM 3436 N N . LEU A 1 405 ? 16.153 9.550 -6.708 1.00 81.31 405 LEU A N 1
ATOM 3437 C CA . LEU A 1 405 ? 17.608 9.549 -6.878 1.00 81.31 405 LEU A CA 1
ATOM 3438 C C . LEU A 1 405 ? 18.010 9.275 -8.326 1.00 81.31 405 LEU A C 1
ATOM 3440 O O . LEU A 1 405 ? 18.888 9.953 -8.855 1.00 81.31 405 LEU A O 1
ATOM 3444 N N . TYR A 1 406 ? 17.357 8.313 -8.977 1.00 83.12 406 TYR A N 1
ATOM 3445 C CA . TYR A 1 406 ? 17.584 8.023 -10.388 1.00 83.12 406 TYR A CA 1
ATOM 3446 C C . TYR A 1 406 ? 17.329 9.259 -11.260 1.00 83.12 406 TYR A C 1
ATOM 3448 O O . TYR A 1 406 ? 18.183 9.607 -12.072 1.00 83.12 406 TYR A O 1
ATOM 3456 N N . PHE A 1 407 ? 16.223 9.977 -11.039 1.00 78.44 407 PHE A N 1
ATOM 3457 C CA . PHE A 1 407 ? 15.935 11.221 -11.756 1.00 78.44 407 PHE A CA 1
ATOM 3458 C C . PHE A 1 407 ? 16.973 12.315 -11.503 1.00 78.44 407 PHE A C 1
ATOM 3460 O O . PHE A 1 407 ? 17.389 12.983 -12.447 1.00 78.44 407 PHE A O 1
ATOM 3467 N N . TYR A 1 408 ? 17.432 12.491 -10.262 1.00 80.00 408 TYR A N 1
ATOM 3468 C CA . TYR A 1 408 ? 18.487 13.463 -9.969 1.00 80.00 408 TYR A CA 1
ATOM 3469 C C . TYR A 1 408 ? 19.799 13.123 -10.673 1.00 80.00 408 TYR A C 1
ATOM 3471 O O . TYR A 1 408 ? 20.451 14.015 -11.215 1.00 80.00 408 TYR A O 1
ATOM 3479 N N . MET A 1 409 ? 20.170 11.842 -10.708 1.00 83.50 409 MET A N 1
ATOM 3480 C CA . MET A 1 409 ? 21.350 11.388 -11.440 1.00 83.50 409 MET A CA 1
ATOM 3481 C C . MET A 1 409 ? 21.183 11.606 -12.945 1.00 83.50 409 MET A C 1
ATOM 3483 O O . MET A 1 409 ? 22.125 12.057 -13.590 1.00 83.50 409 MET A O 1
ATOM 3487 N N . ASP A 1 410 ? 19.994 11.365 -13.500 1.00 78.75 410 ASP A N 1
ATOM 3488 C CA . ASP A 1 410 ? 19.705 11.616 -14.915 1.00 78.75 410 ASP A CA 1
ATOM 3489 C C . ASP A 1 410 ? 19.869 13.107 -15.263 1.00 78.75 410 ASP A C 1
ATOM 3491 O O . ASP A 1 410 ? 20.664 13.452 -16.141 1.00 78.75 410 ASP A O 1
ATOM 3495 N N . ILE A 1 411 ? 19.253 14.004 -14.481 1.00 77.25 411 ILE A N 1
ATOM 3496 C CA . ILE A 1 411 ? 19.402 15.465 -14.622 1.00 77.25 411 ILE A CA 1
ATOM 3497 C C . ILE A 1 411 ? 20.871 15.885 -14.495 1.00 77.25 411 ILE A C 1
ATOM 3499 O O . ILE A 1 411 ? 21.370 16.659 -15.310 1.00 77.25 411 ILE A O 1
ATOM 3503 N N . TYR A 1 412 ? 21.590 15.365 -13.497 1.00 80.12 412 TYR A N 1
ATOM 3504 C CA . TYR A 1 412 ? 23.004 15.681 -13.306 1.00 80.12 412 TYR A CA 1
ATOM 3505 C C . TYR A 1 412 ? 23.852 15.234 -14.499 1.00 80.12 412 TYR A C 1
ATOM 3507 O O . TYR A 1 412 ? 24.676 16.002 -14.996 1.00 80.12 412 TYR A O 1
ATOM 3515 N N . THR A 1 413 ? 23.647 14.009 -14.995 1.00 80.94 413 THR A N 1
ATOM 3516 C CA . THR A 1 413 ? 24.386 13.507 -16.161 1.00 80.94 413 THR A CA 1
ATOM 3517 C C . THR A 1 413 ? 24.088 14.313 -17.418 1.00 80.94 413 THR A C 1
ATOM 3519 O O . THR A 1 413 ? 24.982 14.477 -18.248 1.00 80.94 413 THR A O 1
ATOM 3522 N N . MET A 1 414 ? 22.873 14.846 -17.545 1.00 75.69 414 MET A N 1
ATOM 3523 C CA . MET A 1 414 ? 22.492 15.746 -18.626 1.00 75.69 414 MET A CA 1
ATOM 3524 C C . MET A 1 414 ? 23.245 17.080 -18.528 1.00 75.69 414 MET A C 1
ATOM 3526 O O . MET A 1 414 ? 24.003 17.411 -19.441 1.00 75.69 414 MET A O 1
ATOM 3530 N N . LEU A 1 415 ? 23.165 17.765 -17.384 1.00 76.56 415 LEU A N 1
ATOM 3531 C CA . LEU A 1 415 ? 23.877 19.029 -17.151 1.00 76.56 415 LEU A CA 1
ATOM 3532 C C . LEU A 1 415 ? 25.400 18.880 -17.313 1.00 76.56 415 LEU A C 1
ATOM 3534 O O . LEU A 1 415 ? 26.074 19.757 -17.853 1.00 76.56 415 LEU A O 1
ATOM 3538 N N . ALA A 1 416 ? 25.962 17.745 -16.888 1.00 80.38 416 ALA A N 1
ATOM 3539 C CA . ALA A 1 416 ? 27.389 17.462 -17.022 1.00 80.38 416 ALA A CA 1
ATOM 3540 C C . ALA A 1 416 ? 27.826 17.201 -18.478 1.00 80.38 416 ALA A C 1
ATOM 3542 O O . ALA A 1 416 ? 28.976 17.482 -18.829 1.00 80.38 416 ALA A O 1
ATOM 3543 N N . LYS A 1 417 ? 26.940 16.657 -19.327 1.00 75.50 417 LYS A N 1
ATOM 3544 C CA . LYS A 1 417 ? 27.216 16.386 -20.751 1.00 75.50 417 LYS A CA 1
ATOM 3545 C C . LYS A 1 417 ? 27.128 17.646 -21.613 1.00 75.50 417 LYS A C 1
ATOM 3547 O O . LYS A 1 417 ? 27.952 17.801 -22.514 1.00 75.50 417 LYS A O 1
ATOM 3552 N N . GLU A 1 418 ? 26.211 18.561 -21.305 1.00 62.78 418 GLU A N 1
ATOM 3553 C CA . GLU A 1 418 ? 26.038 19.819 -22.052 1.00 62.78 418 GLU A CA 1
ATOM 3554 C C . GLU A 1 418 ? 27.273 20.722 -22.023 1.00 62.78 418 GLU A C 1
ATOM 3556 O O . GLU A 1 418 ? 27.540 21.449 -22.976 1.00 62.78 418 GLU A O 1
ATOM 3561 N N . ASN A 1 419 ? 28.105 20.600 -20.988 1.00 60.69 419 ASN A N 1
ATOM 3562 C CA . ASN A 1 419 ? 29.318 21.402 -20.849 1.00 60.69 419 ASN A CA 1
ATOM 3563 C C . ASN A 1 419 ? 30.459 21.012 -21.818 1.00 60.69 419 ASN A C 1
ATOM 3565 O O . ASN A 1 419 ? 31.496 21.672 -21.822 1.00 60.69 419 ASN A O 1
ATOM 3569 N N . LYS A 1 420 ? 30.329 19.928 -22.606 1.00 64.19 420 LYS A N 1
ATOM 3570 C CA . LYS A 1 420 ? 31.429 19.402 -23.449 1.00 64.19 420 LYS A CA 1
ATOM 3571 C C . LYS A 1 420 ? 31.158 19.360 -24.953 1.00 64.19 420 LYS A C 1
ATOM 3573 O O . LYS A 1 420 ? 32.107 19.192 -25.713 1.00 64.19 420 LYS A O 1
ATOM 3578 N N . GLN A 1 421 ? 29.919 19.526 -25.408 1.00 57.38 421 GLN A N 1
ATOM 3579 C CA . GLN A 1 421 ? 29.604 19.567 -26.838 1.00 57.38 421 GLN A CA 1
ATOM 3580 C C . GLN A 1 421 ? 28.278 20.297 -27.045 1.00 57.38 421 GLN A C 1
ATOM 3582 O O . GLN A 1 421 ? 27.298 19.965 -26.385 1.00 57.38 421 GLN A O 1
ATOM 3587 N N . ILE A 1 422 ? 28.245 21.267 -27.969 1.00 61.34 422 ILE A N 1
ATOM 3588 C CA . ILE A 1 422 ? 27.021 21.936 -28.441 1.00 61.34 422 ILE A CA 1
ATOM 3589 C C . ILE A 1 422 ? 26.191 20.884 -29.193 1.00 61.34 422 ILE A C 1
ATOM 3591 O O . ILE A 1 422 ? 26.214 20.793 -30.419 1.00 61.34 422 ILE A O 1
ATOM 3595 N N . GLN A 1 423 ? 25.527 20.000 -28.454 1.00 55.94 423 GLN A N 1
ATOM 3596 C CA . GLN A 1 423 ? 24.554 19.076 -29.006 1.00 55.94 423 GLN A CA 1
ATOM 3597 C C . GLN A 1 423 ? 23.257 19.854 -29.194 1.00 55.94 423 GLN A C 1
ATOM 3599 O O . GLN A 1 423 ? 22.671 20.365 -28.243 1.00 55.94 423 GLN A O 1
ATOM 3604 N N . ILE A 1 424 ? 22.825 19.971 -30.450 1.00 65.31 424 ILE A N 1
ATOM 3605 C CA . ILE A 1 424 ? 21.529 20.543 -30.805 1.00 65.31 424 ILE A CA 1
ATOM 3606 C C . ILE A 1 424 ? 20.463 19.729 -30.068 1.00 65.31 424 ILE A C 1
ATOM 3608 O O . ILE A 1 424 ? 20.358 18.518 -30.277 1.00 65.31 424 ILE A O 1
ATOM 3612 N N . TRP A 1 425 ? 19.689 20.389 -29.204 1.00 69.88 425 TRP A N 1
ATOM 3613 C CA . TRP A 1 425 ? 18.523 19.821 -28.536 1.00 69.88 425 TRP A CA 1
ATOM 3614 C C . TRP A 1 425 ? 17.566 19.253 -29.578 1.00 69.88 425 TRP A C 1
ATOM 3616 O O . TRP A 1 425 ? 16.755 19.967 -30.168 1.00 69.88 425 TRP A O 1
ATOM 3626 N N . THR A 1 426 ? 17.669 17.956 -29.846 1.00 80.50 426 THR A N 1
ATOM 3627 C CA . THR A 1 426 ? 16.710 17.314 -30.736 1.00 80.50 426 THR A CA 1
ATOM 3628 C C . THR A 1 426 ? 15.356 17.295 -30.036 1.00 80.50 426 THR A C 1
ATOM 3630 O O . THR A 1 426 ? 15.260 17.021 -28.838 1.00 80.50 426 THR A O 1
ATOM 3633 N N . PHE A 1 427 ? 14.291 17.559 -30.791 1.00 72.75 427 PHE A N 1
ATOM 3634 C CA . PHE A 1 427 ? 12.909 17.514 -30.303 1.00 72.75 427 PHE A CA 1
ATOM 3635 C C . PHE A 1 427 ? 12.601 16.226 -29.509 1.00 72.75 427 PHE A C 1
ATOM 3637 O O . PHE A 1 427 ? 11.906 16.250 -28.496 1.00 72.75 427 PHE A O 1
ATOM 3644 N N . LYS A 1 428 ? 13.202 15.108 -29.930 1.00 74.81 428 LYS A N 1
ATOM 3645 C CA . LYS A 1 428 ? 13.126 13.791 -29.288 1.00 74.81 428 LYS A CA 1
ATOM 3646 C C . LYS A 1 428 ? 13.690 13.776 -27.861 1.00 74.81 428 LYS A C 1
ATOM 3648 O O . LYS A 1 428 ? 13.059 13.223 -26.963 1.00 74.81 428 LYS A O 1
ATOM 3653 N N . LEU A 1 429 ? 14.852 14.392 -27.648 1.00 74.50 429 LEU A N 1
ATOM 3654 C CA . LEU A 1 429 ? 15.486 14.491 -26.334 1.00 74.50 429 LEU A CA 1
ATOM 3655 C C . LEU A 1 429 ? 14.626 15.341 -25.384 1.00 74.50 429 LEU A C 1
ATOM 3657 O O . LEU A 1 429 ? 14.317 14.921 -24.272 1.00 74.50 429 LEU A O 1
ATOM 3661 N N . PHE A 1 430 ? 14.159 16.494 -25.870 1.00 77.31 430 PHE A N 1
ATOM 3662 C CA . PHE A 1 430 ? 13.291 17.399 -25.115 1.00 77.31 430 PHE A CA 1
ATOM 3663 C C . PHE A 1 430 ? 11.979 16.729 -24.679 1.00 77.31 430 PHE A C 1
ATOM 3665 O O . PHE A 1 430 ? 11.594 16.816 -23.513 1.00 77.31 430 PHE A O 1
ATOM 3672 N N . PHE A 1 431 ? 11.316 16.008 -25.588 1.00 75.31 431 PHE A N 1
ATOM 3673 C CA . PHE A 1 431 ? 10.062 15.318 -25.285 1.00 75.31 431 PHE A CA 1
ATOM 3674 C C . PHE A 1 431 ? 10.233 14.242 -24.203 1.00 75.31 431 PHE A C 1
ATOM 3676 O O . PHE A 1 431 ? 9.399 14.124 -23.304 1.00 75.31 431 PHE A O 1
ATOM 3683 N N . ASN A 1 432 ? 11.338 13.495 -24.240 1.00 74.50 432 ASN A N 1
ATOM 3684 C CA . ASN A 1 432 ? 11.648 12.514 -23.206 1.00 74.50 432 ASN A CA 1
ATOM 3685 C C . ASN A 1 432 ? 11.859 13.150 -21.840 1.00 74.50 432 ASN A C 1
ATOM 3687 O O . ASN A 1 432 ? 11.355 12.628 -20.850 1.00 74.50 432 ASN A O 1
ATOM 3691 N N . TYR A 1 433 ? 12.560 14.279 -21.777 1.00 78.44 433 TYR A N 1
ATOM 3692 C CA . TYR A 1 433 ? 12.749 14.971 -20.508 1.00 78.44 433 TYR A CA 1
ATOM 3693 C C . TYR A 1 433 ? 11.444 15.524 -19.962 1.00 78.44 433 TYR A C 1
ATOM 3695 O O . TYR A 1 433 ? 11.171 15.339 -18.781 1.00 78.44 433 TYR A O 1
ATOM 3703 N N . LEU A 1 434 ? 10.597 16.116 -20.807 1.00 76.00 434 LEU A N 1
ATOM 3704 C CA . LEU A 1 434 ? 9.263 16.537 -20.382 1.00 76.00 434 LEU A CA 1
ATOM 3705 C C . LEU A 1 434 ? 8.450 15.363 -19.828 1.00 76.00 434 LEU A C 1
ATOM 3707 O O . LEU A 1 434 ? 7.807 15.491 -18.788 1.00 76.00 434 LEU A O 1
ATOM 3711 N N . TYR A 1 435 ? 8.511 14.205 -20.483 1.00 79.62 435 TYR A N 1
ATOM 3712 C CA . TYR A 1 435 ? 7.833 12.996 -20.031 1.00 79.62 435 TYR A CA 1
ATOM 3713 C C . TYR A 1 435 ? 8.369 12.491 -18.687 1.00 79.62 435 TYR A C 1
ATOM 3715 O O . TYR A 1 435 ? 7.592 12.300 -17.749 1.00 79.62 435 TYR A O 1
ATOM 3723 N N . SER A 1 436 ? 9.686 12.331 -18.576 1.00 77.94 436 SER A N 1
ATOM 3724 C CA . SER A 1 436 ? 10.399 11.964 -17.350 1.00 77.94 436 SER A CA 1
ATOM 3725 C C . SER A 1 436 ? 10.059 12.908 -16.195 1.00 77.94 436 SER A C 1
ATOM 3727 O O . SER A 1 436 ? 9.658 12.465 -15.120 1.00 77.94 436 SER A O 1
ATOM 3729 N N . PHE A 1 437 ? 10.112 14.215 -16.445 1.00 77.44 437 PHE A N 1
ATOM 3730 C CA . PHE A 1 437 ? 9.813 15.249 -15.462 1.00 77.44 437 PHE A CA 1
ATOM 3731 C C . PHE A 1 437 ? 8.336 15.246 -15.051 1.00 77.44 437 PHE A C 1
ATOM 3733 O O . PHE A 1 437 ? 8.024 15.341 -13.866 1.00 77.44 437 PHE A O 1
ATOM 3740 N N . SER A 1 438 ? 7.412 15.057 -15.999 1.00 77.81 438 SER A N 1
ATOM 3741 C CA . SER A 1 438 ? 5.980 14.952 -15.695 1.00 77.81 438 SER A CA 1
ATOM 3742 C C . SER A 1 438 ? 5.657 13.736 -14.819 1.00 77.81 438 SER A C 1
ATOM 3744 O O . SER A 1 438 ? 4.866 13.847 -13.882 1.00 77.81 438 SER A O 1
ATOM 3746 N N . LEU A 1 439 ? 6.313 12.596 -15.070 1.00 78.25 439 LEU A N 1
ATOM 3747 C CA . LEU A 1 439 ? 6.174 11.390 -14.256 1.00 78.25 439 LEU A CA 1
ATOM 3748 C C . LEU A 1 439 ? 6.740 11.613 -12.850 1.00 78.25 439 LEU A C 1
ATOM 3750 O O . LEU A 1 439 ? 6.098 11.258 -11.863 1.00 78.25 439 LEU A O 1
ATOM 3754 N N . PHE A 1 440 ? 7.911 12.245 -12.757 1.00 81.00 440 PHE A N 1
ATOM 3755 C CA . PHE A 1 440 ? 8.528 12.597 -11.483 1.00 81.00 440 PHE A CA 1
ATOM 3756 C C . PHE A 1 440 ? 7.634 13.519 -10.643 1.00 81.00 440 PHE A C 1
ATOM 3758 O O . PHE A 1 440 ? 7.407 13.243 -9.463 1.00 81.00 440 PHE A O 1
ATOM 3765 N N . ILE A 1 441 ? 7.068 14.570 -11.249 1.00 78.75 441 ILE A N 1
ATOM 3766 C CA . ILE A 1 441 ? 6.119 15.470 -10.579 1.00 78.75 441 ILE A CA 1
ATOM 3767 C C . ILE A 1 441 ? 4.899 14.691 -10.090 1.00 78.75 441 ILE A C 1
ATOM 3769 O O . ILE A 1 441 ? 4.481 14.879 -8.947 1.00 78.75 441 ILE A O 1
ATOM 3773 N N . LEU A 1 442 ? 4.331 13.815 -10.923 1.00 80.62 442 LEU A N 1
ATOM 3774 C CA . LEU A 1 442 ? 3.159 13.017 -10.566 1.00 80.62 442 LEU A CA 1
ATOM 3775 C C . LEU A 1 442 ? 3.436 12.135 -9.339 1.00 80.62 442 LEU A C 1
ATOM 3777 O O . LEU A 1 442 ? 2.663 12.157 -8.381 1.00 80.62 442 LEU A O 1
ATOM 3781 N N . ILE A 1 443 ? 4.550 11.399 -9.348 1.00 79.81 443 ILE A N 1
ATOM 3782 C CA . ILE A 1 443 ? 4.945 10.488 -8.263 1.00 79.81 443 ILE A CA 1
ATOM 3783 C C . ILE A 1 443 ? 5.260 11.265 -6.981 1.00 79.81 443 ILE A C 1
ATOM 3785 O O . ILE A 1 443 ? 4.792 10.893 -5.904 1.00 79.81 443 ILE A O 1
ATOM 3789 N N . SER A 1 444 ? 5.978 12.382 -7.094 1.00 80.88 444 SER A N 1
ATOM 3790 C CA . SER A 1 444 ? 6.299 13.248 -5.953 1.00 80.88 444 SER A CA 1
ATOM 3791 C C . SER A 1 444 ? 5.039 13.861 -5.342 1.00 80.88 444 SER A C 1
ATOM 3793 O O . SER A 1 444 ? 4.847 13.827 -4.128 1.00 80.88 444 SER A O 1
ATOM 3795 N N . THR A 1 445 ? 4.124 14.356 -6.180 1.00 82.50 445 THR A N 1
ATOM 3796 C CA . THR A 1 445 ? 2.832 14.902 -5.738 1.00 82.50 445 THR A CA 1
ATOM 3797 C C . THR A 1 445 ? 2.008 13.832 -5.029 1.00 82.50 445 THR A C 1
ATOM 3799 O O . THR A 1 445 ? 1.439 14.085 -3.969 1.00 82.50 445 THR A O 1
ATOM 3802 N N . PHE A 1 446 ? 1.975 12.616 -5.579 1.00 80.44 446 PHE A N 1
ATOM 3803 C CA . PHE A 1 446 ? 1.286 11.488 -4.967 1.00 80.44 446 PHE A CA 1
ATOM 3804 C C . PHE A 1 446 ? 1.848 11.161 -3.577 1.00 80.44 446 PHE A C 1
ATOM 3806 O O . PHE A 1 446 ? 1.085 11.031 -2.618 1.00 80.44 446 PHE A O 1
ATOM 3813 N N . PHE A 1 447 ? 3.175 11.096 -3.449 1.00 80.12 447 PHE A N 1
ATOM 3814 C CA . PHE A 1 447 ? 3.852 10.865 -2.176 1.00 80.12 447 PHE A CA 1
ATOM 3815 C C . PHE A 1 447 ? 3.529 11.953 -1.137 1.00 80.12 447 PHE A C 1
ATOM 3817 O O . PHE A 1 447 ? 3.162 11.633 -0.004 1.00 80.12 447 PHE A O 1
ATOM 3824 N N . LEU A 1 448 ? 3.576 13.230 -1.529 1.00 80.69 448 LEU A N 1
ATOM 3825 C CA . LEU A 1 448 ? 3.249 14.354 -0.647 1.00 80.69 448 LEU A CA 1
ATOM 3826 C C . LEU A 1 448 ? 1.790 14.323 -0.176 1.00 80.69 448 LEU A C 1
ATOM 3828 O O . LEU A 1 448 ? 1.526 14.517 1.011 1.00 80.69 448 LEU A O 1
ATOM 3832 N N . ILE A 1 449 ? 0.841 14.029 -1.074 1.00 82.25 449 ILE A N 1
ATOM 3833 C CA . ILE A 1 449 ? -0.582 13.877 -0.724 1.00 82.25 449 ILE A CA 1
ATOM 3834 C C . ILE A 1 449 ? -0.759 12.762 0.304 1.00 82.25 449 ILE A C 1
ATOM 3836 O O . ILE A 1 449 ? -1.511 12.910 1.269 1.00 82.25 449 ILE A O 1
ATOM 3840 N N . LEU A 1 450 ? -0.069 11.644 0.104 1.00 79.75 450 LEU A N 1
ATOM 3841 C CA . LEU A 1 450 ? -0.179 10.488 0.972 1.00 79.75 450 LEU A CA 1
ATOM 3842 C C . LEU A 1 450 ? 0.343 10.779 2.378 1.00 79.75 450 LEU A C 1
ATOM 3844 O O . LEU A 1 450 ? -0.334 10.485 3.364 1.00 79.75 450 LEU A O 1
ATOM 3848 N N . ASN A 1 451 ? 1.503 11.427 2.461 1.00 79.56 451 ASN A N 1
ATOM 3849 C CA . ASN A 1 451 ? 2.067 11.867 3.727 1.00 79.56 451 ASN A CA 1
ATOM 3850 C C . ASN A 1 451 ? 1.146 12.877 4.432 1.00 79.56 451 ASN A C 1
ATOM 3852 O O . ASN A 1 451 ? 0.841 12.731 5.615 1.00 79.56 451 ASN A O 1
ATOM 3856 N N . TYR A 1 452 ? 0.610 13.848 3.690 1.00 84.56 452 TYR A N 1
ATOM 3857 C CA . TYR A 1 452 ? -0.345 14.820 4.219 1.00 84.56 452 TYR A CA 1
ATOM 3858 C C . TYR A 1 452 ? -1.598 14.151 4.813 1.00 84.56 452 TYR A C 1
ATOM 3860 O O . TYR A 1 452 ? -2.021 14.497 5.917 1.00 84.56 452 TYR A O 1
ATOM 3868 N N . ILE A 1 453 ? -2.165 13.142 4.139 1.00 81.31 453 ILE A N 1
ATOM 3869 C CA . ILE A 1 453 ? -3.308 12.369 4.659 1.00 81.31 453 ILE A CA 1
ATOM 3870 C C . ILE A 1 453 ? -2.937 11.654 5.966 1.00 81.31 453 ILE A C 1
ATOM 3872 O O . ILE A 1 453 ? -3.701 11.715 6.933 1.00 81.31 453 ILE A O 1
ATOM 3876 N N . CYS A 1 454 ? -1.765 11.015 6.025 1.00 79.88 454 CYS A N 1
ATOM 3877 C CA . CYS A 1 454 ? -1.275 10.361 7.241 1.00 79.88 454 CYS A CA 1
ATOM 3878 C C . CYS A 1 454 ? -1.129 11.353 8.404 1.00 79.88 454 CYS A C 1
ATOM 3880 O O . CYS A 1 454 ? -1.586 11.072 9.514 1.00 79.88 454 CYS A O 1
ATOM 3882 N N . GLN A 1 455 ? -0.565 12.537 8.149 1.00 79.81 455 GLN A N 1
ATOM 3883 C CA . GLN A 1 455 ? -0.421 13.593 9.152 1.00 79.81 455 GLN A CA 1
ATOM 3884 C C . GLN A 1 455 ? -1.773 14.102 9.669 1.00 79.81 455 GLN A C 1
ATOM 3886 O O . GLN A 1 455 ? -1.923 14.321 10.873 1.00 79.81 455 GLN A O 1
ATOM 3891 N N . ILE A 1 456 ? -2.775 14.260 8.793 1.00 83.62 456 ILE A N 1
ATOM 3892 C CA . ILE A 1 456 ? -4.132 14.641 9.215 1.00 83.62 456 ILE A CA 1
ATOM 3893 C C . ILE A 1 456 ? -4.709 13.584 10.156 1.00 83.62 456 ILE A C 1
ATOM 3895 O O . ILE A 1 456 ? -5.228 13.930 11.216 1.00 83.62 456 ILE A O 1
ATOM 3899 N N . ILE A 1 457 ? -4.619 12.302 9.794 1.00 78.00 457 ILE A N 1
ATOM 3900 C CA . ILE A 1 457 ? -5.147 11.205 10.618 1.00 78.00 457 ILE A CA 1
ATOM 3901 C C . ILE A 1 457 ? -4.476 11.196 11.982 1.00 78.00 457 ILE A C 1
ATOM 3903 O O . ILE A 1 457 ? -5.167 11.138 12.996 1.00 78.00 457 ILE A O 1
ATOM 3907 N N . TYR A 1 458 ? -3.151 11.318 12.010 1.00 79.88 458 TYR A N 1
ATOM 3908 C CA . TYR A 1 458 ? -2.387 11.385 13.248 1.00 79.88 458 TYR A CA 1
ATOM 3909 C C . TYR A 1 458 ? -2.861 12.526 14.155 1.00 79.88 458 TYR A C 1
ATOM 3911 O O . TYR A 1 458 ? -3.165 12.303 15.327 1.00 79.88 458 TYR A O 1
ATOM 3919 N N . ARG A 1 459 ? -3.007 13.738 13.601 1.00 83.25 459 ARG A N 1
ATOM 3920 C CA . ARG A 1 459 ? -3.511 14.898 14.348 1.00 83.25 459 ARG A CA 1
ATOM 3921 C C . ARG A 1 459 ? -4.916 14.644 14.896 1.00 83.25 459 ARG A C 1
ATOM 3923 O O . ARG A 1 459 ? -5.159 14.911 16.067 1.00 83.25 459 ARG A O 1
ATOM 3930 N N . LYS A 1 460 ? -5.815 14.084 14.081 1.00 81.50 460 LYS A N 1
ATOM 3931 C CA . LYS A 1 460 ? -7.202 13.799 14.480 1.00 81.50 460 LYS A CA 1
ATOM 3932 C C . LYS A 1 460 ? -7.311 12.742 15.572 1.00 81.50 460 LYS A C 1
ATOM 3934 O O . LYS A 1 460 ? -8.111 12.923 16.484 1.00 81.50 460 LYS A O 1
ATOM 3939 N N . VAL A 1 461 ? -6.495 11.691 15.524 1.00 77.44 461 VAL A N 1
ATOM 3940 C CA . VAL A 1 461 ? -6.444 10.683 16.593 1.00 77.44 461 VAL A CA 1
ATOM 3941 C C . VAL A 1 461 ? -5.934 11.305 17.897 1.00 77.44 461 VAL A C 1
ATOM 3943 O O . VAL A 1 461 ? -6.535 11.090 18.948 1.00 77.44 461 VAL A O 1
ATOM 3946 N N . ASN A 1 462 ? -4.884 12.130 17.839 1.00 78.56 462 ASN A N 1
ATOM 3947 C CA . ASN A 1 462 ? -4.353 12.809 19.025 1.00 78.56 462 ASN A CA 1
ATOM 3948 C C . ASN A 1 462 ? -5.345 13.818 19.626 1.00 78.56 462 ASN A C 1
ATOM 3950 O O . ASN A 1 462 ? -5.446 13.917 20.847 1.00 78.56 462 ASN A O 1
ATOM 3954 N N . GLU A 1 463 ? -6.110 14.530 18.790 1.00 85.06 463 GLU A N 1
ATOM 3955 C CA . GLU A 1 463 ? -7.228 15.369 19.242 1.00 85.06 463 GLU A CA 1
ATOM 3956 C C . GLU A 1 463 ? -8.258 14.537 20.025 1.00 85.06 463 GLU A C 1
ATOM 3958 O O . GLU A 1 463 ? -8.682 14.959 21.101 1.00 85.06 463 GLU A O 1
ATOM 3963 N N . THR A 1 464 ? -8.612 13.332 19.550 1.00 78.62 464 THR A N 1
ATOM 3964 C CA . THR A 1 464 ? -9.550 12.454 20.269 1.00 78.62 464 THR A CA 1
ATOM 3965 C C . THR A 1 464 ? -9.014 12.049 21.636 1.00 78.62 464 THR A C 1
ATOM 3967 O O . THR A 1 464 ? -9.732 12.137 22.630 1.00 78.62 464 THR A O 1
ATOM 3970 N N . VAL A 1 465 ? -7.746 11.629 21.696 1.00 77.88 465 VAL A N 1
ATOM 3971 C CA . VAL A 1 465 ? -7.087 11.219 22.946 1.00 77.88 465 VAL A CA 1
ATOM 3972 C C . VAL A 1 465 ? -7.059 12.377 23.943 1.00 77.88 465 VAL A C 1
ATOM 3974 O O . VAL A 1 465 ? -7.378 12.185 25.113 1.00 77.88 465 VAL A O 1
ATOM 3977 N N . ALA A 1 466 ? -6.766 13.597 23.485 1.00 85.69 466 ALA A N 1
ATOM 3978 C CA . ALA A 1 466 ? -6.767 14.780 24.339 1.00 85.69 466 ALA A CA 1
ATOM 3979 C C . ALA A 1 466 ? -8.163 15.103 24.909 1.00 85.69 466 ALA A C 1
ATOM 3981 O O . ALA A 1 466 ? -8.273 15.472 26.079 1.00 85.69 466 ALA A O 1
ATOM 3982 N N . ILE A 1 467 ? -9.231 14.955 24.114 1.00 82.69 467 ILE A N 1
ATOM 3983 C CA . ILE A 1 467 ? -10.614 15.150 24.587 1.00 82.69 467 ILE A CA 1
ATOM 3984 C C . ILE A 1 467 ? -11.003 14.049 25.585 1.00 82.69 467 ILE A C 1
ATOM 3986 O O . ILE A 1 467 ? -11.571 14.351 26.633 1.00 82.69 467 ILE A O 1
ATOM 3990 N N . LEU A 1 468 ? -10.653 12.790 25.303 1.00 78.44 468 LEU A N 1
ATOM 3991 C CA . LEU A 1 468 ? -10.915 11.659 26.199 1.00 78.44 468 LEU A CA 1
ATOM 3992 C C . LEU A 1 468 ? -10.187 11.802 27.538 1.00 78.44 468 LEU A C 1
ATOM 3994 O O . LEU A 1 468 ? -10.794 11.566 28.578 1.00 78.44 468 LEU A O 1
ATOM 3998 N N . TYR A 1 469 ? -8.929 12.247 27.526 1.00 81.50 469 TYR A N 1
ATOM 3999 C CA . TYR A 1 469 ? -8.161 12.512 28.743 1.00 81.50 469 TYR A CA 1
ATOM 4000 C C . TYR A 1 469 ? -8.774 13.645 29.578 1.00 81.50 469 TYR A C 1
ATOM 4002 O O . TYR A 1 469 ? -8.847 13.569 30.805 1.00 81.50 469 TYR A O 1
ATOM 4010 N N . LYS A 1 470 ? -9.271 14.704 28.922 1.00 84.56 470 LYS A N 1
ATOM 4011 C CA . LYS A 1 470 ? -10.023 15.754 29.620 1.00 84.56 470 LYS A CA 1
ATOM 4012 C C . LYS A 1 470 ? -11.279 15.176 30.263 1.00 84.56 470 LYS A C 1
ATOM 4014 O O . LYS A 1 470 ? -11.460 15.396 31.451 1.00 84.56 470 LYS A O 1
ATOM 4019 N N . LEU A 1 471 ? -12.072 14.395 29.521 1.00 77.25 471 LEU A N 1
ATOM 4020 C CA . LEU A 1 471 ? -13.295 13.739 30.009 1.00 77.25 471 LEU A CA 1
ATOM 4021 C C . LEU A 1 471 ? -13.042 12.750 31.161 1.00 77.25 471 LEU A C 1
ATOM 4023 O O . LEU A 1 471 ? -13.848 12.681 32.089 1.00 77.25 471 LEU A O 1
ATOM 4027 N N . SER A 1 472 ? -11.942 11.990 31.138 1.00 75.62 472 SER A N 1
ATOM 4028 C CA . SER A 1 472 ? -11.624 11.024 32.201 1.00 75.62 472 SER A CA 1
ATOM 4029 C C . SER A 1 472 ? -11.305 11.700 33.531 1.00 75.62 472 SER A C 1
ATOM 4031 O O . SER A 1 472 ? -11.656 11.171 34.584 1.00 75.62 472 SER A O 1
ATOM 4033 N N . ASN A 1 473 ? -10.701 12.891 33.495 1.00 78.62 473 ASN A N 1
ATOM 4034 C CA . ASN A 1 473 ? -10.381 13.666 34.695 1.00 78.62 473 ASN A CA 1
ATOM 4035 C C . ASN A 1 473 ? -11.620 14.279 35.367 1.00 78.62 473 ASN A C 1
ATOM 4037 O O . ASN A 1 473 ? -11.545 14.742 36.502 1.00 78.62 473 ASN A O 1
ATOM 4041 N N . CYS A 1 474 ? -12.782 14.248 34.713 1.00 72.06 474 CYS A N 1
ATOM 4042 C CA . CYS A 1 474 ? -14.032 14.824 35.210 1.00 72.06 474 CYS A CA 1
ATOM 4043 C C . CYS A 1 474 ? -14.768 13.944 36.241 1.00 72.06 474 CYS A C 1
ATOM 4045 O O . CYS A 1 474 ? -15.980 14.076 36.394 1.00 72.06 474 CYS A O 1
ATOM 4047 N N . ASN A 1 475 ? -14.071 13.035 36.937 1.00 61.41 475 ASN A N 1
ATOM 4048 C CA . ASN A 1 475 ? -14.640 12.101 37.924 1.00 61.41 475 ASN A CA 1
ATOM 4049 C C . ASN A 1 475 ? -15.748 11.165 37.383 1.00 61.41 475 ASN A C 1
ATOM 4051 O O . ASN A 1 475 ? -16.573 10.668 38.151 1.00 61.41 475 ASN A O 1
ATOM 4055 N N . LEU A 1 476 ? -15.788 10.890 36.071 1.00 60.53 476 LEU A N 1
ATOM 4056 C CA . LEU A 1 476 ? -16.969 10.256 35.468 1.00 60.53 476 LEU A CA 1
ATOM 4057 C C . LEU A 1 476 ? -17.154 8.763 35.815 1.00 60.53 476 LEU A C 1
ATOM 4059 O O . LEU A 1 476 ? -18.289 8.292 35.816 1.00 60.53 476 LEU A O 1
ATOM 4063 N N . ASN A 1 477 ? -16.084 8.023 36.122 1.00 65.88 477 ASN A N 1
ATOM 4064 C CA . ASN A 1 477 ? -16.079 6.709 36.788 1.00 65.88 477 ASN A CA 1
ATOM 4065 C C . ASN A 1 477 ? -14.616 6.236 36.919 1.00 65.88 477 ASN A C 1
ATOM 4067 O O . ASN A 1 477 ? -13.836 6.447 35.986 1.00 65.88 477 ASN A O 1
ATOM 4071 N N . LYS A 1 478 ? -14.243 5.538 38.000 1.00 79.31 478 LYS A N 1
ATOM 4072 C CA . LYS A 1 478 ? -12.881 4.983 38.165 1.00 79.31 478 LYS A CA 1
ATOM 4073 C C . LYS A 1 478 ? -12.535 3.981 37.051 1.00 79.31 478 LYS A C 1
ATOM 4075 O O . LYS A 1 478 ? -11.422 4.006 36.532 1.00 79.31 478 LYS A O 1
ATOM 4080 N N . ASP A 1 479 ? -13.525 3.207 36.605 1.00 77.38 479 ASP A N 1
ATOM 4081 C CA . ASP A 1 479 ? -13.372 2.224 35.523 1.00 77.38 479 ASP A CA 1
ATOM 4082 C C . ASP A 1 479 ? -13.046 2.872 34.169 1.00 77.38 479 ASP A C 1
ATOM 4084 O O . ASP A 1 479 ? -12.283 2.324 33.376 1.00 77.38 479 ASP A O 1
ATOM 4088 N N . LEU A 1 480 ? -13.611 4.055 33.890 1.00 70.06 480 LEU A N 1
ATOM 4089 C CA . LEU A 1 480 ? -13.361 4.766 32.632 1.00 70.06 480 LEU A CA 1
ATOM 4090 C C . LEU A 1 480 ? -11.924 5.294 32.599 1.00 70.06 480 LEU A C 1
ATOM 4092 O O . LEU A 1 480 ? -11.244 5.191 31.584 1.00 70.06 480 LEU A O 1
ATOM 4096 N N . HIS A 1 481 ? -11.453 5.816 33.731 1.00 74.88 481 HIS A N 1
ATOM 4097 C CA . HIS A 1 481 ? -10.084 6.290 33.890 1.00 74.88 481 HIS A CA 1
ATOM 4098 C C . HIS A 1 481 ? -9.065 5.148 33.737 1.00 74.88 481 HIS A C 1
ATOM 4100 O O . HIS A 1 481 ? -8.049 5.314 33.068 1.00 74.88 481 HIS A O 1
ATOM 4106 N N . GLU A 1 482 ? -9.341 3.963 34.292 1.00 79.69 482 GLU A N 1
ATOM 4107 C CA . GLU A 1 482 ? -8.474 2.790 34.122 1.00 79.69 482 GLU A CA 1
ATOM 4108 C C . GLU A 1 482 ? -8.455 2.284 32.671 1.00 79.69 482 GLU A C 1
ATOM 4110 O O . GLU A 1 482 ? -7.391 1.954 32.144 1.00 79.69 482 GLU A O 1
ATOM 4115 N N . GLN A 1 483 ? -9.602 2.302 31.981 1.00 71.81 483 GLN A N 1
ATOM 4116 C CA . GLN A 1 483 ? -9.647 1.998 30.551 1.00 71.81 483 GLN A CA 1
ATOM 4117 C C . GLN A 1 483 ? -8.829 3.004 29.739 1.00 71.81 483 GLN A C 1
ATOM 4119 O O . GLN A 1 483 ? -7.978 2.576 28.965 1.00 71.81 483 GLN A O 1
ATOM 4124 N N . VAL A 1 484 ? -9.026 4.313 29.941 1.00 69.19 484 VAL A N 1
ATOM 4125 C CA . VAL A 1 484 ? -8.285 5.384 29.243 1.00 69.19 484 VAL A CA 1
ATOM 4126 C C . VAL A 1 484 ? -6.779 5.307 29.516 1.00 69.19 484 VAL A C 1
ATOM 4128 O O . VAL A 1 484 ? -5.988 5.441 28.588 1.00 69.19 484 VAL A O 1
ATOM 4131 N N . ASN A 1 485 ? -6.352 4.985 30.736 1.00 72.25 485 ASN A N 1
ATOM 4132 C CA . ASN A 1 485 ? -4.928 4.796 31.022 1.00 72.25 485 ASN A CA 1
ATOM 4133 C C . ASN A 1 485 ? -4.357 3.526 30.375 1.00 72.25 485 ASN A C 1
ATOM 4135 O O . ASN A 1 485 ? -3.213 3.527 29.926 1.00 72.25 485 ASN A O 1
ATOM 4139 N N . ASN A 1 486 ? -5.154 2.462 30.240 1.00 68.69 486 ASN A N 1
ATOM 4140 C CA . ASN A 1 486 ? -4.770 1.296 29.439 1.00 68.69 486 ASN A CA 1
ATOM 4141 C C . ASN A 1 486 ? -4.723 1.598 27.929 1.00 68.69 486 ASN A C 1
ATOM 4143 O O . ASN A 1 486 ? -4.021 0.896 27.193 1.00 68.69 486 ASN A O 1
ATOM 4147 N N . TYR A 1 487 ? -5.410 2.645 27.451 1.00 62.00 487 TYR A N 1
ATOM 4148 C CA . TYR A 1 487 ? -5.275 3.099 26.064 1.00 62.00 487 TYR A CA 1
ATOM 4149 C C . TYR A 1 487 ? -3.898 3.676 25.768 1.00 62.00 487 TYR A C 1
ATOM 4151 O O . TYR A 1 487 ? -3.452 3.497 24.642 1.00 62.00 487 TYR A O 1
ATOM 4159 N N . ASP A 1 488 ? -3.189 4.263 26.738 1.00 53.56 488 ASP A N 1
ATOM 4160 C CA . ASP A 1 488 ? -1.892 4.939 26.535 1.00 53.56 488 ASP A CA 1
ATOM 4161 C C . ASP A 1 488 ? -0.772 3.997 26.012 1.00 53.56 488 ASP A C 1
ATOM 4163 O O . ASP A 1 488 ? 0.289 4.404 25.536 1.00 53.56 488 ASP A O 1
ATOM 4167 N N . VAL A 1 489 ? -1.058 2.692 25.943 1.00 49.25 489 VAL A N 1
ATOM 4168 C CA . VAL A 1 489 ? -0.282 1.674 25.214 1.00 49.25 489 VAL A CA 1
ATOM 4169 C C . VAL A 1 489 ? -0.423 1.802 23.671 1.00 49.25 489 VAL A C 1
ATOM 4171 O O . VAL A 1 489 ? 0.228 1.082 22.911 1.00 49.25 489 VAL A O 1
ATOM 4174 N N . THR A 1 490 ? -1.181 2.779 23.144 1.00 49.09 490 THR A N 1
ATOM 4175 C CA . THR A 1 490 ? -1.277 3.164 21.711 1.00 49.09 490 THR A CA 1
ATOM 4176 C C . THR A 1 490 ? -0.002 3.762 21.093 1.00 49.09 490 THR A C 1
ATOM 4178 O O . THR A 1 490 ? -0.047 4.296 19.987 1.00 49.09 490 THR A O 1
ATOM 4181 N N . ARG A 1 491 ? 1.166 3.581 21.713 1.00 52.44 491 ARG A N 1
ATOM 4182 C CA . ARG A 1 491 ? 2.497 3.969 21.205 1.00 52.44 491 ARG A CA 1
ATOM 4183 C C . ARG A 1 491 ? 2.840 3.420 19.802 1.00 52.44 491 ARG A C 1
ATOM 4185 O O . ARG A 1 491 ? 3.737 3.925 19.133 1.00 52.44 491 ARG A O 1
ATOM 4192 N N . ASN A 1 492 ? 2.107 2.415 19.313 1.00 48.91 492 ASN A N 1
ATOM 4193 C CA . ASN A 1 492 ? 2.330 1.807 17.995 1.00 48.91 492 ASN A CA 1
ATOM 4194 C C . ASN A 1 492 ? 1.834 2.644 16.800 1.00 48.91 492 ASN A C 1
ATOM 4196 O O . ASN A 1 492 ? 2.355 2.457 15.702 1.00 48.91 492 ASN A O 1
ATOM 4200 N N . LEU A 1 493 ? 0.870 3.561 16.969 1.00 49.12 493 LEU A N 1
ATOM 4201 C CA . LEU A 1 493 ? 0.469 4.457 15.866 1.00 49.12 493 LEU A CA 1
ATOM 4202 C C . LEU A 1 493 ? 1.532 5.548 15.628 1.00 49.12 493 LEU A C 1
ATOM 4204 O O . LEU A 1 493 ? 1.781 5.959 14.494 1.00 49.12 493 LEU A O 1
ATOM 4208 N N . THR A 1 494 ? 2.208 5.949 16.705 1.00 52.34 494 THR A N 1
ATOM 4209 C CA . THR A 1 494 ? 3.294 6.930 16.724 1.00 52.34 494 THR A CA 1
ATOM 4210 C C . THR A 1 494 ? 4.503 6.444 15.930 1.00 52.34 494 THR A C 1
ATOM 4212 O O . THR A 1 494 ? 5.093 7.227 15.202 1.00 52.34 494 THR A O 1
ATOM 4215 N N . ILE A 1 495 ? 4.836 5.149 15.984 1.00 50.97 495 ILE A N 1
ATOM 4216 C CA . ILE A 1 495 ? 6.008 4.590 15.287 1.00 50.97 495 ILE A CA 1
ATOM 4217 C C . ILE A 1 495 ? 5.889 4.731 13.762 1.00 50.97 495 ILE A C 1
ATOM 4219 O O . ILE A 1 495 ? 6.866 5.086 13.116 1.00 50.97 495 ILE A O 1
ATOM 4223 N N . LEU A 1 496 ? 4.705 4.525 13.175 1.00 47.88 496 LEU A N 1
ATOM 4224 C CA . LEU A 1 496 ? 4.524 4.673 11.725 1.00 47.88 496 LEU A CA 1
ATOM 4225 C C . LEU A 1 496 ? 4.612 6.143 11.285 1.00 47.88 496 LEU A C 1
ATOM 4227 O O . LEU A 1 496 ? 5.245 6.446 10.279 1.00 47.88 496 LEU A O 1
ATOM 4231 N N . CYS A 1 497 ? 4.018 7.057 12.059 1.00 50.41 497 CYS A N 1
ATOM 4232 C CA . CYS A 1 497 ? 4.097 8.493 11.780 1.00 50.41 497 CYS A CA 1
ATOM 4233 C C . CYS A 1 497 ? 5.513 9.035 11.993 1.00 50.41 497 CYS A C 1
ATOM 4235 O O . CYS A 1 497 ? 5.954 9.871 11.220 1.00 50.41 497 CYS A O 1
ATOM 4237 N N . VAL A 1 498 ? 6.245 8.527 12.987 1.00 49.28 498 VAL A N 1
ATOM 4238 C CA . VAL A 1 498 ? 7.649 8.878 13.237 1.00 49.28 498 VAL A CA 1
ATOM 4239 C C . VAL A 1 498 ? 8.562 8.318 12.148 1.00 49.28 498 VAL A C 1
ATOM 4241 O O . VAL A 1 498 ? 9.455 9.031 11.722 1.00 49.28 498 VAL A O 1
ATOM 4244 N N . ILE A 1 499 ? 8.327 7.107 11.628 1.00 51.50 499 ILE A N 1
ATOM 4245 C CA . ILE A 1 499 ? 9.079 6.587 10.469 1.00 51.50 499 ILE A CA 1
ATOM 4246 C C . ILE A 1 499 ? 8.787 7.432 9.218 1.00 51.50 499 ILE A C 1
ATOM 4248 O O . ILE A 1 499 ? 9.714 7.800 8.506 1.00 51.50 499 ILE A O 1
ATOM 4252 N N . LEU A 1 500 ? 7.523 7.796 8.974 1.00 48.19 500 LEU A N 1
ATOM 4253 C CA . LEU A 1 500 ? 7.135 8.668 7.856 1.00 48.19 500 LEU A CA 1
ATOM 4254 C C . LEU A 1 500 ? 7.697 10.097 7.981 1.00 48.19 500 LEU A C 1
ATOM 4256 O O . LEU A 1 500 ? 8.059 10.694 6.972 1.00 48.19 500 LEU A O 1
ATOM 4260 N N . LEU A 1 501 ? 7.788 10.640 9.200 1.00 46.75 501 LEU A N 1
ATOM 4261 C CA . LEU A 1 501 ? 8.372 11.957 9.480 1.00 46.75 501 LEU A CA 1
ATOM 4262 C C . LEU A 1 501 ? 9.907 11.937 9.427 1.00 46.75 501 LEU A C 1
ATOM 4264 O O . LEU A 1 501 ? 10.496 12.846 8.857 1.00 46.75 501 LEU A O 1
ATOM 4268 N N . ALA A 1 502 ? 10.556 10.888 9.939 1.00 45.31 502 ALA A N 1
ATOM 4269 C CA . ALA A 1 502 ? 12.015 10.753 9.929 1.00 45.31 502 ALA A CA 1
ATOM 4270 C C . ALA A 1 502 ? 12.592 10.616 8.509 1.00 45.31 502 ALA A C 1
ATOM 4272 O O . ALA A 1 502 ? 13.712 11.044 8.265 1.00 45.31 502 ALA A O 1
ATOM 4273 N N . PHE A 1 503 ? 11.827 10.065 7.560 1.00 43.75 503 PHE A N 1
ATOM 4274 C CA . PHE A 1 503 ? 12.210 10.032 6.142 1.00 43.75 503 PHE A CA 1
ATOM 4275 C C . PHE A 1 503 ? 12.015 11.372 5.408 1.00 43.75 503 PHE A C 1
ATOM 4277 O O . PHE A 1 503 ? 12.438 11.481 4.265 1.00 43.75 503 PHE A O 1
ATOM 4284 N N . MET A 1 504 ? 11.364 12.366 6.024 1.00 39.34 504 MET A N 1
ATOM 4285 C CA . MET A 1 504 ? 11.148 13.704 5.446 1.00 39.34 504 MET A CA 1
ATOM 4286 C C . MET A 1 504 ? 12.141 14.755 5.962 1.00 39.34 504 MET A C 1
ATOM 4288 O O . MET A 1 504 ? 12.241 15.824 5.368 1.00 39.34 504 MET A O 1
ATOM 4292 N N . GLU A 1 505 ? 12.829 14.486 7.076 1.00 33.19 505 GLU A N 1
ATOM 4293 C CA . GLU A 1 505 ? 13.880 15.361 7.627 1.00 33.19 505 GLU A CA 1
ATOM 4294 C C . GLU A 1 505 ? 15.279 15.073 7.042 1.00 33.19 505 GLU A C 1
ATOM 4296 O O . GLU A 1 505 ? 16.236 15.767 7.386 1.00 33.19 505 GLU A O 1
ATOM 4301 N N . VAL A 1 506 ? 15.394 14.082 6.148 1.00 34.28 506 VAL A N 1
ATOM 4302 C CA . VAL A 1 506 ? 16.600 13.733 5.370 1.00 34.28 506 VAL A CA 1
ATOM 4303 C C . VAL A 1 506 ? 16.362 14.087 3.912 1.00 34.28 506 VAL A C 1
ATOM 4305 O O . VAL A 1 506 ? 17.288 14.663 3.298 1.00 34.28 506 VAL A O 1
#

Organism: NCBI:txid520822

InterPro domains:
  IPR013604 7TM chemosensory receptor [PF08395] (227-487)

pLDDT: mean 71.44, std 13.88, range [33.19, 95.19]